Protein AF-0000000087520719 (afdb_homodimer)

InterPro domains:
  IPR000524 Transcription regulator HTH, GntR [PF00392] (6-67)
  IPR000524 Transcription regulator HTH, GntR [PS50949] (3-70)
  IPR000524 Transcription regulator HTH, GntR [SM00345] (9-67)
  IPR000524 Transcription regulator HTH, GntR [cd07377] (4-68)
  IPR008920 Transcription regulator FadR/GntR, C-terminal [G3DSA:1.20.120.530] (75-209)
  IPR008920 Transcription regulator FadR/GntR, C-terminal [SSF48008] (80-210)
  IPR011711 GntR, C-terminal [PF07729] (80-200)
  IPR011711 GntR, C-terminal [SM00895] (77-203)
  IPR036388 Winged helix-like DNA-binding domain superfamily [G3DSA:1.10.10.10] (3-68)
  IPR036390 Winged helix DNA-binding domain superfamily [SSF46785] (4-71)

Secondary structure (DSSP, 8-state):
----HHHHHHHHHHHHHHTTSS-TT-EE-HHHHHHHHTS-HHHHHHHHHHHHHTTSEEEETTTEEEE----HHHHHHHHHHHHHHHHHHHHHHGGG--HHHHHHHHHHHHHHHHHTTT--HHHHHHHHHHHHHHHHTT-S-HHHHHHHHHHHHHHHHHT--TTTSSTTHHHHHHHHHHHHHHHHHTT--HHHHHHHHHHHHHHHHHHHHHHTTPPPP--/----HHHHHHHHHHHHHHTTSS-TT-EE-HHHHHHHHTS-HHHHHHHHHHHHHTTSEEEETTTEEEE----HHHHHHHHHHHHHHHHHHHHHHGGG--HHHHHHHHHHHHHHHHHTTT--HHHHHHHHHHHHHHHHTT-S-HHHHHHHHHHHHHHHHHT--TTTSSTTHHHHHHHHHHHHHHHHHTT--HHHHHHHHHHHHHHHHHHHHHHTTPPPP--

Radius of gyration: 28.27 Å; Cα contacts (8 Å, |Δi|>4): 576; chains: 2; bounding box: 49×98×52 Å

Foldseek 3Di:
DPPDLLVVLLVVVLVCLLVCVAPFFRADDLCVSQVVSVHDSVSNVVSLVVCVLLVQWDQDPPRGIHGHDFPLVLVLVLLVQLLQLLLLLLLQCLVVQDPVLLVVLVVLLVVLVVCVVVPDLNSNVVSVVVNSCSRRVRRPPVVSVVSNVVSVVSVVVSSNRLPSHQPPLSVVLSVLSVVLSVCSVVVHHSVVNSVSSSVSSQSSSQSSCVSVVHDRDPD/DPPDLLVVLLVVVLVCLQVCVAPFFRADDQCVSCVVSVHDSVSNVVSQVVCVLLVQWDQDPPRGIGGHDFPLVLVLVLLVQLLQLLLLLLLQCLVVQDPVLLVVLVVLLVVLVVCVVVPDLNSNVVSVVVNSCSRRVRRPPVVSVVSNVVSVVSVVVSSNSLPSHQPPLSVVLSVLSVVLSVCSVVVHHSVVNSVSSSVSSQSSSQSSCVSVVHDRDPD

Organism: NCBI:txid162496

pLDDT: mean 90.12, std 9.84, range [44.38, 98.81]

Sequence (438 aa):
MTPSKSEAAYATISERINNGAYSPGYRLVLGTIAEELGCSVVPVREAIRRLEAEGLVNFTRNVGATVAQIDSTLYLHTMQTLSVIEPAATALAAPLMDQSLRQAAREVNQKMRECLDSFDPVAFTQLNTEFHKLLYCQCPNPHILDLVQRGWRRLAAMRSSSFSHIPHRALQSVQEHEHLLDLLEDGASAEQIEQAARRHRTNTLNAYLRAAGMEPSPIMTPSKSEAAYATISERINNGAYSPGYRLVLGTIAEELGCSVVPVREAIRRLEAEGLVNFTRNVGATVAQIDSTLYLHTMQTLSVIEPAATALAAPLMDQSLRQAAREVNQKMRECLDSFDPVAFTQLNTEFHKLLYCQCPNPHILDLVQRGWRRLAAMRSSSFSHIPHRALQSVQEHEHLLDLLEDGASAEQIEQAARRHRTNTLNAYLRAAGMEPSPI

Nearest PDB structures (foldseek):
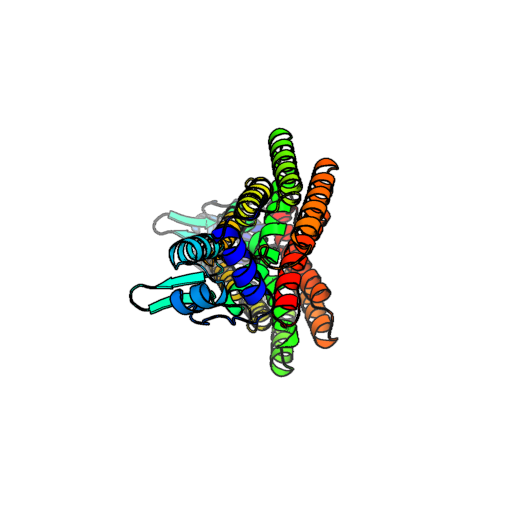  4p9f-assembly1_A  TM=5.953E-01  e=8.936E-08  Escherichia coli UMEA 3718-1
  7u5q-assembly2_B  TM=5.933E-01  e=8.936E-08  Brucella melitensis ATCC 23457
  3c7j-assembly1_A-2  TM=5.280E-01  e=7.026E-08  Pseudomonas syringae pv. tomato str. DC3000
  3c7j-assembly1_B-2  TM=5.513E-01  e=1.517E-07  Pseudomonas syringae pv. tomato str. DC3000
  3ihu-assembly2_B  TM=5.052E-01  e=8.116E-08  Cupriavidus pinatubonensis JMP134

Structure (mmCIF, N/CA/C/O backbone):
data_AF-0000000087520719-model_v1
#
loop_
_entity.id
_entity.type
_entity.pdbx_description
1 polymer 'GntR family transcriptional regulator'
#
loop_
_atom_site.group_PDB
_atom_site.id
_atom_site.type_symbol
_atom_site.label_atom_id
_atom_site.label_alt_id
_atom_site.label_comp_id
_atom_site.label_asym_id
_atom_site.label_entity_id
_atom_site.label_seq_id
_atom_site.pdbx_PDB_ins_code
_atom_site.Cartn_x
_atom_site.Cartn_y
_atom_site.Cartn_z
_atom_site.occupancy
_atom_site.B_iso_or_equiv
_atom_site.auth_seq_id
_atom_site.auth_comp_id
_atom_site.auth_asym_id
_atom_site.auth_atom_id
_atom_site.pdbx_PDB_model_num
ATOM 1 N N . MET A 1 1 ? 9.094 -51.125 -12.062 1 44.38 1 MET A N 1
ATOM 2 C CA . MET A 1 1 ? 8.68 -51.219 -13.461 1 44.38 1 MET A CA 1
ATOM 3 C C . MET A 1 1 ? 9.664 -50.5 -14.367 1 44.38 1 MET A C 1
ATOM 5 O O . MET A 1 1 ? 10.172 -49.438 -14.008 1 44.38 1 MET A O 1
ATOM 9 N N . THR A 1 2 ? 10.289 -51.062 -15.141 1 57.59 2 THR A N 1
ATOM 10 C CA . THR A 1 2 ? 11.422 -50.5 -15.859 1 57.59 2 THR A CA 1
ATOM 11 C C . THR A 1 2 ? 11 -49.219 -16.578 1 57.59 2 THR A C 1
ATOM 13 O O . THR A 1 2 ? 10.078 -49.219 -17.391 1 57.59 2 THR A O 1
ATOM 16 N N . PRO A 1 3 ? 11.32 -47.969 -15.633 1 64.5 3 PRO A N 1
ATOM 17 C CA . PRO A 1 3 ? 10.844 -46.75 -16.281 1 64.5 3 PRO A CA 1
ATOM 18 C C . PRO A 1 3 ? 10.914 -46.812 -17.797 1 64.5 3 PRO A C 1
ATOM 20 O O . PRO A 1 3 ? 11.781 -47.5 -18.359 1 64.5 3 PRO A O 1
ATOM 23 N N . SER A 1 4 ? 9.828 -46.219 -18.219 1 83.75 4 SER A N 1
ATOM 24 C CA . SER A 1 4 ? 9.797 -46.156 -19.672 1 83.75 4 SER A CA 1
ATOM 25 C C . SER A 1 4 ? 10.984 -45.375 -20.203 1 83.75 4 SER A C 1
ATOM 27 O O . SER A 1 4 ? 11.633 -44.625 -19.469 1 83.75 4 SER A O 1
ATOM 29 N N . LYS A 1 5 ? 11.477 -45.531 -21.141 1 85.06 5 LYS A N 1
ATOM 30 C CA . LYS A 1 5 ? 12.625 -44.875 -21.75 1 85.06 5 LYS A CA 1
ATOM 31 C C . LYS A 1 5 ? 12.445 -43.344 -21.766 1 85.06 5 LYS A C 1
ATOM 33 O O . LYS A 1 5 ? 13.422 -42.625 -21.609 1 85.06 5 LYS A O 1
ATOM 38 N N . SER A 1 6 ? 11.227 -42.844 -21.891 1 88.44 6 SER A N 1
ATOM 39 C CA . SER A 1 6 ? 10.938 -41.438 -21.844 1 88.44 6 SER A CA 1
ATOM 40 C C . SER A 1 6 ? 11.172 -40.844 -20.453 1 88.44 6 SER A C 1
ATOM 42 O O . SER A 1 6 ? 11.695 -39.75 -20.312 1 88.44 6 SER A O 1
ATOM 44 N N . GLU A 1 7 ? 10.82 -41.688 -19.453 1 88.62 7 GLU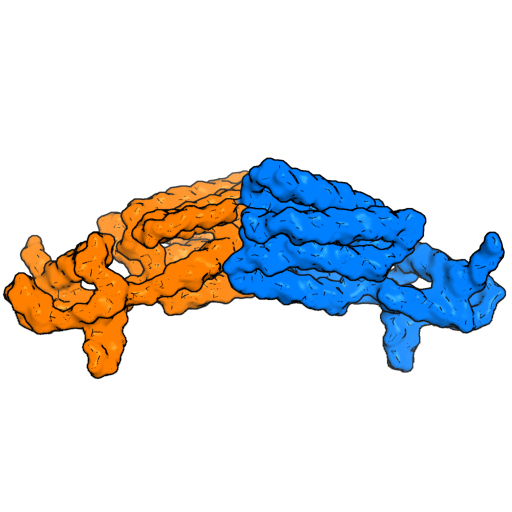 A N 1
ATOM 45 C CA . GLU A 1 7 ? 11.039 -41.281 -18.078 1 88.62 7 GLU A CA 1
ATOM 46 C C . GLU A 1 7 ? 12.531 -41.188 -17.766 1 88.62 7 GLU A C 1
ATOM 48 O O . GLU A 1 7 ? 12.961 -40.312 -17.031 1 88.62 7 GLU A O 1
ATOM 53 N N . ALA A 1 8 ? 13.273 -42.094 -18.25 1 87.69 8 ALA A N 1
ATOM 54 C CA . ALA A 1 8 ? 14.719 -42.125 -18.047 1 87.69 8 ALA A CA 1
ATOM 55 C C . ALA A 1 8 ? 15.367 -40.906 -18.719 1 87.69 8 ALA A C 1
ATOM 57 O O . ALA A 1 8 ? 16.25 -40.25 -18.141 1 87.69 8 ALA A O 1
ATOM 58 N N . ALA A 1 9 ? 14.852 -40.656 -19.969 1 90.31 9 ALA A N 1
ATOM 59 C CA . ALA A 1 9 ? 15.367 -39.5 -20.688 1 90.31 9 ALA A CA 1
ATOM 60 C C . ALA A 1 9 ? 15.055 -38.188 -19.969 1 90.31 9 ALA A C 1
ATOM 62 O O . ALA A 1 9 ? 15.914 -37.312 -19.828 1 90.31 9 ALA A O 1
ATOM 63 N N . TYR A 1 10 ? 13.914 -38.188 -19.609 1 90.81 10 TYR A N 1
ATOM 64 C CA . TYR A 1 10 ? 13.484 -37.031 -18.828 1 90.81 10 TYR A CA 1
ATOM 65 C C . TYR A 1 10 ? 14.359 -36.812 -17.594 1 90.81 10 TYR A C 1
ATOM 67 O O . TYR A 1 10 ? 14.852 -35.719 -17.344 1 90.81 10 TYR A O 1
ATOM 75 N N . ALA A 1 11 ? 14.453 -37.812 -16.766 1 85.94 11 ALA A N 1
ATOM 76 C CA . ALA A 1 11 ? 15.219 -37.75 -15.531 1 85.94 11 ALA A CA 1
ATOM 77 C C . ALA A 1 11 ? 16.656 -37.312 -15.797 1 85.94 11 ALA A C 1
ATOM 79 O O . ALA A 1 11 ? 17.203 -36.469 -15.07 1 85.94 11 ALA A O 1
ATOM 80 N N . THR A 1 12 ? 17.266 -37.906 -16.844 1 90.31 12 THR A N 1
ATOM 81 C CA . THR A 1 12 ? 18.656 -37.594 -17.172 1 90.31 12 THR A CA 1
ATOM 82 C C . THR A 1 12 ? 18.828 -36.156 -17.594 1 90.31 12 THR A C 1
ATOM 84 O O . THR A 1 12 ? 19.688 -35.438 -17.078 1 90.31 12 THR A O 1
ATOM 87 N N . ILE A 1 13 ? 17.875 -35.656 -18.5 1 90.12 13 ILE A N 1
ATOM 88 C CA . ILE A 1 13 ? 17.969 -34.281 -19.016 1 90.12 13 ILE A CA 1
ATOM 89 C C . ILE A 1 13 ? 17.656 -33.281 -17.906 1 90.12 13 ILE A C 1
ATOM 91 O O . ILE A 1 13 ? 18.375 -32.281 -17.75 1 90.12 13 ILE A O 1
ATOM 95 N N . SER A 1 14 ? 16.703 -33.656 -17.141 1 83.19 14 SER A N 1
ATOM 96 C CA . SER A 1 14 ? 16.328 -32.844 -16 1 83.19 14 SER A CA 1
ATOM 97 C C . SER A 1 14 ? 17.484 -32.688 -15.016 1 83.19 14 SER A C 1
ATOM 99 O O . SER A 1 14 ? 17.781 -31.594 -14.555 1 83.19 14 SER A O 1
ATOM 101 N N . GLU A 1 15 ? 18.047 -33.75 -14.734 1 82.06 15 GLU A N 1
ATOM 102 C CA . GLU A 1 15 ? 19.172 -33.75 -13.812 1 82.06 15 GLU A CA 1
ATOM 103 C C . GLU A 1 15 ? 20.328 -32.906 -14.344 1 82.06 15 GLU A C 1
ATOM 105 O O . GLU A 1 15 ? 20.922 -32.125 -13.602 1 82.06 15 GLU A O 1
ATOM 110 N N . ARG A 1 16 ? 20.562 -33.062 -15.609 1 86.06 16 ARG A N 1
ATOM 111 C CA . ARG A 1 16 ? 21.688 -32.344 -16.219 1 86.06 16 ARG A CA 1
ATOM 112 C C . ARG A 1 16 ? 21.391 -30.844 -16.312 1 86.06 16 ARG A C 1
ATOM 114 O O . ARG A 1 16 ? 22.312 -30.031 -16.219 1 86.06 16 ARG A O 1
ATOM 121 N N . ILE A 1 17 ? 20.156 -30.5 -16.516 1 80 17 ILE A N 1
ATOM 122 C CA . ILE A 1 17 ? 19.766 -29.094 -16.484 1 80 17 ILE A CA 1
ATOM 123 C C . ILE A 1 17 ? 19.922 -28.547 -15.062 1 80 17 ILE A C 1
ATOM 125 O O . ILE A 1 17 ? 20.516 -27.5 -14.859 1 80 17 ILE A O 1
ATOM 129 N N . ASN A 1 18 ? 19.516 -29.375 -14.055 1 71.44 18 ASN A N 1
ATOM 130 C CA . ASN A 1 18 ? 19.453 -28.938 -12.664 1 71.44 18 ASN A CA 1
ATOM 131 C C . ASN A 1 18 ? 20.859 -28.828 -12.062 1 71.44 18 ASN A C 1
ATOM 133 O O . ASN A 1 18 ? 21.109 -27.938 -11.234 1 71.44 18 ASN A O 1
ATOM 137 N N . ASN A 1 19 ? 21.781 -29.781 -12.609 1 74.44 19 ASN A N 1
ATOM 138 C CA . ASN A 1 19 ? 23.125 -29.766 -12.016 1 74.44 19 ASN A CA 1
ATOM 139 C C . ASN A 1 19 ? 24.078 -28.891 -12.828 1 74.44 19 ASN A C 1
ATOM 141 O O . ASN A 1 19 ? 25.266 -28.812 -12.516 1 74.44 19 ASN A O 1
ATOM 145 N N . GLY A 1 20 ? 23.453 -28.297 -13.945 1 75.5 20 GLY A N 1
ATOM 146 C CA . GLY A 1 20 ? 24.219 -27.328 -14.703 1 75.5 20 GLY A CA 1
ATOM 147 C C . GLY A 1 20 ? 25.016 -27.953 -15.836 1 75.5 20 GLY A C 1
ATOM 148 O O . GLY A 1 20 ? 25.688 -27.25 -16.578 1 75.5 20 GLY A O 1
ATOM 149 N N . ALA A 1 21 ? 24.938 -29.312 -15.891 1 82.75 21 ALA A N 1
ATOM 150 C CA . ALA A 1 21 ? 25.625 -29.953 -17 1 82.75 21 ALA A CA 1
ATOM 151 C C . ALA A 1 21 ? 25.094 -29.453 -18.344 1 82.75 21 ALA A C 1
ATOM 153 O O . ALA A 1 21 ? 25.859 -29.312 -19.297 1 82.75 21 ALA A O 1
ATOM 154 N N . TYR A 1 22 ? 23.812 -29.016 -18.5 1 85.81 22 TYR A N 1
ATOM 155 C CA . TYR A 1 22 ? 23.188 -28.266 -19.594 1 85.81 22 TYR A CA 1
ATOM 156 C C . TYR A 1 22 ? 22.875 -26.844 -19.172 1 85.81 22 TYR A C 1
ATOM 158 O O . TYR A 1 22 ? 21.953 -26.609 -18.375 1 85.81 22 TYR A O 1
ATOM 166 N N . SER A 1 23 ? 23.656 -26.047 -19.594 1 82.38 23 SER A N 1
ATOM 167 C CA . SER A 1 23 ? 23.516 -24.641 -19.188 1 82.38 23 SER A CA 1
ATOM 168 C C . SER A 1 23 ? 22.344 -23.969 -19.891 1 82.38 23 SER A C 1
ATOM 170 O O . SER A 1 23 ? 21.875 -24.453 -20.938 1 82.38 23 SER A O 1
ATOM 172 N N . PRO A 1 24 ? 21.719 -22.812 -19.281 1 76.69 24 PRO A N 1
ATOM 173 C CA . PRO A 1 24 ? 20.688 -22.062 -20 1 76.69 24 PRO A CA 1
ATOM 174 C C . PRO A 1 24 ? 21.109 -21.703 -21.422 1 76.69 24 PRO A C 1
ATOM 176 O O . PRO A 1 24 ? 22.234 -21.266 -21.641 1 76.69 24 PRO A O 1
ATOM 179 N N . GLY A 1 25 ? 20.266 -22.031 -22.297 1 82.5 25 GLY A N 1
ATOM 180 C CA . GLY A 1 25 ? 20.547 -21.766 -23.703 1 82.5 25 GLY A CA 1
ATOM 181 C C . GLY A 1 25 ? 21.219 -22.938 -24.406 1 82.5 25 GLY A C 1
ATOM 182 O O . GLY A 1 25 ? 21.344 -22.938 -25.641 1 82.5 25 GLY A O 1
ATOM 183 N N . TYR A 1 26 ? 21.594 -23.844 -23.703 1 89.38 26 TYR A N 1
ATOM 184 C CA . TYR A 1 26 ? 22.234 -25.031 -24.25 1 89.38 26 TYR A CA 1
ATOM 185 C C . TYR A 1 26 ? 21.297 -25.75 -25.234 1 89.38 26 TYR A C 1
ATOM 187 O O . TYR A 1 26 ? 20.141 -25.984 -24.922 1 89.38 26 TYR A O 1
ATOM 195 N N . ARG A 1 27 ? 21.812 -25.953 -26.328 1 92.38 27 ARG A N 1
ATOM 196 C CA . ARG A 1 27 ? 21.016 -26.641 -27.344 1 92.38 27 ARG A CA 1
ATOM 197 C C . ARG A 1 27 ? 20.953 -28.141 -27.094 1 92.38 27 ARG A C 1
ATOM 199 O O . ARG A 1 27 ? 21.984 -28.797 -26.953 1 92.38 27 ARG A O 1
ATOM 206 N N . LEU A 1 28 ? 19.797 -28.656 -26.938 1 92.06 28 LEU A N 1
ATOM 207 C CA . LEU A 1 28 ? 19.547 -30.078 -26.734 1 92.06 28 LEU A CA 1
ATOM 208 C C . LEU A 1 28 ? 19.359 -30.781 -28.078 1 92.06 28 LEU A C 1
ATOM 210 O O . LEU A 1 28 ? 18.281 -30.719 -28.672 1 92.06 28 LEU A O 1
ATOM 214 N N . VAL A 1 29 ? 20.469 -31.469 -28.453 1 94.38 29 VAL A N 1
ATOM 215 C CA . VAL A 1 29 ? 20.391 -32.219 -29.703 1 94.38 29 VAL A CA 1
ATOM 216 C C . VAL A 1 29 ? 19.797 -33.594 -29.453 1 94.38 29 VAL A C 1
ATOM 218 O O . VAL A 1 29 ? 20.469 -34.469 -28.875 1 94.38 29 VAL A O 1
ATOM 221 N N . LEU A 1 30 ? 18.547 -33.938 -29.891 1 93.31 30 LEU A N 1
ATOM 222 C CA . LEU A 1 30 ? 17.75 -35.094 -29.531 1 93.31 30 LEU A CA 1
ATOM 223 C C . LEU A 1 30 ? 18.453 -36.375 -29.938 1 93.31 30 LEU A C 1
ATOM 225 O O . LEU A 1 30 ? 18.484 -37.344 -29.172 1 93.31 30 LEU A O 1
ATOM 229 N N . GLY A 1 31 ? 19.047 -36.375 -31.125 1 92.44 31 GLY A N 1
ATOM 230 C CA . GLY A 1 31 ? 19.75 -37.562 -31.625 1 92.44 31 GLY A CA 1
ATOM 231 C C . GLY A 1 31 ? 20.922 -37.969 -30.734 1 92.44 31 GLY A C 1
ATOM 232 O O . GLY A 1 31 ? 21.094 -39.156 -30.438 1 92.44 31 GLY A O 1
ATOM 233 N N . THR A 1 32 ? 21.625 -36.875 -30.344 1 90.12 32 THR A N 1
ATOM 234 C CA . THR A 1 32 ? 22.797 -37.094 -29.5 1 90.12 32 THR A CA 1
ATOM 235 C C . THR A 1 32 ? 22.375 -37.656 -28.141 1 90.12 32 THR A C 1
ATOM 237 O O . THR A 1 32 ? 23 -38.594 -27.641 1 90.12 32 THR A O 1
ATOM 240 N N . ILE A 1 33 ? 21.375 -37.25 -27.625 1 92.31 33 ILE A N 1
ATOM 241 C CA . ILE A 1 33 ? 20.875 -37.688 -26.328 1 92.31 33 ILE A CA 1
ATOM 242 C C . ILE A 1 33 ? 20.312 -39.094 -26.438 1 92.31 33 ILE A C 1
ATOM 244 O O . ILE A 1 33 ? 20.547 -39.938 -25.562 1 92.31 33 ILE A O 1
ATOM 248 N N . ALA A 1 34 ? 19.703 -39.312 -27.406 1 91.75 34 ALA A N 1
ATOM 249 C CA . ALA A 1 34 ? 19.156 -40.656 -27.656 1 91.75 34 ALA A CA 1
ATOM 250 C C . ALA A 1 34 ? 20.266 -41.688 -27.734 1 91.75 34 ALA A C 1
ATOM 252 O O . ALA A 1 34 ? 20.156 -42.75 -27.141 1 91.75 34 ALA A O 1
ATOM 253 N N . GLU A 1 35 ? 21.328 -41.281 -28.469 1 93.75 35 GLU A N 1
ATOM 254 C CA . GLU A 1 35 ? 22.484 -42.156 -28.609 1 93.75 35 GLU A CA 1
ATOM 255 C C . GLU A 1 35 ? 23.125 -42.438 -27.266 1 93.75 35 GLU A C 1
ATOM 257 O O . GLU A 1 35 ? 23.469 -43.594 -26.969 1 93.75 35 GLU A O 1
ATOM 262 N N . GLU A 1 36 ? 23.094 -41.375 -26.453 1 89.69 36 GLU A N 1
ATOM 263 C CA . GLU A 1 36 ? 23.703 -41.531 -25.125 1 89.69 36 GLU A CA 1
ATOM 264 C C . GLU A 1 36 ? 22.859 -42.406 -24.219 1 89.69 36 GLU A C 1
ATOM 266 O O . GLU A 1 36 ? 23.406 -43.188 -23.438 1 89.69 36 GLU A O 1
ATOM 271 N N . LEU A 1 37 ? 21.703 -42.406 -24.594 1 90.81 37 LEU A N 1
ATOM 272 C CA . LEU A 1 37 ? 20.828 -43.125 -23.672 1 90.81 37 LEU A CA 1
ATOM 273 C C . LEU A 1 37 ? 20.438 -44.469 -24.266 1 90.81 37 LEU A C 1
ATOM 275 O O . LEU A 1 37 ? 19.734 -45.25 -23.625 1 90.81 37 LEU A O 1
ATOM 279 N N . GLY A 1 38 ? 20.812 -44.844 -25.344 1 88.5 38 GLY A N 1
ATOM 280 C CA . GLY A 1 38 ? 20.578 -46.125 -26 1 88.5 38 GLY A CA 1
ATOM 281 C C . GLY A 1 38 ? 19.125 -46.312 -26.375 1 88.5 38 GLY A C 1
ATOM 282 O O . GLY A 1 38 ? 18.562 -47.406 -26.203 1 88.5 38 GLY A O 1
ATOM 283 N N . CYS A 1 39 ? 18.719 -45.188 -26.828 1 92.31 39 CYS A N 1
ATOM 284 C CA . CYS A 1 39 ? 17.328 -45.281 -27.234 1 92.31 39 CYS A CA 1
ATOM 285 C C . CYS A 1 39 ? 17.062 -44.5 -28.5 1 92.31 39 CYS A C 1
ATOM 287 O O . CYS A 1 39 ? 17.969 -43.844 -29.047 1 92.31 39 CYS A O 1
ATOM 289 N N . SER A 1 40 ? 15.641 -44.531 -28.859 1 91.06 40 SER A N 1
ATOM 290 C CA . SER A 1 40 ? 15.273 -43.781 -30.047 1 91.06 40 SER A CA 1
ATOM 291 C C . SER A 1 40 ? 14.984 -42.312 -29.688 1 91.06 40 SER A C 1
ATOM 293 O O . SER A 1 40 ? 14.883 -41.969 -28.5 1 91.06 40 SER A O 1
ATOM 295 N N . VAL A 1 41 ? 14.828 -41.438 -30.688 1 90.94 41 VAL A N 1
ATOM 296 C CA . VAL A 1 41 ? 14.602 -40 -30.469 1 90.94 41 VAL A CA 1
ATOM 297 C C . VAL A 1 41 ? 13.195 -39.781 -29.922 1 90.94 41 VAL A C 1
ATOM 299 O O . VAL A 1 41 ? 12.93 -38.781 -29.266 1 90.94 41 VAL A O 1
ATOM 302 N N . VAL A 1 42 ? 12.336 -40.719 -30.016 1 89.38 42 VAL A N 1
ATOM 303 C CA . VAL A 1 42 ? 10.922 -40.562 -29.703 1 89.38 42 VAL A CA 1
ATOM 304 C C . VAL A 1 42 ? 10.75 -40.375 -28.203 1 89.38 42 VAL A C 1
ATOM 306 O O . VAL A 1 42 ? 10.172 -39.375 -27.75 1 89.38 42 VAL A O 1
ATOM 309 N N . PRO A 1 43 ? 11.352 -41.156 -27.438 1 91.94 43 PRO A N 1
ATOM 310 C CA . PRO A 1 43 ? 11.203 -40.938 -26 1 91.94 43 PRO A CA 1
ATOM 311 C C . PRO A 1 43 ? 11.883 -39.656 -25.531 1 91.94 43 PRO A C 1
ATOM 313 O O . PRO A 1 43 ? 11.43 -39.031 -24.578 1 91.94 43 PRO A O 1
ATOM 316 N N . VAL A 1 44 ? 12.977 -39.25 -26.234 1 91.31 44 VAL A N 1
ATOM 317 C CA . VAL A 1 44 ? 13.695 -38.031 -25.906 1 91.31 44 VAL A CA 1
ATOM 318 C C . VAL A 1 44 ? 12.82 -36.812 -26.234 1 91.31 44 VAL A C 1
ATOM 320 O O . VAL A 1 44 ? 12.75 -35.875 -25.453 1 91.31 44 VAL A O 1
ATOM 323 N N . ARG A 1 45 ? 12.125 -36.969 -27.297 1 91.44 45 ARG A N 1
ATOM 324 C CA . ARG A 1 45 ? 11.219 -35.906 -27.703 1 91.44 45 ARG A CA 1
ATOM 325 C C . ARG A 1 45 ? 10.07 -35.75 -26.703 1 91.44 45 ARG A C 1
ATOM 327 O O . ARG A 1 45 ? 9.672 -34.656 -26.391 1 91.44 45 ARG A O 1
ATOM 334 N N . GLU A 1 46 ? 9.656 -36.844 -26.281 1 90.62 46 GLU A N 1
ATOM 335 C CA . GLU A 1 46 ? 8.594 -36.812 -25.281 1 90.62 46 GLU A CA 1
ATOM 336 C C . GLU A 1 46 ? 9.078 -36.188 -23.969 1 90.62 46 GLU A C 1
ATOM 338 O O . GLU A 1 46 ? 8.352 -35.438 -23.344 1 90.62 46 GLU A O 1
ATOM 343 N N . ALA A 1 47 ? 10.234 -36.562 -23.547 1 91.56 47 ALA A N 1
ATOM 344 C CA . ALA A 1 47 ? 10.859 -35.969 -22.359 1 91.56 47 ALA A CA 1
ATOM 345 C C . ALA A 1 47 ? 11.039 -34.469 -22.516 1 91.56 47 ALA A C 1
ATOM 347 O O . ALA A 1 47 ? 10.75 -33.719 -21.594 1 91.56 47 ALA A O 1
ATOM 348 N N . ILE A 1 48 ? 11.461 -34 -23.812 1 91.62 48 ILE A N 1
ATOM 349 C CA . ILE A 1 48 ? 11.719 -32.594 -24.109 1 91.62 48 ILE A CA 1
ATOM 350 C C . ILE A 1 48 ? 10.406 -31.812 -24.078 1 91.62 48 ILE A C 1
ATOM 352 O O . ILE A 1 48 ? 10.359 -30.688 -23.562 1 91.62 48 ILE A O 1
ATOM 356 N N . ARG A 1 49 ? 9.289 -32.5 -24.469 1 88 49 ARG A N 1
ATOM 357 C CA . ARG A 1 49 ? 7.969 -31.875 -24.453 1 88 49 ARG A CA 1
ATOM 358 C C . ARG A 1 49 ? 7.5 -31.641 -23.016 1 88 49 ARG A C 1
ATOM 360 O O . ARG A 1 49 ? 6.93 -30.594 -22.703 1 88 49 ARG A O 1
ATOM 367 N N . ARG A 1 50 ? 7.781 -32.562 -22.203 1 83.38 50 ARG A N 1
ATOM 368 C CA . ARG A 1 50 ? 7.426 -32.438 -20.797 1 83.38 50 ARG A CA 1
ATOM 369 C C . ARG A 1 50 ? 8.25 -31.359 -20.125 1 83.38 50 ARG A C 1
ATOM 371 O O . ARG A 1 50 ? 7.711 -30.531 -19.375 1 83.38 50 ARG A O 1
ATOM 378 N N . LEU A 1 51 ? 9.477 -31.312 -20.469 1 83.81 51 LEU A N 1
ATOM 379 C CA . LEU A 1 51 ? 10.383 -30.312 -19.906 1 83.81 51 LEU A CA 1
ATOM 380 C C . LEU A 1 51 ? 10.016 -28.922 -20.391 1 83.81 51 LEU A C 1
ATOM 382 O O . LEU A 1 51 ? 10.18 -27.938 -19.656 1 83.81 51 LEU A O 1
ATOM 386 N N . GLU A 1 52 ? 9.578 -28.859 -21.625 1 83.88 52 GLU A N 1
ATOM 387 C CA . GLU A 1 52 ? 9.102 -27.594 -22.172 1 83.88 52 GLU A CA 1
ATOM 388 C C . GLU A 1 52 ? 7.855 -27.109 -21.438 1 83.88 52 GLU A C 1
ATOM 390 O O . GLU A 1 52 ? 7.75 -25.938 -21.094 1 83.88 52 GLU A O 1
ATOM 395 N N . ALA A 1 53 ? 6.98 -28.125 -21.141 1 78 53 ALA A N 1
ATOM 396 C CA . ALA A 1 53 ? 5.766 -27.812 -20.391 1 78 53 ALA A CA 1
ATOM 397 C C . ALA A 1 53 ? 6.105 -27.312 -19 1 78 53 ALA A C 1
ATOM 399 O O . ALA A 1 53 ? 5.383 -26.484 -18.438 1 78 53 ALA A O 1
ATOM 400 N N . GLU A 1 54 ? 7.203 -27.75 -18.562 1 75.06 54 GLU A N 1
ATOM 401 C CA . GLU A 1 54 ? 7.645 -27.391 -17.219 1 75.06 54 GLU A CA 1
ATOM 402 C C . GLU A 1 54 ? 8.469 -26.109 -17.234 1 75.06 54 GLU A C 1
ATOM 404 O O . GLU A 1 54 ? 8.875 -25.609 -16.188 1 75.06 54 GLU A O 1
ATOM 409 N N . GLY A 1 55 ? 8.805 -25.688 -18.578 1 77.12 55 GLY A N 1
ATOM 410 C CA . GLY A 1 55 ? 9.508 -24.422 -18.734 1 77.12 55 GLY A CA 1
ATOM 411 C C . GLY A 1 55 ? 11.016 -24.562 -18.672 1 77.12 55 GLY A C 1
ATOM 412 O O . GLY A 1 55 ? 11.734 -23.578 -18.547 1 77.12 55 GLY A O 1
ATOM 413 N N . LEU A 1 56 ? 11.477 -25.734 -18.656 1 81.25 56 LEU A N 1
ATOM 414 C CA . LEU A 1 56 ? 12.914 -25.984 -18.531 1 81.25 56 LEU A CA 1
ATOM 415 C C . LEU A 1 56 ? 13.586 -25.938 -19.906 1 81.25 56 LEU A C 1
ATOM 417 O O . LEU A 1 56 ? 14.805 -25.781 -20 1 81.25 56 LEU A O 1
ATOM 421 N N . VAL A 1 57 ? 12.742 -26.203 -20.984 1 86.88 57 VAL A N 1
ATOM 422 C CA . VAL A 1 57 ? 13.242 -26.281 -22.359 1 86.88 57 VAL A CA 1
ATOM 423 C C . VAL A 1 57 ? 12.375 -25.406 -23.266 1 86.88 57 VAL A C 1
ATOM 425 O O . VAL A 1 57 ? 11.164 -25.281 -23.062 1 86.88 57 VAL A O 1
ATOM 428 N N . ASN A 1 58 ? 13.016 -24.641 -24.047 1 85.81 58 ASN A N 1
ATOM 429 C CA . ASN A 1 58 ? 12.32 -23.938 -25.109 1 85.81 58 ASN A CA 1
ATOM 430 C C . ASN A 1 58 ? 12.523 -24.609 -26.453 1 85.81 58 ASN A C 1
ATOM 432 O O . ASN A 1 58 ? 13.641 -25.016 -26.797 1 85.81 58 ASN A O 1
ATOM 436 N N . PHE A 1 59 ? 11.359 -24.938 -27.188 1 87.69 59 PHE A N 1
ATOM 437 C CA . PHE A 1 59 ? 11.453 -25.438 -28.562 1 87.69 59 PHE A CA 1
ATOM 438 C C . PHE A 1 59 ? 11.219 -24.312 -29.562 1 87.69 59 PHE A C 1
ATOM 440 O O . PHE A 1 59 ? 10.188 -23.641 -29.516 1 87.69 59 PHE A O 1
ATOM 447 N N . THR A 1 60 ? 12.227 -23.938 -30.25 1 88.06 60 THR A N 1
ATOM 448 C CA . THR A 1 60 ? 12.125 -22.906 -31.266 1 88.06 60 THR A CA 1
ATOM 449 C C . THR A 1 60 ? 12.195 -23.531 -32.656 1 88.06 60 THR A C 1
ATOM 451 O O . THR A 1 60 ? 13.062 -24.359 -32.938 1 88.06 60 THR A O 1
ATOM 454 N N . ARG A 1 61 ? 11.328 -23.156 -33.625 1 86.06 61 ARG A N 1
ATOM 455 C CA . 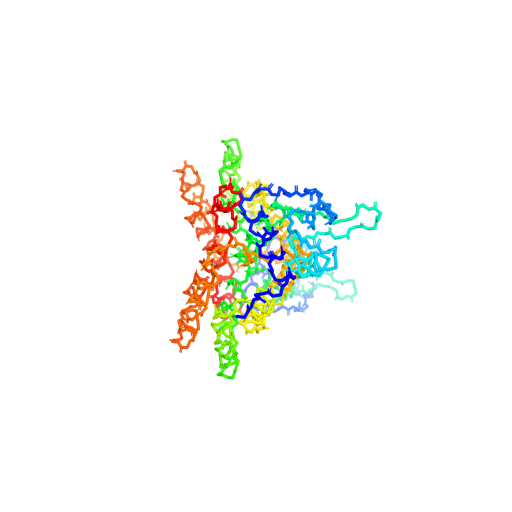ARG A 1 61 ? 11.297 -23.625 -35 1 86.06 61 ARG A CA 1
ATOM 456 C C . ARG A 1 61 ? 12.625 -23.359 -35.719 1 86.06 61 ARG A C 1
ATOM 458 O O . ARG A 1 61 ? 13.18 -22.25 -35.594 1 86.06 61 ARG A O 1
ATOM 465 N N . ASN A 1 62 ? 13.078 -24.312 -36.188 1 86.44 62 ASN A N 1
ATOM 466 C CA . ASN A 1 62 ? 14.289 -24.281 -37 1 86.44 62 ASN A CA 1
ATOM 467 C C . ASN A 1 62 ? 15.539 -24.234 -36.125 1 86.44 62 ASN A C 1
ATOM 469 O O . ASN A 1 62 ? 16.656 -24.172 -36.656 1 86.44 62 ASN A O 1
ATOM 473 N N . VAL A 1 63 ? 15.445 -24.031 -34.938 1 89.06 63 VAL A N 1
ATOM 474 C CA . VAL A 1 63 ? 16.594 -24.062 -34.031 1 89.06 63 VAL A CA 1
ATOM 475 C C . VAL A 1 63 ? 16.609 -25.391 -33.281 1 89.06 63 VAL A C 1
ATOM 477 O O . VAL A 1 63 ? 17.656 -26.031 -33.156 1 89.06 63 VAL A O 1
ATOM 480 N N . GLY A 1 64 ? 15.375 -25.781 -32.781 1 89.56 64 GLY A N 1
ATOM 481 C CA . GLY A 1 64 ? 15.266 -27 -32 1 89.56 64 GLY A CA 1
ATOM 482 C C . GLY A 1 64 ? 15.078 -26.719 -30.516 1 89.56 64 GLY A C 1
ATOM 483 O O . GLY A 1 64 ? 14.586 -25.656 -30.125 1 89.56 64 GLY A O 1
ATOM 484 N N . ALA A 1 65 ? 15.461 -27.672 -29.641 1 91.5 65 ALA A N 1
ATOM 485 C CA . ALA A 1 65 ? 15.25 -27.594 -28.188 1 91.5 65 ALA A CA 1
ATOM 486 C C . ALA A 1 65 ? 16.469 -27.016 -27.484 1 91.5 65 ALA A C 1
ATOM 488 O O . ALA A 1 65 ? 17.609 -27.438 -27.734 1 91.5 65 ALA A O 1
ATOM 489 N N . THR A 1 66 ? 16.25 -25.891 -26.609 1 91.75 66 THR A N 1
ATOM 490 C CA . THR A 1 66 ? 17.312 -25.312 -25.797 1 91.75 66 THR A CA 1
ATOM 491 C C . THR A 1 66 ? 16.891 -25.188 -24.344 1 91.75 66 THR A C 1
ATOM 493 O O . THR A 1 66 ? 15.688 -25.094 -24.047 1 91.75 66 THR A O 1
ATOM 496 N N . VAL A 1 67 ? 17.75 -25.266 -23.531 1 86.19 67 VAL A N 1
ATOM 497 C CA . VAL A 1 67 ? 17.438 -25.047 -22.125 1 86.19 67 VAL A CA 1
ATOM 498 C C . VAL A 1 67 ? 16.969 -23.609 -21.922 1 86.19 67 VAL A C 1
ATOM 500 O O . VAL A 1 67 ? 17.578 -22.672 -22.453 1 86.19 67 VAL A O 1
ATOM 503 N N . ALA A 1 68 ? 15.93 -23.5 -21.188 1 81.56 68 ALA A N 1
ATOM 504 C CA . ALA A 1 68 ? 15.281 -22.203 -21 1 81.56 68 ALA A CA 1
ATOM 505 C C . ALA A 1 68 ? 16.203 -21.234 -20.266 1 81.56 68 ALA A C 1
ATOM 507 O O . ALA A 1 68 ? 16.938 -21.641 -19.344 1 81.56 68 ALA A O 1
ATOM 508 N N . GLN A 1 69 ? 16.156 -19.969 -20.797 1 76.38 69 GLN A N 1
ATOM 509 C CA . GLN A 1 69 ? 16.891 -18.875 -20.172 1 76.38 69 GLN A CA 1
ATOM 510 C C . GLN A 1 69 ? 15.938 -17.906 -19.469 1 76.38 69 GLN A C 1
ATOM 512 O O . GLN A 1 69 ? 15.047 -17.328 -20.094 1 76.38 69 GLN A O 1
ATOM 517 N N . ILE A 1 70 ? 15.922 -17.953 -18.094 1 73.5 70 ILE A N 1
ATOM 518 C CA . ILE A 1 70 ? 15.109 -17 -17.344 1 73.5 70 ILE A CA 1
ATOM 519 C C . ILE A 1 70 ? 15.859 -15.672 -17.203 1 73.5 70 ILE A C 1
ATOM 521 O O . ILE A 1 70 ? 17.062 -15.656 -16.922 1 73.5 70 ILE A O 1
ATOM 525 N N . ASP A 1 71 ? 15.117 -14.648 -17.594 1 81 71 ASP A N 1
ATOM 526 C CA . ASP A 1 71 ? 15.641 -13.32 -17.297 1 81 71 ASP A CA 1
ATOM 527 C C . ASP A 1 71 ? 15.617 -13.039 -15.797 1 81 71 ASP A C 1
ATOM 529 O O . ASP A 1 71 ? 14.602 -12.594 -15.266 1 81 71 ASP A O 1
ATOM 533 N N . SER A 1 72 ? 16.703 -13.375 -15.109 1 84.25 72 SER A N 1
ATOM 534 C CA . SER A 1 72 ? 16.797 -13.336 -13.656 1 84.25 72 SER A CA 1
ATOM 535 C C . SER A 1 72 ? 16.531 -11.93 -13.125 1 84.25 72 SER A C 1
ATOM 537 O O . SER A 1 72 ? 15.984 -11.766 -12.031 1 84.25 72 SER A O 1
ATOM 539 N N . THR A 1 73 ? 16.891 -10.898 -13.922 1 88.06 73 THR A N 1
ATOM 540 C CA . THR A 1 73 ? 16.656 -9.523 -13.5 1 88.06 73 THR A CA 1
ATOM 541 C C . THR A 1 73 ? 15.164 -9.195 -13.516 1 88.06 73 THR A C 1
ATOM 543 O O . THR A 1 73 ? 14.648 -8.609 -12.562 1 88.06 73 THR A O 1
ATOM 546 N N . LEU A 1 74 ? 14.5 -9.594 -14.562 1 88.19 74 LEU A N 1
ATOM 547 C CA . LEU A 1 74 ? 13.055 -9.391 -14.648 1 88.19 74 LEU A CA 1
ATOM 548 C C . LEU A 1 74 ? 12.336 -10.172 -13.555 1 88.19 74 LEU A C 1
ATOM 550 O O . LEU A 1 74 ? 11.383 -9.664 -12.953 1 88.19 74 LEU A O 1
ATOM 554 N N . TYR A 1 75 ? 12.805 -11.383 -13.312 1 89.69 75 TYR A N 1
ATOM 555 C CA . TYR A 1 75 ? 12.219 -12.188 -12.258 1 89.69 75 TYR A CA 1
ATOM 556 C C . TYR A 1 75 ? 12.375 -11.508 -10.898 1 89.69 75 TYR A C 1
ATOM 558 O O . TYR A 1 75 ? 11.422 -11.422 -10.125 1 89.69 75 TYR A O 1
ATOM 566 N N . LEU A 1 76 ? 13.562 -11.039 -10.625 1 93.25 76 LEU A N 1
ATOM 567 C CA . LEU A 1 76 ? 13.852 -10.344 -9.367 1 93.25 76 LEU A CA 1
ATOM 568 C C . LEU A 1 76 ? 12.93 -9.141 -9.195 1 93.25 76 LEU A C 1
ATOM 570 O O . LEU A 1 76 ? 12.281 -9 -8.156 1 93.25 76 LEU A O 1
ATOM 574 N N . HIS A 1 77 ? 12.82 -8.258 -10.18 1 95.75 77 HIS A N 1
ATOM 575 C CA . HIS A 1 77 ? 12.008 -7.055 -10.07 1 95.75 77 HIS A CA 1
ATOM 576 C C . HIS A 1 77 ? 10.539 -7.395 -9.867 1 95.75 77 HIS A C 1
ATOM 578 O O . HIS A 1 77 ? 9.852 -6.742 -9.078 1 95.75 77 HIS A O 1
ATOM 584 N N . THR A 1 78 ? 10.023 -8.438 -10.523 1 94.75 78 THR A N 1
ATOM 585 C CA . THR A 1 78 ? 8.617 -8.828 -10.43 1 94.75 78 THR A CA 1
ATOM 586 C C . THR A 1 78 ? 8.305 -9.406 -9.055 1 94.75 78 THR A C 1
ATOM 588 O O . THR A 1 78 ? 7.355 -8.969 -8.398 1 94.75 78 THR A O 1
ATOM 591 N N . MET A 1 79 ? 9.18 -10.336 -8.633 1 95 79 MET A N 1
ATOM 592 C CA . MET A 1 79 ? 8.945 -11 -7.355 1 95 79 MET A CA 1
ATOM 593 C C . MET A 1 79 ? 9.141 -10.023 -6.195 1 95 79 MET A C 1
ATOM 595 O O . MET A 1 79 ? 8.406 -10.078 -5.207 1 95 79 MET A O 1
ATOM 599 N N . GLN A 1 80 ? 10.125 -9.18 -6.293 1 97.12 80 GLN A N 1
ATOM 600 C CA . GLN A 1 80 ? 10.359 -8.164 -5.277 1 97.12 80 GLN A CA 1
ATOM 601 C C . GLN A 1 80 ? 9.164 -7.223 -5.16 1 97.12 80 GLN A C 1
ATOM 603 O O . GLN A 1 80 ? 8.75 -6.871 -4.051 1 97.12 80 GLN A O 1
ATOM 608 N N . THR A 1 81 ? 8.555 -6.801 -6.277 1 98.06 81 THR A N 1
ATOM 609 C CA . THR A 1 81 ? 7.363 -5.957 -6.297 1 98.06 81 THR A CA 1
ATOM 610 C C . THR A 1 81 ? 6.176 -6.68 -5.66 1 98.06 81 THR A C 1
ATOM 612 O O . THR A 1 81 ? 5.492 -6.121 -4.805 1 98.06 81 THR A O 1
ATOM 615 N N . LEU A 1 82 ? 5.957 -7.973 -5.988 1 97.94 82 LEU A N 1
ATOM 616 C CA . LEU A 1 82 ? 4.863 -8.766 -5.43 1 97.94 82 LEU A CA 1
ATOM 617 C C . LEU A 1 82 ? 5.043 -8.945 -3.924 1 97.94 82 LEU A C 1
ATOM 619 O O . LEU A 1 82 ? 4.062 -8.969 -3.178 1 97.94 82 LEU A O 1
ATOM 623 N N . SER A 1 83 ? 6.312 -9.047 -3.525 1 98.12 83 SER A N 1
ATOM 624 C CA . SER A 1 83 ? 6.59 -9.25 -2.107 1 98.12 83 SER A CA 1
ATOM 625 C C . SER A 1 83 ? 6.234 -8.016 -1.29 1 98.12 83 SER A C 1
ATOM 627 O O . SER A 1 83 ? 6.129 -8.086 -0.064 1 98.12 83 SER A O 1
ATOM 629 N N . VAL A 1 84 ? 6.051 -6.91 -1.942 1 98.44 84 VAL A N 1
ATOM 630 C CA . VAL A 1 84 ? 5.672 -5.676 -1.26 1 98.44 84 VAL A CA 1
ATOM 631 C C . VAL A 1 84 ? 4.156 -5.504 -1.309 1 98.44 84 VAL A C 1
ATOM 633 O O . VAL A 1 84 ? 3.516 -5.297 -0.275 1 98.44 84 VAL A O 1
ATOM 636 N N . ILE A 1 85 ? 3.48 -5.703 -2.459 1 98.56 85 ILE A N 1
ATOM 637 C CA . ILE A 1 85 ? 2.105 -5.262 -2.656 1 98.56 85 ILE A CA 1
ATOM 638 C C . ILE A 1 85 ? 1.143 -6.379 -2.268 1 98.56 85 ILE A C 1
ATOM 640 O O . ILE A 1 85 ? 0.063 -6.121 -1.729 1 98.56 85 ILE A O 1
ATOM 644 N N . GLU A 1 86 ? 1.478 -7.656 -2.508 1 98.75 86 GLU A N 1
ATOM 645 C CA . GLU A 1 86 ? 0.529 -8.734 -2.254 1 98.75 86 GLU A CA 1
ATOM 646 C C . GLU A 1 86 ? 0.294 -8.922 -0.758 1 98.75 86 GLU A C 1
ATOM 648 O O . GLU A 1 86 ? -0.837 -9.156 -0.326 1 98.75 86 GLU A O 1
ATOM 653 N N . PRO A 1 87 ? 1.374 -8.875 0.075 1 98.75 87 PRO A N 1
ATOM 654 C CA . PRO A 1 87 ? 1.134 -8.969 1.517 1 98.75 87 PRO A CA 1
ATOM 655 C C . PRO A 1 87 ? 0.176 -7.891 2.025 1 98.75 87 PRO A C 1
ATOM 657 O O . PRO A 1 87 ? -0.677 -8.172 2.873 1 98.75 87 PRO A O 1
ATOM 660 N N . ALA A 1 88 ? 0.3 -6.66 1.517 1 98.69 88 ALA A N 1
ATOM 661 C CA . ALA A 1 88 ? -0.625 -5.594 1.889 1 98.69 88 ALA A CA 1
ATOM 662 C C . ALA A 1 88 ? -2.053 -5.93 1.467 1 98.69 88 ALA A C 1
ATOM 664 O O . ALA A 1 88 ? -2.996 -5.738 2.236 1 98.69 88 ALA A O 1
ATOM 665 N N . ALA A 1 89 ? -2.221 -6.395 0.212 1 98.75 89 ALA A N 1
ATOM 666 C CA . ALA A 1 89 ? -3.535 -6.801 -0.28 1 98.75 89 ALA A CA 1
ATOM 667 C C . ALA A 1 89 ? -4.141 -7.891 0.602 1 98.75 89 ALA A C 1
ATOM 669 O O . ALA A 1 89 ? -5.336 -7.863 0.903 1 98.75 89 ALA A O 1
ATOM 670 N N . THR A 1 90 ? -3.287 -8.852 0.991 1 98.81 90 THR A N 1
ATOM 671 C CA . THR A 1 90 ? -3.746 -9.953 1.828 1 98.81 90 THR A CA 1
ATOM 672 C C . THR A 1 90 ? -4.199 -9.445 3.193 1 98.81 90 THR A C 1
ATOM 674 O O . THR A 1 90 ? -5.246 -9.852 3.697 1 98.81 90 THR A O 1
ATOM 677 N N . ALA A 1 91 ? -3.459 -8.555 3.791 1 98.69 91 ALA A N 1
ATOM 678 C CA . ALA A 1 91 ? -3.811 -7.988 5.09 1 98.69 91 ALA A CA 1
ATOM 679 C C . ALA A 1 91 ? -5.109 -7.195 5.012 1 98.69 91 ALA A C 1
ATOM 681 O O . ALA A 1 91 ? -5.961 -7.289 5.898 1 98.69 91 ALA A O 1
ATOM 682 N N . LEU A 1 92 ? -5.301 -6.402 3.949 1 98.31 92 LEU A N 1
ATOM 683 C CA . LEU A 1 92 ? -6.504 -5.598 3.76 1 98.31 92 LEU A CA 1
ATOM 684 C C . LEU A 1 92 ? -7.723 -6.484 3.523 1 98.31 92 LEU A C 1
ATOM 686 O O . LEU A 1 92 ? -8.836 -6.125 3.906 1 98.31 92 LEU A O 1
ATOM 690 N N . ALA A 1 93 ? -7.516 -7.656 2.893 1 98.19 93 ALA A N 1
ATOM 691 C CA . ALA A 1 93 ? -8.602 -8.57 2.533 1 98.19 93 ALA A CA 1
ATOM 692 C C . ALA A 1 93 ? -9.047 -9.391 3.738 1 98.19 93 ALA A C 1
ATOM 694 O O . ALA A 1 93 ? -10.164 -9.906 3.768 1 98.19 93 ALA A O 1
ATOM 695 N N . ALA A 1 94 ? -8.133 -9.484 4.793 1 98 94 ALA A N 1
ATOM 696 C CA . ALA A 1 94 ? -8.289 -10.461 5.871 1 98 94 ALA A CA 1
ATOM 697 C C . ALA A 1 94 ? -9.617 -10.266 6.602 1 98 94 ALA A C 1
ATOM 699 O O . ALA A 1 94 ? -10.367 -11.219 6.797 1 98 94 ALA A O 1
ATOM 700 N N . PRO A 1 95 ? -10.039 -8.992 6.922 1 96.62 95 PRO A N 1
ATOM 701 C CA . PRO A 1 95 ? -11.297 -8.82 7.652 1 96.62 95 PRO A CA 1
ATOM 702 C C . PRO A 1 95 ? -12.523 -9.148 6.801 1 96.62 95 PRO A C 1
ATOM 704 O O . PRO A 1 95 ? -13.617 -9.336 7.34 1 96.62 95 PRO A O 1
ATOM 707 N N . LEU A 1 96 ? -12.328 -9.188 5.535 1 96.38 96 LEU A N 1
ATOM 708 C CA . LEU A 1 96 ? -13.438 -9.406 4.617 1 96.38 96 LEU A CA 1
ATOM 709 C C . LEU A 1 96 ? -13.539 -10.875 4.219 1 96.38 96 LEU A C 1
ATOM 711 O O . LEU A 1 96 ? -14.484 -11.273 3.539 1 96.38 96 LEU A O 1
ATOM 715 N N . MET A 1 97 ? -12.484 -11.633 4.535 1 96.31 97 MET A N 1
ATOM 716 C CA . MET A 1 97 ? -12.477 -13.062 4.242 1 96.31 97 MET A CA 1
ATOM 717 C C . MET A 1 97 ? -13.461 -13.805 5.145 1 96.31 97 MET A C 1
ATOM 719 O O . MET A 1 97 ? -13.266 -13.875 6.359 1 96.31 97 MET A O 1
ATOM 723 N N . ASP A 1 98 ? -14.477 -14.297 4.637 1 95.62 98 ASP A N 1
ATOM 724 C CA . ASP A 1 98 ? -15.414 -15.07 5.449 1 95.62 98 ASP A CA 1
ATOM 725 C C . ASP A 1 98 ? -14.953 -16.516 5.574 1 95.62 98 ASP A C 1
ATOM 727 O O . ASP A 1 98 ? -13.89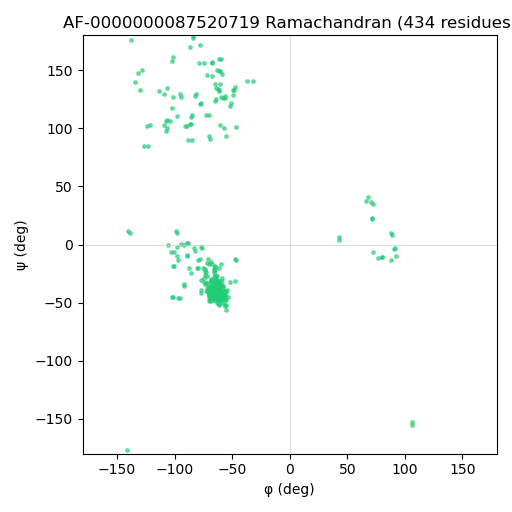8 -16.891 5.059 1 95.62 98 ASP A O 1
ATOM 731 N N . GLN A 1 99 ? -15.648 -17.219 6.266 1 95.25 99 GLN A N 1
ATOM 732 C CA . GLN A 1 99 ? -15.305 -18.609 6.578 1 95.25 99 GLN A CA 1
ATOM 733 C C . GLN A 1 99 ? -15.211 -19.453 5.312 1 95.25 99 GLN A C 1
ATOM 735 O O . GLN A 1 99 ? -14.367 -20.344 5.215 1 95.25 99 GLN A O 1
ATOM 740 N N . SER A 1 100 ? -16.047 -19.203 4.41 1 97.38 100 SER A N 1
ATOM 741 C CA . SER A 1 100 ? -16.062 -19.984 3.18 1 97.38 100 SER A CA 1
ATOM 742 C C . SER A 1 100 ? -14.773 -19.781 2.385 1 97.38 100 SER A C 1
ATOM 744 O O . SER A 1 100 ? -14.18 -20.75 1.897 1 97.38 100 SER A O 1
ATOM 746 N N . LEU A 1 101 ? -14.414 -18.578 2.232 1 97.38 101 LEU A N 1
ATOM 747 C CA . LEU A 1 101 ? -13.18 -18.266 1.523 1 97.38 101 LEU A CA 1
ATOM 748 C C . LEU A 1 101 ? -11.977 -18.859 2.246 1 97.38 101 LEU A C 1
ATOM 750 O O . LEU A 1 101 ? -11.055 -19.375 1.606 1 97.38 101 LEU A O 1
ATOM 754 N N . ARG A 1 102 ? -11.945 -18.812 3.576 1 96.75 102 ARG A N 1
ATOM 755 C CA . ARG A 1 102 ? -10.859 -19.375 4.367 1 96.75 102 ARG A CA 1
ATOM 756 C C . ARG A 1 102 ? -10.781 -20.891 4.176 1 96.75 102 ARG A C 1
ATOM 758 O O . ARG A 1 102 ? -9.695 -21.453 4.027 1 96.75 102 ARG A O 1
ATOM 765 N N . GLN A 1 103 ? -11.906 -21.453 4.172 1 97.69 103 GLN A N 1
ATOM 766 C CA . GLN A 1 103 ? -11.953 -22.891 3.971 1 97.69 103 GLN A CA 1
ATOM 767 C C . GLN A 1 103 ? -11.477 -23.266 2.57 1 97.69 103 GLN A C 1
ATOM 769 O O . GLN A 1 103 ? -10.758 -24.266 2.4 1 97.69 103 GLN A O 1
ATOM 774 N N . ALA A 1 104 ? -11.859 -22.516 1.594 1 98.62 104 ALA A N 1
ATOM 775 C CA . ALA A 1 104 ? -11.398 -22.766 0.232 1 98.62 104 ALA A CA 1
ATOM 776 C C . ALA A 1 104 ? -9.875 -22.672 0.144 1 98.62 104 ALA A C 1
ATOM 778 O O . ALA A 1 104 ? -9.227 -23.5 -0.494 1 98.62 104 ALA A O 1
ATOM 779 N N . ALA A 1 105 ? -9.281 -21.703 0.851 1 98.62 105 ALA A N 1
ATOM 780 C CA . ALA A 1 105 ? -7.828 -21.547 0.865 1 98.62 105 ALA A CA 1
ATOM 781 C C . ALA A 1 105 ? -7.152 -22.734 1.541 1 98.62 105 ALA A C 1
ATOM 783 O O . ALA A 1 105 ? -6.129 -23.234 1.062 1 98.62 105 ALA A O 1
ATOM 784 N N . ARG A 1 106 ? -7.719 -23.219 2.553 1 98.44 106 ARG A N 1
ATOM 785 C CA . ARG A 1 106 ? -7.184 -24.375 3.254 1 98.44 106 ARG A CA 1
ATOM 786 C C . ARG A 1 106 ? -7.219 -25.609 2.363 1 98.44 106 ARG A C 1
ATOM 788 O O . ARG A 1 106 ? -6.27 -26.406 2.348 1 98.44 106 ARG A O 1
ATOM 795 N N . GLU A 1 107 ? -8.281 -25.719 1.718 1 98.69 107 GLU A N 1
ATOM 796 C CA . GLU A 1 107 ? -8.414 -26.875 0.832 1 98.69 107 GLU A CA 1
ATOM 797 C C . GLU A 1 107 ? -7.387 -26.812 -0.297 1 98.69 107 GLU A C 1
ATOM 799 O O . GLU A 1 107 ? -6.789 -27.828 -0.648 1 98.69 107 GLU A O 1
ATOM 804 N N . VAL A 1 108 ? -7.199 -25.656 -0.852 1 98.75 108 VAL A N 1
ATOM 805 C CA . VAL A 1 108 ? -6.215 -25.5 -1.922 1 98.75 108 VAL A CA 1
ATOM 806 C C . VAL A 1 108 ? -4.816 -25.781 -1.381 1 98.75 108 VAL A C 1
ATOM 808 O O . VAL A 1 108 ? -4.023 -26.484 -2.021 1 98.75 108 VAL A O 1
ATOM 811 N N . ASN A 1 109 ? -4.488 -25.312 -0.129 1 98.5 109 ASN A N 1
ATOM 812 C CA . ASN A 1 109 ? -3.18 -25.578 0.457 1 98.5 109 ASN A CA 1
ATOM 813 C C . ASN A 1 109 ? -2.992 -27.062 0.757 1 98.5 109 ASN A C 1
ATOM 815 O O . ASN A 1 109 ? -1.881 -27.594 0.651 1 98.5 109 ASN A O 1
ATOM 819 N N . GLN A 1 110 ? -4.09 -27.719 1.093 1 98.19 110 GLN A N 1
ATOM 820 C CA . GLN A 1 110 ? -4.035 -29.156 1.297 1 98.19 110 GLN A CA 1
ATOM 821 C C . GLN A 1 110 ? -3.732 -29.891 -0.008 1 98.19 110 GLN A C 1
ATOM 823 O O . GLN A 1 110 ? -2.947 -30.828 -0.025 1 98.19 110 GLN A O 1
ATOM 828 N N . LYS A 1 111 ? -4.34 -29.469 -1.021 1 97.88 111 LYS A N 1
ATOM 829 C CA . LYS A 1 111 ? -4.043 -30.047 -2.32 1 97.88 111 LYS A CA 1
ATOM 830 C C . LYS A 1 111 ? -2.584 -29.828 -2.709 1 97.88 111 LYS A C 1
ATOM 832 O O . LYS A 1 111 ? -1.949 -30.688 -3.305 1 97.88 111 LYS A O 1
ATOM 837 N N . MET A 1 112 ? -2.072 -28.688 -2.381 1 96 112 MET A N 1
ATOM 838 C CA . MET A 1 112 ? -0.663 -28.406 -2.637 1 96 112 MET A CA 1
ATOM 839 C C . MET A 1 112 ? 0.231 -29.344 -1.832 1 96 112 MET A C 1
ATOM 841 O O . MET A 1 112 ? 1.229 -29.859 -2.348 1 96 112 MET A O 1
ATOM 845 N N . ARG A 1 113 ? -0.116 -29.578 -0.622 1 95.94 113 ARG A N 1
ATOM 846 C CA . ARG A 1 113 ? 0.625 -30.516 0.211 1 95.94 113 ARG A CA 1
ATOM 847 C C . ARG A 1 113 ? 0.635 -31.906 -0.412 1 95.94 113 ARG A C 1
ATOM 849 O O . ARG A 1 113 ? 1.674 -32.562 -0.449 1 95.94 113 ARG A O 1
ATOM 856 N N . GLU A 1 114 ? -0.4 -32.281 -0.909 1 95.56 114 GLU A N 1
ATOM 857 C CA . GLU A 1 114 ? -0.533 -33.594 -1.516 1 95.56 114 GLU A CA 1
ATOM 858 C C . GLU A 1 114 ? 0.289 -33.688 -2.797 1 95.56 114 GLU A C 1
ATOM 860 O O . GLU A 1 114 ? 0.778 -34.781 -3.141 1 95.56 114 GLU A O 1
ATOM 865 N N . CYS A 1 115 ? 0.323 -32.594 -3.508 1 90.06 115 CYS A N 1
ATOM 866 C CA . CYS A 1 115 ? 1.11 -32.562 -4.734 1 90.06 115 CYS A CA 1
ATOM 867 C C . CYS A 1 115 ? 2.578 -32.844 -4.453 1 90.06 115 CYS A C 1
ATOM 869 O O . CYS A 1 115 ? 3.332 -33.188 -5.367 1 90.06 115 CYS A O 1
ATOM 871 N N . LEU A 1 116 ? 3.027 -32.719 -3.123 1 88.81 116 LEU A N 1
ATOM 872 C CA . LEU A 1 116 ? 4.43 -32.875 -2.766 1 88.81 116 LEU A CA 1
ATOM 873 C C . LEU A 1 116 ? 4.82 -34.344 -2.777 1 88.81 116 LEU A C 1
ATOM 875 O O . LEU A 1 116 ? 6 -34.688 -2.9 1 88.81 116 LEU A O 1
ATOM 879 N N . ASP A 1 117 ? 3.902 -35.281 -2.682 1 87.62 117 ASP A N 1
ATOM 880 C CA . ASP A 1 117 ? 4.156 -36.719 -2.666 1 87.62 117 ASP A CA 1
ATOM 881 C C . ASP A 1 117 ? 4.629 -37.219 -4.031 1 87.62 117 ASP A C 1
ATOM 883 O O . ASP A 1 117 ? 5.551 -38.031 -4.121 1 87.62 117 ASP A O 1
ATOM 887 N N . SER A 1 118 ? 4.051 -36.812 -5.012 1 82.94 118 SER A N 1
ATOM 888 C CA . SER A 1 118 ? 4.449 -36.969 -6.406 1 82.94 118 SER A CA 1
ATOM 889 C C . SER A 1 118 ? 4.492 -35.625 -7.113 1 82.94 118 SER A C 1
ATOM 891 O O . SER A 1 118 ? 3.539 -35.25 -7.801 1 82.94 118 SER A O 1
ATOM 893 N N . PHE A 1 119 ? 5.559 -35.156 -6.895 1 78.44 119 PHE A N 1
ATOM 894 C CA . PHE A 1 119 ? 5.676 -33.719 -7.148 1 78.44 119 PHE A CA 1
ATOM 895 C C . PHE A 1 119 ? 5.484 -33.406 -8.633 1 78.44 119 PHE A C 1
ATOM 897 O O . PHE A 1 119 ? 6.156 -34 -9.484 1 78.44 119 PHE A O 1
ATOM 904 N N . ASP A 1 120 ? 4.598 -32.562 -8.867 1 76.56 120 ASP A N 1
ATOM 905 C CA . ASP A 1 120 ? 4.266 -31.984 -10.164 1 76.56 120 ASP A CA 1
ATOM 906 C C . ASP A 1 120 ? 4.355 -30.453 -10.133 1 76.56 120 ASP A C 1
ATOM 908 O O . ASP A 1 120 ? 3.434 -29.781 -9.656 1 76.56 120 ASP A O 1
ATOM 912 N N . PRO A 1 121 ? 5.316 -30.016 -10.609 1 79.44 121 PRO A N 1
ATOM 913 C CA . PRO A 1 121 ? 5.574 -28.578 -10.469 1 79.44 121 PRO A CA 1
ATOM 914 C C . PRO A 1 121 ? 4.535 -27.719 -11.188 1 79.44 121 PRO A C 1
ATOM 916 O O . PRO A 1 121 ? 4.234 -26.609 -10.742 1 79.44 121 PRO A O 1
ATOM 919 N N . VAL A 1 122 ? 4.078 -28.094 -12.312 1 78.31 122 VAL A N 1
ATOM 920 C CA . VAL A 1 122 ? 3.074 -27.359 -13.062 1 78.31 122 VAL A CA 1
ATOM 921 C C . VAL A 1 122 ? 1.783 -27.266 -12.25 1 78.31 122 VAL A C 1
ATOM 923 O O . VAL A 1 122 ? 1.234 -26.172 -12.062 1 78.31 122 VAL A O 1
ATOM 926 N N . ALA A 1 123 ? 1.274 -28.469 -11.742 1 84.75 123 ALA A N 1
ATOM 927 C CA . ALA A 1 123 ? 0.071 -28.5 -10.914 1 84.75 123 ALA A CA 1
ATOM 928 C C . ALA A 1 123 ? 0.258 -27.672 -9.641 1 84.75 123 ALA A C 1
ATOM 930 O O . ALA A 1 123 ? -0.656 -26.953 -9.219 1 84.75 123 ALA A O 1
ATOM 931 N N . PHE A 1 124 ? 1.452 -27.75 -9.031 1 88.94 124 PHE A N 1
ATOM 932 C CA . PHE A 1 124 ? 1.75 -27.016 -7.809 1 88.94 124 PHE A CA 1
ATOM 933 C C . PHE A 1 124 ? 1.705 -25.516 -8.055 1 88.94 124 PHE A C 1
ATOM 935 O O . PHE A 1 124 ? 1.116 -24.766 -7.27 1 88.94 124 PHE A O 1
ATOM 942 N N . THR A 1 125 ? 2.205 -25.141 -9.164 1 87.12 125 THR A N 1
ATOM 943 C CA . THR A 1 125 ? 2.227 -23.719 -9.508 1 87.12 125 THR A CA 1
ATOM 944 C C . THR A 1 125 ? 0.81 -23.188 -9.711 1 87.12 125 THR A C 1
ATOM 946 O O . THR A 1 125 ? 0.489 -22.078 -9.289 1 87.12 125 THR A O 1
ATOM 949 N N . GLN A 1 126 ? -0.007 -23.969 -10.375 1 89.56 126 GLN A N 1
ATOM 950 C CA . GLN A 1 126 ? -1.399 -23.578 -10.594 1 89.56 126 GLN A CA 1
ATOM 951 C C . GLN A 1 126 ? -2.145 -23.438 -9.273 1 89.56 126 GLN A C 1
ATOM 953 O O . GLN A 1 126 ? -2.869 -22.469 -9.062 1 89.56 126 GLN A O 1
ATOM 958 N N . LEU A 1 127 ? -1.941 -24.359 -8.406 1 94.56 127 LEU A N 1
ATOM 959 C CA . LEU A 1 127 ? -2.582 -24.344 -7.094 1 94.56 127 LEU A CA 1
ATOM 960 C C . LEU A 1 127 ? -2.061 -23.172 -6.254 1 94.56 127 LEU A C 1
ATOM 962 O O . LEU A 1 127 ? -2.826 -22.531 -5.535 1 94.56 127 LEU A O 1
ATOM 966 N N . ASN A 1 128 ? -0.797 -22.969 -6.316 1 95.19 128 ASN A N 1
ATOM 967 C CA . ASN A 1 128 ? -0.182 -21.859 -5.605 1 95.19 128 ASN A CA 1
ATOM 968 C C . ASN A 1 128 ? -0.768 -20.516 -6.043 1 95.19 128 ASN A C 1
ATOM 970 O O . ASN A 1 128 ? -1.066 -19.672 -5.207 1 95.19 128 ASN A O 1
ATOM 974 N N . THR A 1 129 ? -0.964 -20.344 -7.332 1 94.56 129 THR A N 1
ATOM 975 C CA . THR A 1 129 ? -1.589 -19.141 -7.871 1 94.56 129 THR A CA 1
ATOM 976 C C . THR A 1 129 ? -3.012 -18.984 -7.344 1 94.56 129 THR A C 1
ATOM 978 O O . THR A 1 129 ? -3.412 -17.891 -6.93 1 94.56 129 THR A O 1
ATOM 981 N N . GLU A 1 130 ? -3.723 -20.109 -7.332 1 97.31 130 GLU A N 1
ATOM 982 C CA . GLU A 1 130 ? -5.098 -20.109 -6.836 1 97.31 130 GLU A CA 1
ATOM 983 C C . GLU A 1 130 ? -5.152 -19.734 -5.355 1 97.31 130 GLU A C 1
ATOM 985 O O . GLU A 1 130 ? -6.004 -18.953 -4.941 1 97.31 130 GLU A O 1
ATOM 990 N N . PHE A 1 131 ? -4.273 -20.359 -4.617 1 98.62 131 PHE A N 1
ATOM 991 C CA . PHE A 1 131 ? -4.219 -20.109 -3.18 1 98.62 131 PHE A CA 1
ATOM 992 C C . PHE A 1 131 ? -4.035 -18.625 -2.889 1 98.62 131 PHE A C 1
ATOM 994 O O . PHE A 1 131 ? -4.801 -18.031 -2.125 1 98.62 131 PHE A O 1
ATOM 1001 N N . HIS A 1 132 ? -3.061 -17.953 -3.473 1 98.56 132 HIS A N 1
ATOM 1002 C CA . HIS A 1 132 ? -2.781 -16.547 -3.234 1 98.56 132 HIS A CA 1
ATOM 1003 C C . HIS A 1 132 ? -3.953 -15.672 -3.664 1 98.56 132 HIS A C 1
ATOM 1005 O O . HIS A 1 132 ? -4.297 -14.703 -2.977 1 98.56 132 HIS A O 1
ATOM 1011 N N . LYS A 1 133 ? -4.574 -16.047 -4.801 1 98.38 133 LYS A N 1
ATOM 1012 C CA . LYS A 1 133 ? -5.727 -15.289 -5.285 1 98.38 133 LYS A CA 1
ATOM 1013 C C . LYS A 1 133 ? -6.852 -15.281 -4.258 1 98.38 133 LYS A C 1
ATOM 1015 O O . LYS A 1 133 ? -7.48 -14.25 -4.016 1 98.38 133 LYS A O 1
ATOM 1020 N N . LEU A 1 134 ? -7.105 -16.438 -3.621 1 98.62 134 LEU A N 1
ATOM 1021 C CA . LEU A 1 134 ? -8.156 -16.547 -2.617 1 98.62 134 LEU A CA 1
ATOM 1022 C C . LEU A 1 134 ? -7.891 -15.609 -1.443 1 98.62 134 LEU A C 1
ATOM 1024 O O . LEU A 1 134 ? -8.828 -15.109 -0.817 1 98.62 134 LEU A O 1
ATOM 1028 N N . LEU A 1 135 ? -6.645 -15.43 -1.151 1 98.5 135 LEU A N 1
ATOM 1029 C CA . LEU A 1 135 ? -6.277 -14.641 0.022 1 98.5 135 LEU A CA 1
ATOM 1030 C C . LEU A 1 135 ? -6.438 -13.148 -0.252 1 98.5 135 LEU A C 1
ATOM 1032 O O . LEU A 1 135 ? -6.918 -12.406 0.606 1 98.5 135 LEU A O 1
ATOM 1036 N N . TYR A 1 136 ? -6.043 -12.688 -1.435 1 98.5 136 TYR A N 1
ATOM 1037 C CA . TYR A 1 136 ? -5.98 -11.25 -1.62 1 98.5 136 TYR A CA 1
ATOM 1038 C C . TYR A 1 136 ? -7.195 -10.742 -2.385 1 98.5 136 TYR A C 1
ATOM 1040 O O . TYR A 1 136 ? -7.426 -9.531 -2.467 1 98.5 136 TYR A O 1
ATOM 1048 N N . CYS A 1 137 ? -8.133 -11.602 -2.939 1 97.56 137 CYS A N 1
ATOM 1049 C CA . CYS A 1 137 ? -9.125 -11.25 -3.947 1 97.56 137 CYS A CA 1
ATOM 1050 C C . CYS A 1 137 ? -10.133 -10.25 -3.393 1 97.56 137 CYS A C 1
ATOM 1052 O O . CYS A 1 137 ? -10.734 -9.492 -4.148 1 97.56 137 CYS A O 1
ATOM 1054 N N . GLN A 1 138 ? -10.219 -10.227 -2.047 1 97.81 138 GLN A N 1
ATOM 1055 C CA . GLN A 1 138 ? -11.219 -9.344 -1.463 1 97.81 138 GLN A CA 1
ATOM 1056 C C . GLN A 1 138 ? -10.602 -8.023 -1.014 1 97.81 138 GLN A C 1
ATOM 1058 O O . GLN A 1 138 ? -11.195 -7.281 -0.231 1 97.81 138 GLN A O 1
ATOM 1063 N N . CYS A 1 139 ? -9.352 -7.801 -1.388 1 98.38 139 CYS A N 1
ATOM 1064 C CA . CYS A 1 139 ? -8.711 -6.531 -1.063 1 98.38 139 CYS A CA 1
ATOM 1065 C C . CYS A 1 139 ? -9.578 -5.355 -1.497 1 98.38 139 CYS A C 1
ATOM 1067 O O . CYS A 1 139 ? -9.914 -5.23 -2.676 1 98.38 139 CYS A O 1
ATOM 1069 N N . PRO A 1 140 ? -9.945 -4.492 -0.549 1 97.88 140 PRO A N 1
ATOM 1070 C CA . PRO A 1 140 ? -10.906 -3.426 -0.855 1 97.88 140 PRO A CA 1
ATOM 1071 C C . PRO A 1 140 ? -10.258 -2.244 -1.573 1 97.88 140 PRO A C 1
ATOM 1073 O O . PRO A 1 140 ? -10.953 -1.327 -2.018 1 97.88 140 PRO A O 1
ATOM 1076 N N . ASN A 1 141 ? -9.023 -2.096 -1.648 1 98.06 141 ASN A N 1
ATOM 1077 C CA . ASN A 1 141 ? -8.312 -1.08 -2.418 1 98.06 141 ASN A CA 1
ATOM 1078 C C . ASN A 1 141 ? -8.086 -1.523 -3.861 1 98.06 141 ASN A C 1
ATOM 1080 O O . ASN A 1 141 ? -7.234 -2.369 -4.133 1 98.06 141 ASN A O 1
ATOM 1084 N N . PRO A 1 142 ? -8.82 -1.026 -4.809 1 96.94 142 PRO A N 1
ATOM 1085 C CA . PRO A 1 142 ? -8.758 -1.523 -6.188 1 96.94 142 PRO A CA 1
ATOM 1086 C C . PRO A 1 142 ? -7.414 -1.253 -6.852 1 96.94 142 PRO A C 1
ATOM 1088 O O . PRO A 1 142 ? -7.02 -1.971 -7.773 1 96.94 142 PRO A O 1
ATOM 1091 N N . HIS A 1 143 ? -6.613 -0.205 -6.336 1 96.31 143 HIS A N 1
ATOM 1092 C CA . HIS A 1 143 ? -5.285 0.07 -6.875 1 96.31 143 HIS A CA 1
ATOM 1093 C C . HIS A 1 143 ? -4.305 -1.043 -6.523 1 96.31 143 HIS A C 1
ATOM 1095 O O . HIS A 1 143 ? -3.607 -1.561 -7.398 1 96.31 143 HIS A O 1
ATOM 1101 N N . ILE A 1 144 ? -4.344 -1.448 -5.312 1 98.19 144 ILE A N 1
ATOM 1102 C CA . ILE A 1 144 ? -3.447 -2.502 -4.848 1 98.19 144 ILE A CA 1
ATOM 1103 C C . ILE A 1 144 ? -3.83 -3.83 -5.492 1 98.19 144 ILE A C 1
ATOM 1105 O O . ILE A 1 144 ? -2.963 -4.578 -5.949 1 98.19 144 ILE A O 1
ATOM 1109 N N . LEU A 1 145 ? -5.141 -4.039 -5.582 1 97.81 145 LEU A N 1
ATOM 1110 C CA . LEU A 1 145 ? -5.621 -5.277 -6.18 1 97.81 145 LEU A CA 1
ATOM 1111 C C . LEU A 1 145 ? -5.18 -5.391 -7.637 1 97.81 145 LEU A C 1
ATOM 1113 O O . LEU A 1 145 ? -4.676 -6.434 -8.055 1 97.81 145 LEU A O 1
ATOM 1117 N N . ASP A 1 146 ? -5.281 -4.332 -8.352 1 95.69 146 ASP A N 1
ATOM 1118 C CA . ASP A 1 146 ? -4.887 -4.297 -9.75 1 95.69 146 ASP A CA 1
ATOM 1119 C C . ASP A 1 146 ? -3.389 -4.551 -9.906 1 95.69 146 ASP A C 1
ATOM 1121 O O . ASP A 1 146 ? -2.969 -5.289 -10.805 1 95.69 146 ASP A O 1
ATOM 1125 N N . LEU A 1 147 ? -2.551 -3.984 -9.039 1 96.44 147 LEU A N 1
ATOM 1126 C CA . LEU A 1 147 ? -1.101 -4.137 -9.086 1 96.44 147 LEU A CA 1
ATOM 1127 C C . LEU A 1 147 ? -0.697 -5.582 -8.812 1 96.44 147 LEU A C 1
ATOM 1129 O O . LEU A 1 147 ? 0.189 -6.121 -9.484 1 96.44 147 LEU A O 1
ATOM 1133 N N . VAL A 1 148 ? -1.38 -6.25 -7.879 1 98 148 VAL A N 1
ATOM 1134 C CA . VAL A 1 148 ? -1.104 -7.645 -7.555 1 98 148 VAL A CA 1
ATOM 1135 C C . VAL A 1 148 ? -1.432 -8.531 -8.758 1 98 148 VAL A C 1
ATOM 1137 O O . VAL A 1 148 ? -0.628 -9.375 -9.148 1 98 148 VAL A O 1
ATOM 1140 N N . GLN A 1 149 ? -2.59 -8.258 -9.422 1 95.44 149 GLN A N 1
ATOM 1141 C CA . GLN A 1 149 ? -3.031 -9.078 -10.547 1 95.44 149 GLN A CA 1
ATOM 1142 C C . GLN A 1 149 ? -2.096 -8.93 -11.742 1 95.44 149 GLN A C 1
ATOM 1144 O O . GLN A 1 149 ? -1.775 -9.906 -12.414 1 95.44 149 GLN A O 1
ATOM 1149 N N . ARG A 1 150 ? -1.538 -7.73 -11.969 1 92.81 150 ARG A N 1
ATOM 1150 C CA . ARG A 1 150 ? -0.566 -7.496 -13.031 1 92.81 150 ARG A CA 1
ATOM 1151 C C . ARG A 1 150 ? 0.745 -8.227 -12.742 1 92.81 150 ARG A C 1
ATOM 1153 O O . ARG A 1 150 ? 1.368 -8.773 -13.648 1 92.81 150 ARG A O 1
ATOM 1160 N N . GLY A 1 151 ? 1.204 -8.219 -11.406 1 93.38 151 GLY A N 1
ATOM 1161 C CA . GLY A 1 151 ? 2.396 -8.953 -11.008 1 93.38 151 GLY A CA 1
ATOM 1162 C C . GLY A 1 151 ? 2.295 -10.445 -11.258 1 93.38 151 GLY A C 1
ATOM 1163 O O . GLY A 1 151 ? 3.23 -11.055 -11.781 1 93.38 151 GLY A O 1
ATOM 1164 N N . TRP A 1 152 ? 1.111 -11 -10.977 1 93.31 152 TRP A N 1
ATOM 1165 C CA . TRP A 1 152 ? 0.897 -12.422 -11.188 1 93.31 152 TRP A CA 1
ATOM 1166 C C . TRP A 1 152 ? 0.858 -12.766 -12.672 1 93.31 152 TRP A C 1
ATOM 1168 O O . TRP A 1 152 ? 1.343 -13.82 -13.086 1 93.31 152 TRP A O 1
ATOM 1178 N N . ARG A 1 153 ? 0.286 -11.891 -13.492 1 90.44 153 ARG A N 1
ATOM 1179 C CA . ARG A 1 153 ? 0.262 -12.125 -14.93 1 90.44 153 ARG A CA 1
ATOM 1180 C C . ARG A 1 153 ? 1.671 -12.102 -15.508 1 90.44 153 ARG A C 1
ATOM 1182 O O . ARG A 1 153 ? 2.008 -12.922 -16.375 1 90.44 153 ARG A O 1
ATOM 1189 N N . ARG A 1 154 ? 2.496 -11.18 -15 1 86.62 154 ARG A N 1
ATOM 1190 C CA . ARG A 1 154 ? 3.883 -11.109 -15.445 1 86.62 154 ARG A CA 1
ATOM 1191 C C . ARG A 1 154 ? 4.652 -12.367 -15.055 1 86.62 154 ARG A C 1
ATOM 1193 O O . ARG A 1 154 ? 5.402 -12.914 -15.859 1 86.62 154 ARG A O 1
ATOM 1200 N N . LEU A 1 155 ? 4.488 -12.836 -13.82 1 87.56 155 LEU A N 1
ATOM 1201 C CA . LEU A 1 155 ? 5.137 -14.055 -13.352 1 87.56 155 LEU A CA 1
ATOM 1202 C C . LEU A 1 155 ? 4.715 -15.258 -14.195 1 87.56 155 LEU A C 1
ATOM 1204 O O . LEU A 1 155 ? 5.551 -16.078 -14.562 1 87.56 155 LEU A O 1
ATOM 1208 N N . ALA A 1 156 ? 3.402 -15.328 -14.5 1 84.12 156 ALA A N 1
ATOM 1209 C CA . ALA A 1 156 ? 2.891 -16.422 -15.32 1 84.12 156 ALA A CA 1
ATOM 1210 C C . ALA A 1 156 ? 3.518 -16.406 -16.703 1 84.12 156 ALA A C 1
ATOM 1212 O O . ALA A 1 156 ? 3.828 -17.469 -17.266 1 84.12 156 ALA A O 1
ATOM 1213 N N . ALA A 1 157 ? 3.791 -15.242 -17.203 1 76.88 157 ALA A N 1
ATOM 1214 C CA . ALA A 1 157 ? 4.352 -15.102 -18.547 1 76.88 157 ALA A CA 1
ATOM 1215 C C . ALA A 1 157 ? 5.816 -15.531 -18.578 1 76.88 157 ALA A C 1
ATOM 1217 O O . ALA A 1 157 ? 6.324 -15.945 -19.625 1 76.88 157 ALA A O 1
ATOM 1218 N N . MET A 1 158 ? 6.523 -15.461 -17.484 1 73.81 158 MET A N 1
ATOM 1219 C CA . MET A 1 158 ? 7.926 -15.859 -17.422 1 73.81 158 MET A CA 1
ATOM 1220 C C . MET A 1 158 ? 8.055 -17.375 -17.375 1 73.81 158 MET A C 1
ATOM 1222 O O . MET A 1 158 ? 9.117 -17.922 -17.688 1 73.81 158 MET A O 1
ATOM 1226 N N . ARG A 1 159 ? 6.957 -18.109 -17.359 1 61.34 159 ARG A N 1
ATOM 1227 C CA . ARG A 1 159 ? 6.875 -19.562 -17.422 1 61.34 159 ARG A CA 1
ATOM 1228 C C . ARG A 1 159 ? 7.93 -20.203 -16.531 1 61.34 159 ARG A C 1
ATOM 1230 O O . ARG A 1 159 ? 8.328 -21.359 -16.75 1 61.34 159 ARG A O 1
ATOM 1237 N N . SER A 1 160 ? 8.703 -19.391 -15.695 1 56.5 160 SER A N 1
ATOM 1238 C CA . SER A 1 160 ? 9.719 -19.969 -14.828 1 56.5 160 SER A CA 1
ATOM 1239 C C . SER A 1 160 ? 9.133 -20.375 -13.484 1 56.5 160 SER A C 1
ATOM 1241 O O . SER A 1 160 ? 8.508 -19.562 -12.797 1 56.5 160 SER A O 1
ATOM 1243 N N . SER A 1 161 ? 8.664 -21.672 -13.461 1 56.34 161 SER A N 1
ATOM 1244 C CA . SER A 1 161 ? 8.211 -22.109 -12.141 1 56.34 161 SER A CA 1
ATOM 1245 C C . SER A 1 161 ? 9.344 -22.062 -11.125 1 56.34 161 SER A C 1
ATOM 1247 O O . SER A 1 161 ? 10.375 -22.719 -11.289 1 56.34 161 SER A O 1
ATOM 1249 N N . SER A 1 162 ? 9.32 -20.969 -10.234 1 56.12 162 SER A N 1
ATOM 1250 C CA . SER A 1 162 ? 10.266 -20.875 -9.133 1 56.12 162 SER A CA 1
ATOM 1251 C C . SER A 1 162 ? 10.352 -22.188 -8.359 1 56.12 162 SER A C 1
ATOM 1253 O O . SER A 1 162 ? 11.328 -22.438 -7.641 1 56.12 162 SER A O 1
ATOM 1255 N N . PHE A 1 163 ? 9.344 -23.109 -8.656 1 56.84 163 PHE A N 1
ATOM 1256 C CA . PHE A 1 163 ? 9.281 -24.281 -7.801 1 56.84 163 PHE A CA 1
ATOM 1257 C C . PHE A 1 163 ? 9.906 -25.484 -8.5 1 56.84 163 PHE A C 1
ATOM 1259 O O . PHE A 1 163 ? 10.195 -26.5 -7.855 1 56.84 163 PHE A O 1
ATOM 1266 N N . SER A 1 164 ? 10.055 -25.453 -9.766 1 58.94 164 SER A N 1
ATOM 1267 C CA . SER A 1 164 ? 10.547 -26.625 -10.484 1 58.94 164 SER A CA 1
ATOM 1268 C C . SER A 1 164 ? 11.984 -26.953 -10.086 1 58.94 164 SER A C 1
ATOM 1270 O O . SER A 1 164 ? 12.398 -28.109 -10.125 1 58.94 164 SER A O 1
ATOM 1272 N N . HIS A 1 165 ? 12.625 -25.891 -9.516 1 61.94 165 HIS A N 1
ATOM 1273 C CA . HIS A 1 165 ? 14.031 -26.266 -9.398 1 61.94 165 HIS A CA 1
ATOM 1274 C C . HIS A 1 165 ? 14.617 -25.812 -8.062 1 61.94 165 HIS A C 1
ATOM 1276 O O . HIS A 1 165 ? 15.836 -25.703 -7.922 1 61.94 165 HIS A O 1
ATOM 1282 N N . ILE A 1 166 ? 13.805 -25.406 -7.289 1 70.69 166 ILE A N 1
ATOM 1283 C CA . ILE A 1 166 ? 14.336 -25.016 -5.988 1 70.69 166 ILE A CA 1
ATOM 1284 C C . ILE A 1 166 ? 13.945 -26.062 -4.941 1 70.69 166 ILE A C 1
ATOM 1286 O O . ILE A 1 166 ? 12.781 -26.141 -4.539 1 70.69 166 ILE A O 1
ATOM 1290 N N . PRO A 1 167 ? 14.945 -27 -4.602 1 71.06 167 PRO A N 1
ATOM 1291 C CA . PRO A 1 167 ? 14.633 -28.062 -3.648 1 71.06 167 PRO A CA 1
ATOM 1292 C C . PRO A 1 167 ? 13.969 -27.547 -2.377 1 71.06 167 PRO A C 1
ATOM 1294 O O . PRO A 1 167 ? 14.305 -26.453 -1.899 1 71.06 167 PRO A O 1
ATOM 1297 N N . HIS A 1 168 ? 12.961 -28.156 -1.978 1 83.44 168 HIS A N 1
ATOM 1298 C CA . HIS A 1 168 ? 12.312 -28.016 -0.679 1 83.44 168 HIS A CA 1
ATOM 1299 C C . HIS A 1 168 ? 11.484 -26.734 -0.602 1 83.44 168 HIS A C 1
ATOM 1301 O O . HIS A 1 168 ? 10.758 -26.516 0.371 1 83.44 168 HIS A O 1
ATOM 1307 N N . ARG A 1 169 ? 11.664 -25.906 -1.53 1 89.69 169 ARG A N 1
ATOM 1308 C CA . ARG A 1 169 ? 10.938 -24.656 -1.443 1 89.69 169 ARG A CA 1
ATOM 1309 C C . ARG A 1 169 ? 9.43 -24.891 -1.396 1 89.69 169 ARG A C 1
ATOM 1311 O O . ARG A 1 169 ? 8.711 -24.219 -0.65 1 89.69 169 ARG A O 1
ATOM 1318 N N . ALA A 1 170 ? 8.977 -25.859 -2.193 1 91.38 170 ALA A N 1
ATOM 1319 C CA . ALA A 1 170 ? 7.551 -26.172 -2.25 1 91.38 170 ALA A CA 1
ATOM 1320 C C . ALA A 1 170 ? 7.02 -26.562 -0.872 1 91.38 170 ALA A C 1
ATOM 1322 O O . ALA A 1 170 ? 5.973 -26.062 -0.444 1 91.38 170 ALA A O 1
ATOM 1323 N N . LEU A 1 171 ? 7.812 -27.391 -0.178 1 93.19 171 LEU A N 1
ATOM 1324 C CA . LEU A 1 171 ? 7.402 -27.828 1.151 1 93.19 171 LEU A CA 1
ATOM 1325 C C . LEU A 1 171 ? 7.363 -26.656 2.123 1 93.19 171 LEU A C 1
ATOM 1327 O O . LEU A 1 171 ? 6.391 -26.484 2.865 1 93.19 171 LEU A O 1
ATOM 1331 N N . GLN A 1 172 ? 8.367 -25.875 2.062 1 95.69 172 GLN A N 1
ATOM 1332 C CA . GLN A 1 172 ? 8.438 -24.719 2.936 1 95.69 172 GLN A CA 1
ATOM 1333 C C . GLN A 1 172 ? 7.301 -23.734 2.641 1 95.69 172 GLN A C 1
ATOM 1335 O O . GLN A 1 172 ? 6.73 -23.156 3.559 1 95.69 172 GLN A O 1
ATOM 1340 N N . SER A 1 173 ? 7 -23.562 1.425 1 96.25 173 SER A N 1
ATOM 1341 C CA . SER A 1 173 ? 5.914 -22.672 1.015 1 96.25 173 SER A CA 1
ATOM 1342 C C . SER A 1 173 ? 4.578 -23.141 1.578 1 96.25 173 SER A C 1
ATOM 1344 O O . SER A 1 173 ? 3.805 -22.344 2.102 1 96.25 173 SER A O 1
ATOM 1346 N N . VAL A 1 174 ? 4.297 -24.469 1.51 1 97.31 174 VAL A N 1
ATOM 1347 C CA . VAL A 1 174 ? 3.051 -25.031 2.02 1 97.31 174 VAL A CA 1
ATOM 1348 C C . VAL A 1 174 ? 2.945 -24.781 3.521 1 97.31 174 VAL A C 1
ATOM 1350 O O . VAL A 1 174 ? 1.873 -24.438 4.027 1 97.31 174 VAL A O 1
ATOM 1353 N N . GLN A 1 175 ? 4.051 -24.922 4.195 1 98.19 175 GLN A N 1
ATOM 1354 C CA . GLN A 1 175 ? 4.07 -24.703 5.637 1 98.19 175 GLN A CA 1
ATOM 1355 C C . GLN A 1 175 ? 3.844 -23.234 5.969 1 98.19 175 GLN A C 1
ATOM 1357 O O . GLN A 1 175 ? 3.129 -22.906 6.922 1 98.19 175 GLN A O 1
ATOM 1362 N N . GLU A 1 176 ? 4.414 -22.406 5.238 1 98.56 176 GLU A N 1
ATOM 1363 C CA . GLU A 1 176 ? 4.219 -20.969 5.418 1 98.56 176 GLU A CA 1
ATOM 1364 C C . GLU A 1 176 ? 2.777 -20.562 5.121 1 98.56 176 GLU A C 1
ATOM 1366 O O . GLU A 1 176 ? 2.223 -19.688 5.793 1 98.56 176 GLU A O 1
ATOM 1371 N N . HIS A 1 177 ? 2.201 -21.156 4.082 1 98.62 177 HIS A N 1
ATOM 1372 C CA . HIS A 1 177 ? 0.785 -20.953 3.799 1 98.62 177 HIS A CA 1
ATOM 1373 C C . HIS A 1 177 ? -0.077 -21.344 4.992 1 98.62 177 HIS A C 1
ATOM 1375 O O . HIS A 1 177 ? -1.005 -20.625 5.363 1 98.62 177 HIS A O 1
ATOM 1381 N N . GLU A 1 178 ? 0.221 -22.5 5.543 1 98.44 178 GLU A N 1
ATOM 1382 C CA . GLU A 1 178 ? -0.528 -22.953 6.707 1 98.44 178 GLU A CA 1
ATOM 1383 C C . GLU A 1 178 ? -0.457 -21.953 7.848 1 98.44 178 GLU A C 1
ATOM 1385 O O . GLU A 1 178 ? -1.467 -21.656 8.492 1 98.44 178 GLU A O 1
ATOM 1390 N N . HIS A 1 179 ? 0.701 -21.484 8.094 1 98.62 179 HIS A N 1
ATOM 1391 C CA . HIS A 1 179 ? 0.896 -20.5 9.133 1 98.62 179 HIS A CA 1
ATOM 1392 C C . HIS A 1 179 ? 0.068 -19.25 8.867 1 98.62 179 HIS A C 1
ATOM 1394 O O . HIS A 1 179 ? -0.562 -18.703 9.781 1 98.62 179 HIS A O 1
ATOM 1400 N N . LEU A 1 180 ? 0.027 -18.781 7.617 1 98.5 180 LEU A N 1
ATOM 1401 C CA . LEU A 1 180 ? -0.773 -17.625 7.219 1 98.5 180 LEU A CA 1
ATOM 1402 C C . LEU A 1 180 ? -2.256 -17.875 7.473 1 98.5 180 LEU A C 1
ATOM 1404 O O . LEU A 1 180 ? -2.959 -17 7.984 1 98.5 180 LEU A O 1
ATOM 1408 N N . LEU A 1 181 ? -2.699 -19.094 7.129 1 98.38 181 LEU A N 1
ATOM 1409 C CA . LEU A 1 181 ? -4.09 -19.469 7.348 1 98.38 181 LEU A CA 1
ATOM 1410 C C . LEU A 1 181 ? -4.426 -19.469 8.836 1 98.38 181 LEU A C 1
ATOM 1412 O O . LEU A 1 181 ? -5.512 -19.047 9.234 1 98.38 181 LEU A O 1
ATOM 1416 N N . ASP A 1 182 ? -3.492 -19.922 9.633 1 98.38 182 ASP A N 1
ATOM 1417 C CA . ASP A 1 182 ? -3.689 -19.906 11.078 1 98.38 182 ASP A CA 1
ATOM 1418 C C . ASP A 1 182 ? -3.811 -18.484 11.609 1 98.38 182 ASP A C 1
ATOM 1420 O O . ASP A 1 182 ? -4.648 -18.203 12.469 1 98.38 182 ASP A O 1
ATOM 1424 N N . LEU A 1 183 ? -2.99 -17.609 11.141 1 98.44 183 LEU A N 1
ATOM 1425 C CA . LEU A 1 183 ? -3.07 -16.219 11.539 1 98.44 183 LEU A CA 1
ATOM 1426 C C . LEU A 1 183 ? -4.434 -15.625 11.188 1 98.44 183 LEU A C 1
ATOM 1428 O O . LEU A 1 183 ? -5.02 -14.891 11.984 1 98.44 183 LEU A O 1
ATOM 1432 N N . LEU A 1 184 ? -4.949 -15.906 9.992 1 97.56 184 LEU A N 1
ATOM 1433 C CA . LEU A 1 184 ? -6.25 -15.422 9.539 1 97.56 184 LEU A CA 1
ATOM 1434 C C . LEU A 1 184 ? -7.367 -15.953 10.43 1 97.56 184 LEU A C 1
ATOM 1436 O O . LEU A 1 184 ? -8.273 -15.211 10.805 1 97.56 184 LEU A O 1
ATOM 1440 N N . GLU A 1 185 ? -7.289 -17.266 10.789 1 96.12 185 GLU A N 1
ATOM 1441 C CA . GLU A 1 185 ? -8.305 -17.906 11.617 1 96.12 185 GLU A CA 1
ATOM 1442 C C . GLU A 1 185 ? -8.305 -17.328 13.031 1 96.12 185 GLU A C 1
ATOM 1444 O O . GLU A 1 185 ? -9.367 -17.172 13.641 1 96.12 185 GLU A O 1
ATOM 1449 N N . ASP A 1 186 ? -7.109 -16.969 13.492 1 96.69 186 ASP A N 1
ATOM 1450 C CA . ASP A 1 186 ? -6.949 -16.5 14.867 1 96.69 186 ASP A CA 1
ATOM 1451 C C . ASP A 1 186 ? -7.293 -15.016 14.984 1 96.69 186 ASP A C 1
ATOM 1453 O O . ASP A 1 186 ? -7.285 -14.453 16.078 1 96.69 186 ASP A O 1
ATOM 1457 N N . GLY A 1 187 ? -7.586 -14.414 13.93 1 95.81 187 GLY A N 1
ATOM 1458 C CA . GLY A 1 187 ? -7.918 -12.992 13.953 1 95.81 187 GLY A CA 1
ATOM 1459 C C . GLY A 1 187 ? -6.723 -12.109 14.242 1 95.81 187 GLY A C 1
ATOM 1460 O O . GLY A 1 187 ? -6.836 -11.133 14.984 1 95.81 187 GLY A O 1
ATOM 1461 N N . ALA A 1 188 ? -5.629 -12.523 13.719 1 97.56 188 ALA A N 1
ATOM 1462 C CA . ALA A 1 188 ? -4.391 -11.766 13.906 1 97.56 188 ALA A CA 1
ATOM 1463 C C . ALA A 1 188 ? -4.508 -10.367 13.305 1 97.56 188 ALA A C 1
ATOM 1465 O O . ALA A 1 188 ? -5.398 -10.102 12.5 1 97.56 188 ALA A O 1
ATOM 1466 N N . SER A 1 189 ? -3.631 -9.5 13.781 1 97.56 189 SER A N 1
ATOM 1467 C CA . SER A 1 189 ? -3.629 -8.125 13.297 1 97.56 189 SER A CA 1
ATOM 1468 C C . SER A 1 189 ? -3.189 -8.055 11.836 1 97.56 189 SER A C 1
ATOM 1470 O O . SER A 1 189 ? -2.51 -8.953 11.344 1 97.56 189 SER A O 1
ATOM 1472 N N . ALA A 1 190 ? -3.609 -6.965 11.148 1 97.38 190 ALA A N 1
ATOM 1473 C CA . ALA A 1 190 ? -3.211 -6.723 9.758 1 97.38 190 ALA A CA 1
ATOM 1474 C C . ALA A 1 190 ? -1.692 -6.738 9.617 1 97.38 190 ALA A C 1
ATOM 1476 O O . ALA A 1 190 ? -1.16 -7.262 8.633 1 97.38 190 ALA A O 1
ATOM 1477 N N . GLU A 1 191 ? -1.006 -6.172 10.586 1 97.12 191 GLU A N 1
ATOM 1478 C CA . GLU A 1 191 ? 0.452 -6.117 10.562 1 97.12 191 GLU A CA 1
ATOM 1479 C C . GLU A 1 191 ? 1.058 -7.516 10.617 1 97.12 191 GLU A C 1
ATOM 1481 O O . GLU A 1 191 ? 1.999 -7.82 9.883 1 97.12 191 GLU A O 1
ATOM 1486 N N . GLN A 1 192 ? 0.495 -8.367 11.461 1 98.19 192 GLN A N 1
ATOM 1487 C CA . GLN A 1 192 ? 0.979 -9.734 11.586 1 98.19 192 GLN A CA 1
ATOM 1488 C C . GLN A 1 192 ? 0.772 -10.516 10.289 1 98.19 192 GLN A C 1
ATOM 1490 O O . GLN A 1 192 ? 1.661 -11.242 9.852 1 98.19 192 GLN A O 1
ATOM 1495 N N . ILE A 1 193 ? -0.362 -10.32 9.695 1 98.56 193 ILE A N 1
ATOM 1496 C CA . ILE A 1 193 ? -0.702 -11.031 8.469 1 98.56 193 ILE A CA 1
ATOM 1497 C C . ILE A 1 193 ? 0.193 -10.547 7.332 1 98.56 193 ILE A C 1
ATOM 1499 O O . ILE A 1 193 ? 0.75 -11.352 6.586 1 98.56 193 ILE A O 1
ATOM 1503 N N . GLU A 1 194 ? 0.349 -9.242 7.238 1 98.56 194 GLU A N 1
ATOM 1504 C CA . GLU A 1 194 ? 1.188 -8.664 6.195 1 98.56 194 GLU A CA 1
ATOM 1505 C C . GLU A 1 194 ? 2.635 -9.133 6.324 1 98.56 194 GLU A C 1
ATOM 1507 O O . GLU A 1 194 ? 3.271 -9.484 5.328 1 98.56 194 GLU A O 1
ATOM 1512 N N . GLN A 1 195 ? 3.178 -9.188 7.52 1 97.75 195 GLN A N 1
ATOM 1513 C CA . GLN A 1 195 ? 4.559 -9.594 7.75 1 97.75 195 GLN A CA 1
ATOM 1514 C C . GLN A 1 195 ? 4.766 -11.062 7.398 1 97.75 195 GLN A C 1
ATOM 1516 O O . GLN A 1 195 ? 5.781 -11.43 6.805 1 97.75 195 GLN A O 1
ATOM 1521 N N . ALA A 1 196 ? 3.768 -11.906 7.781 1 98.62 196 ALA A N 1
ATOM 1522 C CA . ALA A 1 196 ? 3.865 -13.328 7.453 1 98.62 196 ALA A CA 1
ATOM 1523 C C . ALA A 1 196 ? 3.828 -13.547 5.941 1 98.62 196 ALA A C 1
ATOM 1525 O O . ALA A 1 196 ? 4.602 -14.336 5.402 1 98.62 196 ALA A O 1
ATOM 1526 N N . ALA A 1 197 ? 2.945 -12.828 5.285 1 98.62 197 ALA A N 1
ATOM 1527 C CA . ALA A 1 197 ? 2.848 -12.93 3.832 1 98.62 197 ALA A CA 1
ATOM 1528 C C . ALA A 1 197 ? 4.117 -12.414 3.158 1 98.62 197 ALA A C 1
ATOM 1530 O O . ALA A 1 197 ? 4.594 -13 2.184 1 98.62 197 ALA A O 1
ATOM 1531 N N . ARG A 1 198 ? 4.688 -11.352 3.67 1 98.31 198 ARG A N 1
ATOM 1532 C CA . ARG A 1 198 ? 5.934 -10.789 3.156 1 98.31 198 ARG A CA 1
ATOM 1533 C C . ARG A 1 198 ? 7.086 -11.781 3.311 1 98.31 198 ARG A C 1
ATOM 1535 O O . ARG A 1 198 ? 7.859 -11.984 2.375 1 98.31 198 ARG A O 1
ATOM 1542 N N . ARG A 1 199 ? 7.188 -12.305 4.469 1 97.94 199 ARG A N 1
ATOM 1543 C CA . ARG A 1 199 ? 8.234 -13.289 4.715 1 97.94 199 ARG A CA 1
ATOM 1544 C C . ARG A 1 199 ? 8.117 -14.469 3.754 1 97.94 199 ARG A C 1
ATOM 1546 O O . ARG A 1 199 ? 9.117 -14.938 3.207 1 97.94 199 ARG A O 1
ATOM 1553 N N . HIS A 1 200 ? 6.887 -14.977 3.49 1 97.75 200 HIS A N 1
ATOM 1554 C CA . HIS A 1 200 ? 6.637 -16.078 2.57 1 97.75 200 HIS A CA 1
ATOM 1555 C C . HIS A 1 200 ? 7.121 -15.742 1.164 1 97.75 200 HIS A C 1
ATOM 1557 O O . HIS A 1 200 ? 7.852 -16.531 0.553 1 97.75 200 HIS A O 1
ATOM 1563 N N . ARG A 1 201 ? 6.824 -14.57 0.678 1 97.19 201 ARG A N 1
ATOM 1564 C CA . ARG A 1 201 ? 7.191 -14.156 -0.674 1 97.19 201 ARG A CA 1
ATOM 1565 C C . ARG A 1 201 ? 8.695 -13.93 -0.786 1 97.19 201 ARG A C 1
ATOM 1567 O O . ARG A 1 201 ? 9.312 -14.32 -1.777 1 97.19 201 ARG A O 1
ATOM 1574 N N . THR A 1 202 ? 9.266 -13.352 0.266 1 97 202 THR A N 1
ATOM 1575 C CA . THR A 1 202 ? 10.695 -13.055 0.267 1 97 202 THR A CA 1
ATOM 1576 C C . THR A 1 202 ? 11.516 -14.344 0.346 1 97 202 THR A C 1
ATOM 1578 O O . THR A 1 202 ? 12.57 -14.453 -0.287 1 97 202 THR A O 1
ATOM 1581 N N . ASN A 1 203 ? 10.992 -15.305 1.124 1 96.19 203 ASN A N 1
ATOM 1582 C CA . ASN A 1 203 ? 11.648 -16.609 1.183 1 96.19 203 ASN A CA 1
ATOM 1583 C C . ASN A 1 203 ? 11.719 -17.266 -0.195 1 96.19 203 ASN A C 1
ATOM 1585 O O . ASN A 1 203 ? 12.75 -17.844 -0.561 1 96.19 203 ASN A O 1
ATOM 1589 N N . THR A 1 204 ? 10.641 -17.172 -0.956 1 93.5 204 THR A N 1
ATOM 1590 C CA . THR A 1 204 ? 10.609 -17.766 -2.289 1 93.5 204 THR A CA 1
ATOM 1591 C C . THR A 1 204 ? 11.555 -17.031 -3.232 1 93.5 204 THR A C 1
ATOM 1593 O O . THR A 1 204 ? 12.328 -17.656 -3.959 1 93.5 204 THR A O 1
ATOM 1596 N N . LEU A 1 205 ? 11.562 -15.727 -3.141 1 93.44 205 LEU A N 1
ATOM 1597 C CA . LEU A 1 205 ? 12.461 -14.922 -3.959 1 93.44 205 LEU A CA 1
ATOM 1598 C C . LEU A 1 205 ? 13.914 -15.242 -3.641 1 93.44 205 LEU A C 1
ATOM 1600 O O . LEU A 1 205 ? 14.711 -15.516 -4.547 1 93.44 205 LEU A O 1
ATOM 1604 N N . ASN A 1 206 ? 14.219 -15.32 -2.379 1 94.81 206 ASN A N 1
ATOM 1605 C CA . ASN A 1 206 ? 15.609 -15.5 -1.978 1 94.81 206 ASN A CA 1
ATOM 1606 C C . ASN A 1 206 ? 16.094 -16.922 -2.232 1 94.81 206 ASN A C 1
ATOM 1608 O O . ASN A 1 206 ? 17.266 -17.156 -2.494 1 94.81 206 ASN A O 1
ATOM 1612 N N . ALA A 1 207 ? 15.133 -17.891 -2.178 1 91.5 207 ALA A N 1
ATOM 1613 C CA . ALA A 1 207 ? 15.492 -19.25 -2.586 1 91.5 207 ALA A CA 1
ATOM 1614 C C . ALA A 1 207 ? 15.906 -19.297 -4.055 1 91.5 207 ALA A C 1
ATOM 1616 O O . ALA A 1 207 ? 16.891 -19.938 -4.41 1 91.5 207 ALA A O 1
ATOM 1617 N N . TYR A 1 208 ? 15.18 -18.609 -4.93 1 86.38 208 TYR A N 1
ATOM 1618 C CA . TYR A 1 208 ? 15.516 -18.531 -6.348 1 86.38 208 TYR A CA 1
ATOM 1619 C C . TYR A 1 208 ? 16.844 -17.812 -6.551 1 86.38 208 TYR A C 1
ATOM 1621 O O . TYR A 1 208 ? 17.703 -18.281 -7.312 1 86.38 208 TYR A O 1
ATOM 1629 N N . LEU A 1 209 ? 17.031 -16.688 -5.773 1 90.12 209 LEU A N 1
ATOM 1630 C CA . LEU A 1 209 ? 18.25 -15.898 -5.941 1 90.12 209 LEU A CA 1
ATOM 1631 C C . LEU A 1 209 ? 19.484 -16.688 -5.512 1 90.12 209 LEU A C 1
ATOM 1633 O O . LEU A 1 209 ? 20.531 -16.641 -6.168 1 90.12 209 LEU A O 1
ATOM 1637 N N . ARG A 1 210 ? 19.297 -17.375 -4.434 1 90.06 210 ARG A N 1
ATOM 1638 C CA . ARG A 1 210 ? 20.375 -18.234 -3.973 1 90.06 210 ARG A CA 1
ATOM 1639 C C . ARG A 1 210 ? 20.734 -19.297 -5.02 1 90.06 210 ARG A C 1
ATOM 1641 O O . ARG A 1 210 ? 21.906 -19.531 -5.301 1 90.06 210 ARG A O 1
ATOM 1648 N N . ALA A 1 211 ? 19.719 -19.953 -5.617 1 80.81 211 ALA A N 1
ATOM 1649 C CA . ALA A 1 211 ? 19.938 -20.969 -6.645 1 80.81 211 ALA A CA 1
ATOM 1650 C C . ALA A 1 211 ? 20.609 -20.375 -7.879 1 80.81 211 ALA A C 1
ATOM 1652 O O . ALA A 1 211 ? 21.391 -21.031 -8.555 1 80.81 211 ALA A O 1
ATOM 1653 N N . ALA A 1 212 ? 20.359 -19.109 -8.156 1 78.94 212 ALA A N 1
ATOM 1654 C CA . ALA A 1 212 ? 20.891 -18.422 -9.32 1 78.94 212 ALA A CA 1
ATOM 1655 C C . ALA A 1 212 ? 22.25 -17.797 -9.008 1 78.94 212 ALA A C 1
ATOM 1657 O O . ALA A 1 212 ? 22.859 -17.172 -9.875 1 78.94 212 ALA A O 1
ATOM 1658 N N . GLY A 1 213 ? 22.734 -18 -7.73 1 84.12 213 GLY A N 1
ATOM 1659 C CA . GLY A 1 213 ? 24.016 -17.438 -7.34 1 84.12 213 GLY A CA 1
ATOM 1660 C C . GLY A 1 213 ? 23.969 -15.93 -7.184 1 84.12 213 GLY A C 1
ATOM 1661 O O . GLY A 1 213 ? 24.984 -15.25 -7.383 1 84.12 213 GLY A O 1
ATOM 1662 N N . MET A 1 214 ? 22.781 -15.375 -6.949 1 88.69 214 MET A N 1
ATOM 1663 C CA . MET A 1 214 ? 22.594 -13.938 -6.793 1 88.69 214 MET A CA 1
ATOM 1664 C C . MET A 1 214 ? 22.438 -13.562 -5.324 1 88.69 214 MET A C 1
ATOM 1666 O O . MET A 1 214 ? 22.141 -14.422 -4.488 1 88.69 214 MET A O 1
ATOM 1670 N N . GLU A 1 215 ? 22.719 -12.281 -4.98 1 93.31 215 GLU A N 1
ATOM 1671 C CA . GLU A 1 215 ? 22.531 -11.781 -3.619 1 93.31 215 GLU A CA 1
ATOM 1672 C C . GLU A 1 215 ? 21.062 -11.727 -3.234 1 93.31 215 GLU A C 1
ATOM 1674 O O . GLU A 1 215 ? 20.203 -11.453 -4.078 1 93.31 215 GLU A O 1
ATOM 1679 N N . PRO A 1 216 ? 20.766 -12 -1.933 1 95.5 216 PRO A N 1
ATOM 1680 C CA . PRO A 1 216 ? 19.375 -11.906 -1.485 1 95.5 216 PRO A CA 1
ATOM 1681 C C . PRO A 1 216 ? 18.797 -10.5 -1.625 1 95.5 216 PRO A C 1
ATOM 1683 O O . PRO A 1 216 ? 19.562 -9.523 -1.673 1 95.5 216 PRO A O 1
ATOM 1686 N N . SER A 1 217 ? 17.531 -10.414 -1.854 1 95.31 217 SER A N 1
ATOM 1687 C CA . SER A 1 217 ? 16.859 -9.117 -1.909 1 95.31 217 SER A CA 1
ATOM 1688 C C . SER A 1 217 ? 16.969 -8.383 -0.578 1 95.31 217 SER A C 1
ATOM 1690 O O . SER A 1 217 ? 16.75 -8.977 0.482 1 95.31 217 SER A O 1
ATOM 1692 N N . PRO A 1 218 ? 17.328 -7.109 -0.581 1 93.69 218 PRO A N 1
ATOM 1693 C CA . PRO A 1 218 ? 17.453 -6.367 0.677 1 93.69 218 PRO A CA 1
ATOM 1694 C C . PRO A 1 218 ? 16.109 -6.211 1.405 1 93.69 218 PRO A C 1
ATOM 1696 O O . PRO A 1 218 ? 16.094 -5.918 2.604 1 93.69 218 PRO A O 1
ATOM 1699 N N . ILE A 1 219 ? 15.039 -6.23 0.641 1 92.81 219 ILE A N 1
ATOM 1700 C CA . ILE A 1 219 ? 13.719 -6.133 1.266 1 92.81 219 ILE A CA 1
ATOM 1701 C C . ILE A 1 219 ? 12.953 -7.434 1.058 1 92.81 219 ILE A C 1
ATOM 1703 O O . ILE A 1 219 ? 13.266 -8.203 0.146 1 92.81 219 ILE A O 1
ATOM 1707 N N . MET B 1 1 ? -0.701 46.25 10.766 1 47.28 1 MET B N 1
ATOM 1708 C CA . MET B 1 1 ? -1.172 46.781 9.5 1 47.28 1 MET B CA 1
ATOM 1709 C C . MET B 1 1 ? -2.543 46.219 9.141 1 47.28 1 MET B C 1
ATOM 1711 O O . MET B 1 1 ? -2.803 45.031 9.344 1 47.28 1 MET B O 1
ATOM 1715 N N . THR B 1 2 ? -3.467 46.844 9.148 1 58.56 2 THR B N 1
ATOM 1716 C CA . THR B 1 2 ? -4.832 46.406 8.922 1 58.56 2 THR B CA 1
ATOM 1717 C C . THR B 1 2 ? -4.906 45.5 7.691 1 58.56 2 THR B C 1
ATOM 1719 O O . THR B 1 2 ? -4.5 45.906 6.598 1 58.56 2 THR B O 1
ATOM 1722 N N . PRO B 1 3 ? -4.977 43.906 8 1 69.06 3 PRO B N 1
ATOM 1723 C CA . PRO B 1 3 ? -5.012 43.094 6.789 1 69.06 3 PRO B CA 1
ATOM 1724 C C . PRO B 1 3 ? -5.82 43.719 5.664 1 69.06 3 PRO B C 1
ATOM 1726 O O . PRO B 1 3 ? -6.754 44.469 5.926 1 69.06 3 PRO B O 1
ATOM 1729 N N . SER B 1 4 ? -5.25 43.531 4.547 1 81.88 4 SER B N 1
ATOM 1730 C CA . SER B 1 4 ? -6.008 44 3.389 1 81.88 4 SER B CA 1
ATOM 1731 C C . SER B 1 4 ? -7.375 43.312 3.322 1 81.88 4 SER B C 1
ATOM 1733 O O . SER B 1 4 ? -7.602 42.281 3.975 1 81.88 4 SER B O 1
ATOM 1735 N N . LYS B 1 5 ? -8.352 43.781 2.932 1 86.81 5 LYS B N 1
ATOM 1736 C CA . LYS B 1 5 ? -9.711 43.25 2.816 1 86.81 5 LYS B CA 1
ATOM 1737 C C . LYS B 1 5 ? -9.711 41.875 2.17 1 86.81 5 LYS B C 1
ATOM 1739 O O . LYS B 1 5 ? -10.508 41 2.537 1 86.81 5 LYS B O 1
ATOM 1744 N N . SER B 1 6 ? -8.742 41.562 1.243 1 87.44 6 SER B N 1
ATOM 1745 C CA . SER B 1 6 ? -8.609 40.281 0.603 1 87.44 6 SER B CA 1
ATOM 1746 C C . SER B 1 6 ? -8.109 39.219 1.589 1 87.44 6 SER B C 1
ATOM 1748 O O . SER B 1 6 ? -8.586 38.094 1.582 1 87.44 6 SER B O 1
ATOM 1750 N N . GLU B 1 7 ? -7.191 39.625 2.406 1 90 7 GLU B N 1
ATOM 1751 C CA . GLU B 1 7 ? -6.68 38.719 3.43 1 90 7 GLU B CA 1
ATOM 1752 C C . GLU B 1 7 ? -7.762 38.375 4.441 1 90 7 GLU B C 1
ATOM 1754 O O . GLU B 1 7 ? -7.832 37.219 4.906 1 90 7 GLU B O 1
ATOM 1759 N N . ALA B 1 8 ? -8.523 39.312 4.812 1 88.62 8 ALA B N 1
ATOM 1760 C CA . ALA B 1 8 ? -9.633 39.062 5.734 1 88.62 8 ALA B CA 1
ATOM 1761 C C . ALA B 1 8 ? -10.664 38.125 5.121 1 88.62 8 ALA B C 1
ATOM 1763 O O . ALA B 1 8 ? -11.164 37.219 5.789 1 88.62 8 ALA B O 1
ATOM 1764 N N . ALA B 1 9 ? -10.984 38.375 3.908 1 93.12 9 ALA B N 1
ATOM 1765 C CA . ALA B 1 9 ? -11.922 37.5 3.203 1 93.12 9 ALA B CA 1
ATOM 1766 C C . ALA B 1 9 ? -11.391 36.094 3.119 1 93.12 9 ALA B C 1
ATOM 1768 O O . ALA B 1 9 ? -12.125 35.125 3.365 1 93.12 9 ALA B O 1
ATOM 1769 N N . TYR B 1 10 ? -10.141 36 2.762 1 91.19 10 TYR B N 1
ATOM 1770 C CA . TYR B 1 10 ? -9.484 34.688 2.693 1 91.19 10 TYR B CA 1
ATOM 1771 C C . TYR B 1 10 ? -9.578 33.969 4.027 1 91.19 10 TYR B C 1
ATOM 1773 O O . TYR B 1 10 ? -9.969 32.781 4.082 1 91.19 10 TYR B O 1
ATOM 1781 N N . ALA B 1 11 ? -9.156 34.625 5.098 1 86.88 11 ALA B N 1
ATOM 1782 C CA . ALA B 1 11 ? -9.148 34.031 6.426 1 86.88 11 ALA B CA 1
ATOM 1783 C C . ALA B 1 11 ? -10.547 33.562 6.828 1 86.88 11 ALA B C 1
ATOM 1785 O O . ALA B 1 11 ? -10.711 32.469 7.375 1 86.88 11 ALA B O 1
ATOM 1786 N N . THR B 1 12 ? -11.523 34.344 6.523 1 90.19 12 THR B N 1
ATOM 1787 C CA . THR B 1 12 ? -12.898 34.031 6.902 1 90.19 12 THR B CA 1
ATOM 1788 C C . THR B 1 12 ? -13.414 32.812 6.125 1 90.19 12 THR B C 1
ATOM 1790 O O . THR B 1 12 ? -13.953 31.875 6.715 1 90.19 12 THR B O 1
ATOM 1793 N N . ILE B 1 13 ? -13.164 32.812 4.848 1 91.19 13 ILE B N 1
ATOM 1794 C CA . ILE B 1 13 ? -13.672 31.734 4.008 1 91.19 13 ILE B CA 1
ATOM 1795 C C . ILE B 1 13 ? -12.922 30.438 4.324 1 91.19 13 ILE B C 1
ATOM 1797 O O . ILE B 1 13 ? -13.531 29.375 4.457 1 91.19 13 ILE B O 1
ATOM 1801 N N . SER B 1 14 ? -11.625 30.594 4.473 1 83.88 14 SER B N 1
ATOM 1802 C CA . SER B 1 14 ? -10.805 29.438 4.836 1 83.88 14 SER B CA 1
ATOM 1803 C C . SER B 1 14 ? -11.258 28.828 6.152 1 83.88 14 SER B C 1
ATOM 1805 O O . SER B 1 14 ? -11.383 27.609 6.266 1 83.88 14 SER B O 1
ATOM 1807 N N . GLU B 1 15 ? -11.508 29.641 7.16 1 82.44 15 GLU B N 1
ATOM 1808 C CA . GLU B 1 15 ? -11.969 29.172 8.461 1 82.44 15 GLU B CA 1
ATOM 1809 C C . GLU B 1 15 ? -13.312 28.453 8.344 1 82.44 15 GLU B C 1
ATOM 1811 O O . GLU B 1 15 ? -13.523 27.391 8.945 1 82.44 15 GLU B O 1
ATOM 1816 N N . ARG B 1 16 ? -14.117 28.953 7.508 1 86.12 16 ARG B N 1
ATOM 1817 C CA . ARG B 1 16 ? -15.453 28.375 7.391 1 86.12 16 ARG B CA 1
ATOM 1818 C C . ARG B 1 16 ? -15.422 27.078 6.598 1 86.12 16 ARG B C 1
ATOM 1820 O O . ARG B 1 16 ? -16.234 26.172 6.848 1 86.12 16 ARG B O 1
ATOM 1827 N N . ILE B 1 17 ? -14.531 27.016 5.73 1 81.88 17 ILE B N 1
ATOM 1828 C CA . ILE B 1 17 ? -14.336 25.75 5.031 1 81.88 17 ILE B CA 1
ATOM 1829 C C . ILE B 1 17 ? -13.758 24.703 5.988 1 81.88 17 ILE B C 1
ATOM 1831 O O . ILE B 1 17 ? -14.258 23.578 6.07 1 81.88 17 ILE B O 1
ATOM 1835 N N . ASN B 1 18 ? -12.797 25.141 6.82 1 73.12 18 ASN B N 1
ATOM 1836 C CA . ASN B 1 18 ? -12.062 24.234 7.691 1 73.12 18 ASN B CA 1
ATOM 1837 C C . ASN B 1 18 ? -12.922 23.766 8.859 1 73.12 18 ASN B C 1
ATOM 1839 O O . ASN B 1 18 ? -12.797 22.625 9.312 1 73.12 18 ASN B O 1
ATOM 1843 N N . ASN B 1 19 ? -13.797 24.672 9.328 1 74.25 19 ASN B N 1
ATOM 1844 C CA . ASN B 1 19 ? -14.609 24.281 10.477 1 74.25 19 ASN B CA 1
ATOM 1845 C C . ASN B 1 19 ? -15.945 23.672 10.039 1 74.25 19 ASN B C 1
ATOM 1847 O O . ASN B 1 19 ? -16.781 23.359 10.875 1 74.25 19 ASN B O 1
ATOM 1851 N N . GLY B 1 20 ? -16.094 23.641 8.602 1 76.88 20 GLY B N 1
ATOM 1852 C CA . GLY B 1 20 ? -17.25 22.922 8.07 1 76.88 20 GLY B CA 1
ATOM 1853 C C . GLY B 1 20 ? -18.469 23.812 7.875 1 76.88 20 GLY B C 1
ATOM 1854 O O . GLY B 1 20 ? -19.516 23.359 7.422 1 76.88 20 GLY B O 1
ATOM 1855 N N . ALA B 1 21 ? -18.359 25.047 8.25 1 83 21 ALA B N 1
ATOM 1856 C CA . ALA B 1 21 ? -19.453 25.969 7.996 1 83 21 ALA B CA 1
ATOM 1857 C C . ALA B 1 21 ? -19.781 26.047 6.508 1 83 21 ALA B C 1
ATOM 1859 O O . ALA B 1 21 ? -20.953 26.188 6.125 1 83 21 ALA B O 1
ATOM 1860 N N . TYR B 1 22 ? -18.828 25.969 5.668 1 88.5 22 TYR B N 1
ATOM 1861 C CA . TYR B 1 22 ? -18.969 25.75 4.234 1 88.5 22 TYR B CA 1
ATOM 1862 C C . TYR B 1 22 ? -18.609 24.312 3.873 1 88.5 22 TYR B C 1
ATOM 1864 O O . TYR B 1 22 ? -17.453 23.922 3.908 1 88.5 22 TYR B O 1
ATOM 1872 N N . SER B 1 23 ? -19.531 23.578 3.6 1 83.44 23 SER B N 1
ATOM 1873 C CA . SER B 1 23 ? -19.328 22.156 3.32 1 83.44 23 SER B CA 1
ATOM 1874 C C . SER B 1 23 ? -18.812 21.938 1.904 1 83.44 23 SER B C 1
ATOM 1876 O O . SER B 1 23 ? -18.938 22.812 1.046 1 83.44 23 SER B O 1
ATOM 1878 N N . PRO B 1 24 ? -18.141 20.812 1.659 1 79.69 24 PRO B N 1
ATOM 1879 C CA . PRO B 1 24 ? -17.75 20.5 0.286 1 79.69 24 PRO B CA 1
ATOM 1880 C C . PRO B 1 24 ? -18.891 20.641 -0.71 1 79.69 24 PRO B C 1
ATOM 1882 O O . PRO B 1 24 ? -20.016 20.188 -0.435 1 79.69 24 PRO B O 1
ATOM 1885 N N . GLY B 1 25 ? -18.594 21.312 -1.819 1 83.56 25 GLY B N 1
ATOM 1886 C CA . GLY B 1 25 ? -19.609 21.547 -2.826 1 83.56 25 GLY B CA 1
ATOM 1887 C C . GLY B 1 25 ? -20.406 22.812 -2.578 1 83.56 25 GLY B C 1
ATOM 1888 O O . GLY B 1 25 ? -21.172 23.25 -3.438 1 83.56 25 GLY B O 1
ATOM 1889 N N . TYR B 1 26 ? -20.281 23.391 -1.356 1 89.25 26 TYR B N 1
ATOM 1890 C CA . TYR B 1 26 ? -21 24.625 -1.01 1 89.25 26 TYR B CA 1
ATOM 1891 C C . TYR B 1 26 ? -20.672 25.734 -1.993 1 89.25 26 TYR B C 1
ATOM 1893 O O . TYR B 1 26 ? -19.5 25.984 -2.295 1 89.25 26 TYR B O 1
ATOM 1901 N N . ARG B 1 27 ? -21.719 26.344 -2.549 1 93.69 27 ARG B N 1
ATOM 1902 C CA . ARG B 1 27 ? -21.547 27.438 -3.494 1 93.69 27 ARG B CA 1
ATOM 1903 C C . ARG B 1 27 ? -21.188 28.734 -2.771 1 93.69 27 ARG B C 1
ATOM 1905 O O . ARG B 1 27 ? -21.906 29.172 -1.871 1 93.69 27 ARG B O 1
ATOM 1912 N N . LEU B 1 28 ? -20.062 29.266 -3.139 1 95.75 28 LEU B N 1
ATOM 1913 C CA . LEU B 1 28 ? -19.609 30.531 -2.6 1 95.75 28 LEU B CA 1
ATOM 1914 C C . LEU B 1 28 ? -20.078 31.703 -3.469 1 95.75 28 LEU B C 1
ATOM 1916 O O . LEU B 1 28 ? -19.5 31.969 -4.527 1 95.75 28 LEU B O 1
ATOM 1920 N N . VAL B 1 29 ? -21.125 32.375 -3 1 95.25 29 VAL B N 1
ATOM 1921 C CA . VAL B 1 29 ? -21.656 33.531 -3.721 1 95.25 29 VAL B CA 1
ATOM 1922 C C . VAL B 1 29 ? -20.875 34.781 -3.328 1 95.25 29 VAL B C 1
ATOM 1924 O O . VAL B 1 29 ? -21.016 35.281 -2.207 1 95.25 29 VAL B O 1
ATOM 1927 N N . LEU B 1 30 ? -20.141 35.312 -4.203 1 94.12 30 LEU B N 1
ATOM 1928 C CA . LEU B 1 30 ? -19.172 36.375 -3.939 1 94.12 30 LEU B CA 1
ATOM 1929 C C . LEU B 1 30 ? -19.875 37.625 -3.402 1 94.12 30 LEU B C 1
ATOM 1931 O O . LEU B 1 30 ? -19.391 38.25 -2.455 1 94.12 30 LEU B O 1
ATOM 1935 N N . GLY B 1 31 ? -20.953 38.031 -3.996 1 94.25 31 GLY B N 1
ATOM 1936 C CA . GLY B 1 31 ? -21.688 39.188 -3.553 1 94.25 31 GLY B CA 1
ATOM 1937 C C . GLY B 1 31 ? -22.141 39.094 -2.105 1 94.25 31 GLY B C 1
ATOM 1938 O O . GLY B 1 31 ? -22.031 40.062 -1.352 1 94.25 31 GLY B O 1
ATOM 1939 N N . THR B 1 32 ? -22.656 37.938 -1.845 1 95.31 32 THR B N 1
ATOM 1940 C CA . THR B 1 32 ? -23.156 37.688 -0.489 1 95.31 32 THR B CA 1
ATOM 1941 C C . THR B 1 32 ? -22 37.75 0.516 1 95.31 32 THR B C 1
ATOM 1943 O O . THR B 1 32 ? -22.141 38.375 1.576 1 95.31 32 THR B O 1
ATOM 1946 N N . ILE B 1 33 ? -20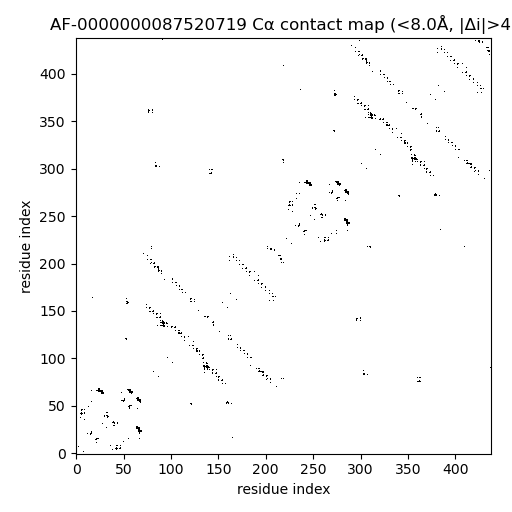.922 37.25 0.225 1 95.31 33 ILE B N 1
ATOM 1947 C CA . ILE B 1 33 ? -19.766 37.25 1.103 1 95.31 33 ILE B CA 1
ATOM 1948 C C . ILE B 1 33 ? -19.203 38.656 1.229 1 95.31 33 ILE B C 1
ATOM 1950 O O . ILE B 1 33 ? -18.844 39.094 2.324 1 95.31 33 ILE B O 1
ATOM 1954 N N . ALA B 1 34 ? -19.219 39.312 0.2 1 95.81 34 ALA B N 1
ATOM 1955 C CA . ALA B 1 34 ? -18.781 40.719 0.212 1 95.81 34 ALA B CA 1
ATOM 1956 C C . ALA B 1 34 ? -19.641 41.562 1.143 1 95.81 34 ALA B C 1
ATOM 1958 O O . ALA B 1 34 ? -19.125 42.344 1.927 1 95.81 34 ALA B O 1
ATOM 1959 N N . GLU B 1 35 ? -20.875 41.344 0.985 1 95.19 35 GLU B N 1
ATOM 1960 C CA . GLU B 1 35 ? -21.828 42.062 1.823 1 95.19 35 GLU B CA 1
ATOM 1961 C C . GLU B 1 35 ? -21.594 41.75 3.303 1 95.19 35 GLU B C 1
ATOM 1963 O O . GLU B 1 35 ? -21.609 42.688 4.137 1 95.19 35 GLU B O 1
ATOM 1968 N N . GLU B 1 36 ? -21.406 40.531 3.535 1 93 36 GLU B N 1
ATOM 1969 C CA . GLU B 1 36 ? -21.188 40.125 4.914 1 93 36 GLU B CA 1
ATOM 1970 C C . GLU B 1 36 ? -19.891 40.719 5.473 1 93 36 GLU B C 1
ATOM 1972 O O . GLU B 1 36 ? -19.828 41.062 6.652 1 93 36 GLU B O 1
ATOM 1977 N N . LEU B 1 37 ? -18.938 40.906 4.633 1 93.31 37 LEU B N 1
ATOM 1978 C CA . LEU B 1 37 ? -17.641 41.344 5.098 1 93.31 37 LEU B CA 1
ATOM 1979 C C . LEU B 1 37 ? -17.484 42.844 4.941 1 93.31 37 LEU B C 1
ATOM 1981 O O . LEU B 1 37 ? -16.469 43.438 5.336 1 93.31 37 LEU B O 1
ATOM 1985 N N . GLY B 1 38 ? -18.531 43.469 4.379 1 92 38 GLY B N 1
ATOM 1986 C CA . GLY B 1 38 ? -18.516 44.906 4.215 1 92 38 GLY B CA 1
ATOM 1987 C C . GLY B 1 38 ? -17.469 45.406 3.232 1 92 38 GLY B C 1
ATOM 1988 O O . GLY B 1 38 ? -16.797 46.406 3.48 1 92 38 GLY B O 1
ATOM 1989 N N . CYS B 1 39 ? -17.312 44.656 2.227 1 93 39 CYS B N 1
ATOM 1990 C CA . CYS B 1 39 ? -16.344 45.062 1.194 1 93 39 CYS B CA 1
ATOM 1991 C C . CYS B 1 39 ? -16.922 44.812 -0.196 1 93 39 CYS B C 1
ATOM 1993 O O . CYS B 1 39 ? -18.047 44.312 -0.333 1 93 39 CYS B O 1
ATOM 1995 N N . SER B 1 40 ? -16.172 45.219 -1.183 1 93.19 40 SER B N 1
ATOM 1996 C CA . SER B 1 40 ? -16.562 44.969 -2.564 1 93.19 40 SER B CA 1
ATOM 1997 C C . SER B 1 40 ? -16.25 43.5 -2.959 1 93.19 40 SER B C 1
ATOM 1999 O O . SER B 1 40 ? -15.594 42.781 -2.213 1 93.19 40 SER B O 1
ATOM 2001 N N . VAL B 1 41 ? -16.672 43.125 -4.047 1 92.94 41 VAL B N 1
ATOM 2002 C CA . VAL B 1 41 ? -16.5 41.75 -4.531 1 92.94 41 VAL B CA 1
ATOM 2003 C C . VAL B 1 41 ? -15.055 41.531 -4.945 1 92.94 41 VAL B C 1
ATOM 2005 O O . VAL B 1 41 ? -14.578 40.375 -4.957 1 92.94 41 VAL B O 1
ATOM 2008 N N . VAL B 1 42 ? -14.297 42.5 -5.262 1 93.06 42 VAL B N 1
ATOM 2009 C CA . VAL B 1 42 ? -12.945 42.375 -5.801 1 93.06 42 VAL B CA 1
ATOM 2010 C C . VAL B 1 42 ? -12.039 41.656 -4.797 1 93.06 42 VAL B C 1
ATOM 2012 O O . VAL B 1 42 ? -11.414 40.656 -5.129 1 93.06 42 VAL B O 1
ATOM 2015 N N . PRO B 1 43 ? -11.992 42.125 -3.529 1 92.38 43 PRO B N 1
ATOM 2016 C CA . PRO B 1 43 ? -11.133 41.375 -2.594 1 92.38 43 PRO B CA 1
ATOM 2017 C C . PRO B 1 43 ? -11.609 39.969 -2.348 1 92.38 43 PRO B C 1
ATOM 2019 O O . PRO B 1 43 ? -10.797 39.062 -2.086 1 92.38 43 PRO B O 1
ATOM 2022 N N . VAL B 1 44 ? -12.953 39.688 -2.434 1 94.38 44 VAL B N 1
ATOM 2023 C CA . VAL B 1 44 ? -13.5 38.344 -2.26 1 94.38 44 VAL B CA 1
ATOM 2024 C C . VAL B 1 44 ? -13.07 37.469 -3.426 1 94.38 44 VAL B C 1
ATOM 2026 O O . VAL B 1 44 ? -12.688 36.312 -3.225 1 94.38 44 VAL B O 1
ATOM 2029 N N . ARG B 1 45 ? -13.031 38 -4.59 1 93.31 45 ARG B N 1
ATOM 2030 C CA . ARG B 1 45 ? -12.586 37.25 -5.773 1 93.31 45 ARG B CA 1
ATOM 2031 C C . ARG B 1 45 ? -11.109 36.875 -5.66 1 93.31 45 ARG B C 1
ATOM 2033 O O . ARG B 1 45 ? -10.719 35.75 -6.02 1 93.31 45 ARG B O 1
ATOM 2040 N N . GLU B 1 46 ? -10.289 37.781 -5.117 1 91.62 46 GLU B N 1
ATOM 2041 C CA . GLU B 1 46 ? -8.875 37.5 -4.898 1 91.62 46 GLU B CA 1
ATOM 2042 C C . GLU B 1 46 ? -8.672 36.406 -3.877 1 91.62 46 GLU B C 1
ATOM 2044 O O . GLU B 1 46 ? -7.805 35.531 -4.047 1 91.62 46 GLU B O 1
ATOM 2049 N N . ALA B 1 47 ? -9.484 36.469 -2.869 1 91.44 47 ALA B N 1
ATOM 2050 C CA . ALA B 1 47 ? -9.438 35.438 -1.842 1 91.44 47 ALA B CA 1
ATOM 2051 C C . ALA B 1 47 ? -9.828 34.094 -2.418 1 91.44 47 ALA B C 1
ATOM 2053 O O . ALA B 1 47 ? -9.18 33.062 -2.139 1 91.44 47 ALA B O 1
ATOM 2054 N N . ILE B 1 48 ? -10.836 34.031 -3.242 1 92.06 48 ILE B N 1
ATOM 2055 C CA . ILE B 1 48 ? -11.344 32.812 -3.854 1 92.06 48 ILE B CA 1
ATOM 2056 C C . ILE B 1 48 ? -10.297 32.25 -4.812 1 92.06 48 ILE B C 1
ATOM 2058 O O . ILE B 1 48 ? -10.094 31.031 -4.867 1 92.06 48 ILE B O 1
ATOM 2062 N N . ARG B 1 49 ? -9.578 33.094 -5.516 1 89.44 49 ARG B N 1
ATOM 2063 C CA . ARG B 1 49 ? -8.523 32.656 -6.422 1 89.44 49 ARG B CA 1
ATOM 2064 C C . ARG B 1 49 ? -7.395 31.969 -5.656 1 89.44 49 ARG B C 1
ATOM 2066 O O . ARG B 1 49 ? -6.863 30.953 -6.094 1 89.44 49 ARG B O 1
ATOM 2073 N N . ARG B 1 50 ? -7.008 32.531 -4.512 1 83.94 50 ARG B N 1
ATOM 2074 C CA . ARG B 1 50 ? -5.98 31.938 -3.666 1 83.94 50 ARG B CA 1
ATOM 2075 C C . ARG B 1 50 ? -6.434 30.594 -3.127 1 83.94 50 ARG B C 1
ATOM 2077 O O . ARG B 1 50 ? -5.672 29.625 -3.141 1 83.94 50 ARG B O 1
ATOM 2084 N N . LEU B 1 51 ? -7.688 30.531 -2.689 1 85.19 51 LEU B N 1
ATOM 2085 C CA . LEU B 1 51 ? -8.25 29.297 -2.154 1 85.19 51 LEU B CA 1
ATOM 2086 C C . LEU B 1 51 ? -8.344 28.219 -3.236 1 85.19 51 LEU B C 1
ATOM 2088 O O . LEU B 1 51 ? -8.195 27.031 -2.953 1 85.19 51 LEU B O 1
ATOM 2092 N N . GLU B 1 52 ? -8.594 28.656 -4.438 1 85.31 52 GLU B N 1
ATOM 2093 C CA . GLU B 1 52 ? -8.617 27.734 -5.566 1 85.31 52 GLU B CA 1
ATOM 2094 C C . GLU B 1 52 ? -7.223 27.172 -5.84 1 85.31 52 GLU B C 1
ATOM 2096 O O . GLU B 1 52 ? -7.066 25.969 -6.066 1 85.31 52 GLU B O 1
ATOM 2101 N N . ALA B 1 53 ? -6.203 28.078 -5.719 1 79.19 53 ALA B N 1
ATOM 2102 C CA . ALA B 1 53 ? -4.816 27.641 -5.895 1 79.19 53 ALA B CA 1
ATOM 2103 C C . ALA B 1 53 ? -4.422 26.625 -4.828 1 79.19 53 ALA B C 1
ATOM 2105 O O . ALA B 1 53 ? -3.604 25.734 -5.086 1 79.19 53 ALA B O 1
ATOM 2106 N N . GLU B 1 54 ? -5.074 26.734 -3.707 1 76.06 54 GLU B N 1
ATOM 2107 C CA . GLU B 1 54 ? -4.773 25.859 -2.584 1 76.06 54 GLU B CA 1
ATOM 2108 C C . GLU B 1 54 ? -5.621 24.578 -2.635 1 76.06 54 GLU B C 1
ATOM 2110 O O . GLU B 1 54 ? -5.473 23.703 -1.793 1 76.06 54 GLU B O 1
ATOM 2115 N N . GLY B 1 55 ? -6.617 24.656 -3.633 1 77.5 55 GLY B N 1
ATOM 2116 C CA . GLY B 1 55 ? -7.426 23.469 -3.852 1 77.5 55 GLY B CA 1
ATOM 2117 C C . GLY B 1 55 ? -8.648 23.406 -2.957 1 77.5 55 GLY B C 1
ATOM 2118 O O . GLY B 1 55 ? -9.297 22.359 -2.854 1 77.5 55 GLY B O 1
ATOM 2119 N N . LEU B 1 56 ? -8.945 24.469 -2.271 1 81.06 56 LEU B N 1
ATOM 2120 C CA . LEU B 1 56 ? -10.062 24.5 -1.336 1 81.06 56 LEU B CA 1
ATOM 2121 C C . LEU B 1 56 ? -11.352 24.891 -2.049 1 81.06 56 LEU B C 1
ATOM 2123 O O . LEU B 1 56 ? -12.453 24.656 -1.535 1 81.06 56 LEU B O 1
ATOM 2127 N N . VAL B 1 57 ? -11.172 25.531 -3.211 1 86.75 57 VAL B N 1
ATOM 2128 C CA . VAL B 1 57 ? -12.312 26.047 -3.969 1 86.75 57 VAL B CA 1
ATOM 2129 C C . VAL B 1 57 ? -12.156 25.672 -5.441 1 86.75 57 VAL B C 1
ATOM 2131 O O . VAL B 1 57 ? -11.039 25.656 -5.969 1 86.75 57 VAL B O 1
ATOM 2134 N N . ASN B 1 58 ? -13.211 25.328 -5.988 1 86.94 58 ASN B N 1
ATOM 2135 C CA . ASN B 1 58 ? -13.281 25.141 -7.434 1 86.94 58 ASN B CA 1
ATOM 2136 C C . ASN B 1 58 ? -14.102 26.234 -8.109 1 86.94 58 ASN B C 1
ATOM 2138 O O . ASN B 1 58 ? -15.188 26.578 -7.633 1 86.94 58 ASN B O 1
ATOM 2142 N N . PHE B 1 59 ? -13.5 26.828 -9.164 1 88.06 59 PHE B N 1
ATOM 2143 C CA . PHE B 1 59 ? -14.25 27.766 -9.977 1 88.06 59 PHE B CA 1
ATOM 2144 C C . PHE B 1 59 ? -14.703 27.125 -11.281 1 88.06 59 PHE B C 1
ATOM 2146 O O . PHE B 1 59 ? -13.883 26.609 -12.039 1 88.06 59 PHE B O 1
ATOM 2153 N N . THR B 1 60 ? -15.977 27.031 -11.461 1 88.06 60 THR B N 1
ATOM 2154 C CA . THR B 1 60 ? -16.562 26.469 -12.672 1 88.06 60 THR B CA 1
ATOM 2155 C C . THR B 1 60 ? -17.312 27.531 -13.461 1 88.06 60 THR B C 1
ATOM 2157 O O . THR B 1 60 ? -18.094 28.297 -12.883 1 88.06 60 THR B O 1
ATOM 2160 N N . ARG B 1 61 ? -17.062 27.594 -14.805 1 85.88 61 ARG B N 1
ATOM 2161 C CA . ARG B 1 61 ? -17.734 28.516 -15.703 1 85.88 61 ARG B CA 1
ATOM 2162 C C . ARG B 1 61 ? -19.25 28.359 -15.633 1 85.88 61 ARG B C 1
ATOM 2164 O O . ARG B 1 61 ? -19.766 27.25 -15.664 1 85.88 61 ARG B O 1
ATOM 2171 N N . ASN B 1 62 ? -19.828 29.438 -15.391 1 86.69 62 ASN B N 1
ATOM 2172 C CA . ASN B 1 62 ? -21.281 29.562 -15.367 1 86.69 62 ASN B CA 1
ATOM 2173 C C . ASN B 1 62 ? -21.875 29.062 -14.055 1 86.69 62 ASN B C 1
ATOM 2175 O O . ASN B 1 62 ? -23.094 29.047 -13.883 1 86.69 62 ASN B O 1
ATOM 2179 N N . VAL B 1 63 ? -21.156 28.438 -13.258 1 88.5 63 VAL B N 1
ATOM 2180 C CA . VAL B 1 63 ? -21.625 28 -11.945 1 88.5 63 VAL B CA 1
ATOM 2181 C C . VAL B 1 63 ? -21.078 28.938 -10.867 1 88.5 63 VAL B C 1
ATOM 2183 O O . VAL B 1 63 ? -21.812 29.375 -9.977 1 88.5 63 VAL B O 1
ATOM 2186 N N . GLY B 1 64 ? -19.734 29.219 -11.031 1 91.5 64 GLY B N 1
ATOM 2187 C CA . GLY B 1 64 ? -19.078 30.062 -10.039 1 91.5 64 GLY B CA 1
ATOM 2188 C C . GLY B 1 64 ? -18.172 29.297 -9.109 1 91.5 64 GLY B C 1
ATOM 2189 O O . GLY B 1 64 ? -17.672 28.219 -9.469 1 91.5 64 GLY B O 1
ATOM 2190 N N . ALA B 1 65 ? -17.953 29.797 -7.867 1 93.38 65 ALA B N 1
ATOM 2191 C CA . ALA B 1 65 ? -17.031 29.219 -6.895 1 93.38 65 ALA B CA 1
ATOM 2192 C C . ALA B 1 65 ? -17.75 28.281 -5.938 1 93.38 65 ALA B C 1
ATOM 2194 O O . ALA B 1 65 ? -18.797 28.625 -5.379 1 93.38 65 ALA B O 1
ATOM 2195 N N . THR B 1 66 ? -17.172 26.969 -5.77 1 92.06 66 THR B N 1
ATOM 2196 C CA . THR B 1 66 ? -17.688 26.016 -4.801 1 92.06 66 THR B CA 1
ATOM 2197 C C . THR B 1 66 ? -16.547 25.422 -3.967 1 92.06 66 THR B C 1
ATOM 2199 O O . THR B 1 66 ? -15.398 25.359 -4.422 1 92.06 66 THR B O 1
ATOM 2202 N N . VAL B 1 67 ? -16.875 25.125 -2.752 1 87.44 67 VAL B N 1
ATOM 2203 C CA . VAL B 1 67 ? -15.883 24.422 -1.929 1 87.44 67 VAL B CA 1
ATOM 2204 C C . VAL B 1 67 ? -15.547 23.078 -2.555 1 87.44 67 VAL B C 1
ATOM 2206 O O . VAL B 1 67 ? -16.438 22.328 -2.971 1 87.44 67 VAL B O 1
ATOM 2209 N N . ALA B 1 68 ? -14.234 22.875 -2.623 1 82.62 68 ALA B N 1
ATOM 2210 C CA . ALA B 1 68 ? -13.727 21.672 -3.283 1 82.62 68 ALA B CA 1
ATOM 2211 C C . ALA B 1 68 ? -14.227 20.422 -2.588 1 82.62 68 ALA B C 1
ATOM 2213 O O . ALA B 1 68 ? -14.32 20.375 -1.359 1 82.62 68 ALA B O 1
ATOM 2214 N N . GLN B 1 69 ? -14.602 19.453 -3.363 1 76.88 69 GLN B N 1
ATOM 2215 C CA . GLN B 1 69 ? -14.992 18.125 -2.891 1 76.88 69 GLN B CA 1
ATOM 2216 C C . GLN B 1 69 ? -13.914 17.094 -3.207 1 76.88 69 GLN B C 1
ATOM 2218 O O . GLN B 1 69 ? -13.562 16.891 -4.371 1 76.88 69 GLN B O 1
ATOM 2223 N N . ILE B 1 70 ? -13.203 16.672 -2.131 1 73.75 70 ILE B N 1
ATOM 2224 C CA . ILE B 1 70 ? -12.227 15.617 -2.336 1 73.75 70 ILE B CA 1
ATOM 2225 C C . ILE B 1 70 ? -12.938 14.258 -2.33 1 73.75 70 ILE B C 1
ATOM 2227 O O . ILE B 1 70 ? -13.789 14 -1.481 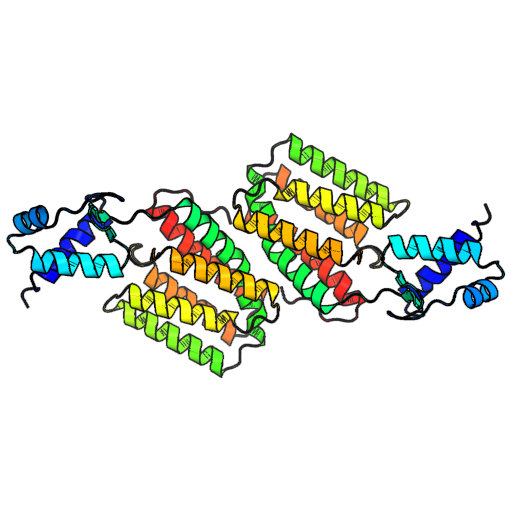1 73.75 70 ILE B O 1
ATOM 2231 N N . ASP B 1 71 ? -12.617 13.57 -3.348 1 81 71 ASP B N 1
ATOM 2232 C CA . ASP B 1 71 ? -13.047 12.172 -3.322 1 81 71 ASP B CA 1
ATOM 2233 C C . ASP B 1 71 ? -12.266 11.375 -2.279 1 81 71 ASP B C 1
ATOM 2235 O O . ASP B 1 71 ? -11.164 10.883 -2.557 1 81 71 ASP B O 1
ATOM 2239 N N . SER B 1 72 ? -12.805 11.273 -1.072 1 84.25 72 SER B N 1
ATOM 2240 C CA . SER B 1 72 ? -12.125 10.688 0.076 1 84.25 72 SER B CA 1
ATOM 2241 C C . SER B 1 72 ? -11.773 9.227 -0.178 1 84.25 72 SER B C 1
ATOM 2243 O O . SER B 1 72 ? -10.75 8.734 0.306 1 84.25 72 SER B O 1
ATOM 2245 N N . THR B 1 73 ? -12.578 8.578 -0.935 1 88.44 73 THR B N 1
ATOM 2246 C CA . THR B 1 73 ? -12.305 7.18 -1.245 1 88.44 73 THR B CA 1
ATOM 2247 C C . THR B 1 73 ? -11.102 7.055 -2.17 1 88.44 73 THR B C 1
ATOM 2249 O O . THR B 1 73 ? -10.227 6.215 -1.943 1 88.44 73 THR B O 1
ATOM 2252 N N . LEU B 1 74 ? -11.078 7.871 -3.189 1 88.38 74 LEU B N 1
ATOM 2253 C CA . LEU B 1 74 ? -9.938 7.867 -4.094 1 88.38 74 LEU B CA 1
ATOM 2254 C C . LEU B 1 74 ? -8.664 8.266 -3.357 1 88.38 74 LEU B C 1
ATOM 2256 O O . LEU B 1 74 ? -7.602 7.684 -3.582 1 88.38 74 LEU B O 1
ATOM 2260 N N . TYR B 1 75 ? -8.781 9.219 -2.439 1 89.69 75 TYR B N 1
ATOM 2261 C CA . TYR B 1 75 ? -7.633 9.633 -1.645 1 89.69 75 TYR B CA 1
ATOM 2262 C C . TYR B 1 75 ? -7.125 8.492 -0.775 1 89.69 75 TYR B C 1
ATOM 2264 O O . TYR B 1 75 ? -5.918 8.227 -0.729 1 89.69 75 TYR B O 1
ATOM 2272 N N . LEU B 1 76 ? -8.039 7.82 -0.147 1 93.19 76 LEU B N 1
ATOM 2273 C CA . LEU B 1 76 ? -7.695 6.688 0.705 1 93.19 76 LEU B CA 1
ATOM 2274 C C . LEU B 1 76 ? -6.961 5.613 -0.089 1 93.19 76 LEU B C 1
ATOM 2276 O O . LEU B 1 76 ? -5.875 5.18 0.305 1 93.19 76 LEU B O 1
ATOM 2280 N N . HIS B 1 77 ? -7.461 5.211 -1.198 1 95.94 77 HIS B N 1
ATOM 2281 C CA . HIS B 1 77 ? -6.863 4.148 -1.997 1 95.94 77 HIS B CA 1
ATOM 2282 C C . HIS B 1 77 ? -5.48 4.551 -2.498 1 95.94 77 HIS B C 1
ATOM 2284 O O . HIS B 1 77 ? -4.555 3.734 -2.506 1 95.94 77 HIS B O 1
ATOM 2290 N N . THR B 1 78 ? -5.289 5.793 -2.918 1 94.75 78 THR B N 1
ATOM 2291 C CA . THR B 1 78 ? -4.02 6.281 -3.449 1 94.75 78 THR B CA 1
ATOM 2292 C C . THR B 1 78 ? -2.963 6.344 -2.352 1 94.75 78 THR B C 1
ATOM 2294 O O . THR B 1 78 ? -1.862 5.812 -2.512 1 94.75 78 THR B O 1
ATOM 2297 N N . MET B 1 79 ? -3.369 6.906 -1.159 1 94.94 79 MET B N 1
ATOM 2298 C CA . MET B 1 79 ? -2.414 7.074 -0.068 1 94.94 79 MET B CA 1
ATOM 2299 C C . MET B 1 79 ? -2.066 5.73 0.565 1 94.94 79 MET B C 1
ATOM 2301 O O . MET B 1 79 ? -0.918 5.5 0.947 1 94.94 79 MET B O 1
ATOM 2305 N N . GLN B 1 80 ? -3.049 4.918 0.636 1 97.06 80 GLN B N 1
ATOM 2306 C CA . GLN B 1 80 ? -2.818 3.576 1.16 1 97.06 80 GLN B CA 1
ATOM 2307 C C . GLN B 1 80 ? -1.854 2.797 0.272 1 97.06 80 GLN B C 1
ATOM 2309 O O . GLN B 1 80 ? -0.96 2.109 0.771 1 97.06 80 GLN B O 1
ATOM 2314 N N . THR B 1 81 ? -1.981 2.883 -1.029 1 98.06 81 THR B N 1
ATOM 2315 C CA . THR B 1 81 ? -1.084 2.246 -1.987 1 98.06 81 THR B CA 1
ATOM 2316 C C . THR B 1 81 ? 0.327 2.812 -1.866 1 98.06 81 THR B C 1
ATOM 2318 O O . THR B 1 81 ? 1.3 2.059 -1.787 1 98.06 81 THR B O 1
ATOM 2321 N N . LEU B 1 82 ? 0.485 4.129 -1.769 1 98 82 LEU B N 1
ATOM 2322 C CA . LEU B 1 82 ? 1.784 4.777 -1.637 1 98 82 LEU B CA 1
ATOM 2323 C C . LEU B 1 82 ? 2.457 4.391 -0.324 1 98 82 LEU B C 1
ATOM 2325 O O . LEU B 1 82 ? 3.68 4.254 -0.265 1 98 82 LEU B O 1
ATOM 2329 N N . SER B 1 83 ? 1.615 4.164 0.706 1 98.12 83 SER B N 1
ATOM 2330 C CA . SER B 1 83 ? 2.164 3.811 2.01 1 98.12 83 SER B CA 1
ATOM 2331 C C . SER B 1 83 ? 2.756 2.406 1.998 1 98.12 83 SER B C 1
ATOM 2333 O O . SER B 1 83 ? 3.514 2.037 2.898 1 98.12 83 SER B O 1
ATOM 2335 N N . VAL B 1 84 ? 2.451 1.671 0.951 1 98.38 84 VAL B N 1
ATOM 2336 C CA . VAL B 1 84 ? 2.992 0.323 0.808 1 98.38 84 VAL B CA 1
ATOM 2337 C C . VAL B 1 84 ? 4.219 0.352 -0.102 1 98.38 84 VAL B C 1
ATOM 2339 O O . VAL B 1 84 ? 5.285 -0.148 0.266 1 98.38 84 VAL B O 1
ATOM 2342 N N . ILE B 1 85 ? 4.195 1.029 -1.241 1 98.44 85 ILE B N 1
ATOM 2343 C CA . ILE B 1 85 ? 5.195 0.846 -2.287 1 98.44 85 ILE B CA 1
ATOM 2344 C C . ILE B 1 85 ? 6.336 1.845 -2.094 1 98.44 85 ILE B C 1
ATOM 2346 O O . ILE B 1 85 ? 7.5 1.526 -2.352 1 98.44 85 ILE B O 1
ATOM 2350 N N . GLU B 1 86 ? 6.082 3.059 -1.601 1 98.69 86 GLU B N 1
ATOM 2351 C CA . GLU B 1 86 ? 7.129 4.074 -1.518 1 98.69 86 GLU B CA 1
ATOM 2352 C C . GLU B 1 86 ? 8.148 3.732 -0.431 1 98.69 86 GLU B C 1
ATOM 2354 O O . GLU B 1 86 ? 9.352 3.924 -0.615 1 98.69 86 GLU B O 1
ATOM 2359 N N . PRO B 1 87 ? 7.66 3.229 0.748 1 98.75 87 PRO B N 1
ATOM 2360 C CA . PRO B 1 87 ? 8.641 2.812 1.756 1 98.75 87 PRO B CA 1
ATOM 2361 C C . PRO B 1 87 ? 9.602 1.748 1.238 1 98.75 87 PRO B C 1
ATOM 2363 O O . PRO B 1 87 ? 10.797 1.795 1.536 1 98.75 87 PRO B O 1
ATOM 2366 N N . ALA B 1 88 ? 9.086 0.822 0.422 1 98.56 88 ALA B N 1
ATOM 2367 C CA . ALA B 1 88 ? 9.938 -0.196 -0.186 1 98.56 88 ALA B CA 1
ATOM 2368 C C . ALA B 1 88 ? 10.953 0.435 -1.142 1 98.56 88 ALA B C 1
ATOM 2370 O O . ALA B 1 88 ? 12.133 0.076 -1.132 1 98.56 88 ALA B O 1
ATOM 2371 N N . ALA B 1 89 ? 10.484 1.328 -1.996 1 98.69 89 ALA B N 1
ATOM 2372 C CA . ALA B 1 89 ? 11.367 2.033 -2.92 1 98.69 89 ALA B CA 1
ATOM 2373 C C . ALA B 1 89 ? 12.461 2.789 -2.166 1 98.69 89 ALA B C 1
ATOM 2375 O O . ALA B 1 89 ? 13.625 2.791 -2.58 1 98.69 89 ALA B O 1
ATOM 2376 N N . THR B 1 90 ? 12.078 3.4 -1.049 1 98.75 90 THR B N 1
ATOM 2377 C CA . THR B 1 90 ? 13.023 4.172 -0.246 1 98.75 90 THR B CA 1
ATOM 2378 C C . THR B 1 90 ? 14.086 3.26 0.367 1 98.75 90 THR B C 1
ATOM 2380 O O . THR B 1 90 ? 15.273 3.578 0.339 1 98.75 90 THR B O 1
ATOM 2383 N N . ALA B 1 91 ? 13.656 2.135 0.88 1 98.62 91 ALA B N 1
ATOM 2384 C CA . ALA B 1 91 ? 14.586 1.173 1.475 1 98.62 91 ALA B CA 1
ATOM 2385 C C . ALA B 1 91 ? 15.547 0.621 0.428 1 98.62 91 ALA B C 1
ATOM 2387 O O . ALA B 1 91 ? 16.75 0.479 0.691 1 98.62 91 ALA B O 1
ATOM 2388 N N . LEU B 1 92 ? 15.039 0.33 -0.795 1 98.19 92 LEU B N 1
ATOM 2389 C CA . LEU B 1 92 ? 15.859 -0.205 -1.88 1 98.19 92 LEU B CA 1
ATOM 2390 C C . LEU B 1 92 ? 16.859 0.838 -2.379 1 98.19 92 LEU B C 1
ATOM 2392 O O . LEU B 1 92 ? 17.953 0.494 -2.814 1 98.19 92 LEU B O 1
ATOM 2396 N N . ALA B 1 93 ? 16.5 2.098 -2.303 1 98.12 93 ALA B N 1
ATOM 2397 C CA . ALA B 1 93 ? 17.328 3.195 -2.814 1 98.12 93 ALA B CA 1
ATOM 2398 C C . ALA B 1 93 ? 18.422 3.564 -1.827 1 98.12 93 ALA B C 1
ATOM 2400 O O . ALA B 1 93 ? 19.438 4.148 -2.213 1 98.12 93 ALA B O 1
ATOM 2401 N N . ALA B 1 94 ? 18.234 3.182 -0.536 1 97.88 94 ALA B N 1
ATOM 2402 C CA . ALA B 1 94 ? 19.047 3.699 0.562 1 97.88 94 ALA B CA 1
ATOM 2403 C C . ALA B 1 94 ? 20.531 3.408 0.336 1 97.88 94 ALA B C 1
ATOM 2405 O O . ALA B 1 94 ? 21.375 4.305 0.443 1 97.88 94 ALA B O 1
ATOM 2406 N N . PRO B 1 95 ? 20.906 2.152 -0.062 1 96.12 95 PRO B N 1
ATOM 2407 C CA . PRO B 1 95 ? 22.328 1.867 -0.242 1 96.12 95 PRO B CA 1
ATOM 2408 C C . PRO B 1 95 ? 22.938 2.627 -1.419 1 96.12 95 PRO B C 1
ATOM 2410 O O . PRO B 1 95 ? 24.156 2.725 -1.526 1 96.12 95 PRO B O 1
ATOM 2413 N N . LEU B 1 96 ? 22.094 3.152 -2.316 1 96 96 LEU B N 1
ATOM 2414 C CA . LEU B 1 96 ? 22.562 3.812 -3.529 1 96 96 LEU B CA 1
ATOM 2415 C C . LEU B 1 96 ? 22.594 5.328 -3.348 1 96 96 LEU B C 1
ATOM 2417 O O . LEU B 1 96 ? 23.062 6.051 -4.223 1 96 96 LEU B O 1
ATOM 2421 N N . MET B 1 97 ? 21.984 5.77 -2.205 1 96.19 97 MET B N 1
ATOM 2422 C CA . MET B 1 97 ? 21.984 7.199 -1.896 1 96.19 97 MET B CA 1
ATOM 2423 C C . MET B 1 97 ? 23.375 7.664 -1.46 1 96.19 97 MET B C 1
ATOM 2425 O O . MET B 1 97 ? 23.859 7.254 -0.409 1 96.19 97 MET B O 1
ATOM 2429 N N . ASP B 1 98 ? 23.969 8.438 -2.275 1 95.44 98 ASP B N 1
ATOM 2430 C CA . ASP B 1 98 ? 25.266 8.961 -1.877 1 95.44 98 ASP B CA 1
ATOM 2431 C C . ASP B 1 98 ? 25.125 10.203 -0.996 1 95.44 98 ASP B C 1
ATOM 2433 O O . ASP B 1 98 ? 24 10.602 -0.673 1 95.44 98 ASP B O 1
ATOM 2437 N N . GLN B 1 99 ? 26.156 10.688 -0.61 1 94.5 99 GLN B N 1
ATOM 2438 C CA . GLN B 1 99 ? 26.172 11.812 0.32 1 94.5 99 GLN B CA 1
ATOM 2439 C C . GLN B 1 99 ? 25.5 13.047 -0.285 1 94.5 99 GLN B C 1
ATOM 2441 O O . GLN B 1 99 ? 24.828 13.797 0.42 1 94.5 99 GLN B O 1
ATOM 2446 N N . SER B 1 100 ? 25.75 13.25 -1.496 1 97 100 SER B N 1
ATOM 2447 C CA . SER B 1 100 ? 25.172 14.422 -2.148 1 97 100 SER B CA 1
ATOM 2448 C C . SER B 1 100 ? 23.641 14.375 -2.135 1 97 100 SER B C 1
ATOM 2450 O O . SER B 1 100 ? 22.984 15.367 -1.828 1 97 100 SER B O 1
ATOM 2452 N N . LEU B 1 101 ? 23.141 13.258 -2.443 1 97.06 101 LEU B N 1
ATOM 2453 C CA . LEU B 1 101 ? 21.688 13.086 -2.438 1 97.06 101 LEU B CA 1
ATOM 2454 C C . LEU B 1 101 ? 21.125 13.227 -1.026 1 97.06 101 LEU B C 1
ATOM 2456 O O . LEU B 1 101 ? 20.078 13.828 -0.832 1 97.06 101 LEU B O 1
ATOM 2460 N N . ARG B 1 102 ? 21.781 12.688 -0.062 1 96.19 102 ARG B N 1
ATOM 2461 C CA . ARG B 1 102 ? 21.359 12.805 1.329 1 96.19 102 ARG B CA 1
ATOM 2462 C C . ARG B 1 102 ? 21.359 14.258 1.78 1 96.19 102 ARG B C 1
ATOM 2464 O O . ARG B 1 102 ? 20.422 14.703 2.453 1 96.19 102 ARG B O 1
ATOM 2471 N N . GLN B 1 103 ? 22.406 14.93 1.431 1 97.31 103 GLN B N 1
ATOM 2472 C CA . GLN B 1 103 ? 22.484 16.344 1.782 1 97.31 103 GLN B CA 1
ATOM 2473 C C . GLN B 1 103 ? 21.375 17.141 1.113 1 97.31 103 GLN B C 1
ATOM 2475 O O . GLN B 1 103 ? 20.781 18.031 1.729 1 97.31 103 GLN B O 1
ATOM 2480 N N . ALA B 1 104 ? 21.078 16.844 -0.107 1 98.56 104 ALA B N 1
ATOM 2481 C CA . ALA B 1 104 ? 19.984 17.516 -0.802 1 98.56 104 ALA B CA 1
ATOM 2482 C C . ALA B 1 104 ? 18.656 17.281 -0.094 1 98.56 104 ALA B C 1
ATOM 2484 O O . ALA B 1 104 ? 17.859 18.203 0.073 1 98.56 104 ALA B O 1
ATOM 2485 N N . ALA B 1 105 ? 18.391 16.078 0.362 1 98.5 105 ALA B N 1
ATOM 2486 C CA . ALA B 1 105 ? 17.172 15.758 1.099 1 98.5 105 ALA B CA 1
ATOM 2487 C C . ALA B 1 105 ? 17.109 16.547 2.408 1 98.5 105 ALA B C 1
ATOM 2489 O O . ALA B 1 105 ? 16.047 17.047 2.777 1 98.5 105 ALA B O 1
ATOM 2490 N N . ARG B 1 106 ? 18.188 16.625 3.111 1 98.12 106 ARG B N 1
ATOM 2491 C CA . ARG B 1 106 ? 18.219 17.375 4.355 1 98.12 106 ARG B CA 1
ATOM 2492 C C . ARG B 1 106 ? 17.906 18.844 4.117 1 98.12 106 ARG B C 1
ATOM 2494 O O . ARG B 1 106 ? 17.188 19.469 4.895 1 98.12 106 ARG B O 1
ATOM 2501 N N . GLU B 1 107 ? 18.5 19.359 3.096 1 98.56 107 GLU B N 1
ATOM 2502 C CA . GLU B 1 107 ? 18.25 20.75 2.771 1 98.56 107 GLU B CA 1
ATOM 2503 C C . GLU B 1 107 ? 16.766 20.984 2.447 1 98.56 107 GLU B C 1
ATOM 2505 O O . GLU B 1 107 ? 16.188 21.984 2.875 1 98.56 107 GLU B O 1
ATOM 2510 N N . VAL B 1 108 ? 16.188 20.109 1.701 1 98.62 108 VAL B N 1
ATOM 2511 C CA . VAL B 1 108 ? 14.773 20.234 1.357 1 98.62 108 VAL B CA 1
ATOM 2512 C C . VAL B 1 108 ? 13.922 20.141 2.621 1 98.62 108 VAL B C 1
ATOM 2514 O O . VAL B 1 108 ? 12.984 20.922 2.811 1 98.62 108 VAL B O 1
ATOM 2517 N N . ASN B 1 109 ? 14.219 19.203 3.518 1 98.25 109 ASN B N 1
ATOM 2518 C CA . ASN B 1 109 ? 13.469 19.094 4.762 1 98.25 109 ASN B CA 1
ATOM 2519 C C . ASN B 1 109 ? 13.633 20.328 5.633 1 98.25 109 ASN B C 1
ATOM 2521 O O . ASN B 1 109 ? 12.703 20.734 6.336 1 98.25 109 ASN B O 1
ATOM 2525 N N . GLN B 1 110 ? 14.812 20.922 5.598 1 97.88 110 GLN B N 1
ATOM 2526 C CA . GLN B 1 110 ? 15.023 22.172 6.316 1 97.88 110 GLN B CA 1
ATOM 2527 C C . GLN B 1 110 ? 14.148 23.281 5.75 1 97.88 110 GLN B C 1
ATOM 2529 O O . GLN B 1 110 ? 13.578 24.078 6.504 1 97.88 110 GLN B O 1
ATOM 2534 N N . LYS B 1 111 ? 14.078 23.375 4.516 1 97.88 111 LYS B N 1
ATOM 2535 C CA . LYS B 1 111 ? 13.195 24.359 3.902 1 97.88 111 LYS B CA 1
ATOM 2536 C C . LYS B 1 111 ? 11.742 24.109 4.301 1 97.88 111 LYS B C 1
ATOM 2538 O O . LYS B 1 111 ? 10.984 25.062 4.504 1 97.88 111 LYS B O 1
ATOM 2543 N N . MET B 1 112 ? 11.367 22.859 4.391 1 95.31 112 MET B N 1
ATOM 2544 C CA . MET B 1 112 ? 10.016 22.547 4.844 1 95.31 112 MET B CA 1
ATOM 2545 C C . MET B 1 112 ? 9.797 23.016 6.277 1 95.31 112 MET B C 1
ATOM 2547 O O . MET B 1 112 ? 8.742 23.562 6.598 1 95.31 112 MET B O 1
ATOM 2551 N N . ARG B 1 113 ? 10.758 22.812 7.086 1 94.94 113 ARG B N 1
ATOM 2552 C CA . ARG B 1 113 ? 10.672 23.281 8.461 1 94.94 113 ARG B CA 1
ATOM 2553 C C . ARG B 1 113 ? 10.484 24.797 8.508 1 94.94 113 ARG B C 1
ATOM 2555 O O . ARG B 1 113 ? 9.664 25.297 9.273 1 94.94 113 ARG B O 1
ATOM 2562 N N . GLU B 1 114 ? 11.164 25.484 7.719 1 94.88 114 GLU B N 1
ATOM 2563 C CA . GLU B 1 114 ? 11.078 26.938 7.672 1 94.88 114 GLU B CA 1
ATOM 2564 C C . GLU B 1 114 ? 9.711 27.406 7.176 1 94.88 114 GLU B C 1
ATOM 2566 O O . GLU B 1 114 ? 9.234 28.469 7.566 1 94.88 114 GLU B O 1
ATOM 2571 N N . CYS B 1 115 ? 9.156 26.641 6.289 1 90.12 115 CYS B N 1
ATOM 2572 C CA . CYS B 1 115 ? 7.84 26.953 5.754 1 90.12 115 CYS B CA 1
ATOM 2573 C C . CYS B 1 115 ? 6.789 26.953 6.859 1 90.12 115 CYS B C 1
ATOM 2575 O O . CYS B 1 115 ? 5.707 27.516 6.691 1 90.12 115 CYS B O 1
ATOM 2577 N N . LEU B 1 116 ? 7.078 26.297 8.008 1 88.56 116 LEU B N 1
ATOM 2578 C CA . LEU B 1 116 ? 6.109 26.172 9.086 1 88.56 116 LEU B CA 1
ATOM 2579 C C . LEU B 1 116 ? 5.938 27.484 9.828 1 88.56 116 LEU B C 1
ATOM 2581 O O . LEU B 1 116 ? 4.914 27.719 10.477 1 88.56 116 LEU B O 1
ATOM 2585 N N . ASP B 1 117 ? 6.805 28.438 9.812 1 87.81 117 ASP B N 1
ATOM 2586 C CA . ASP B 1 117 ? 6.742 29.719 10.484 1 87.81 117 ASP B CA 1
ATOM 2587 C C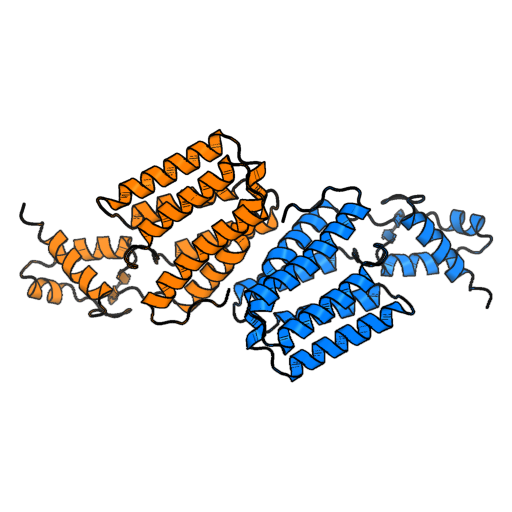 . ASP B 1 117 ? 5.66 30.609 9.875 1 87.81 117 ASP B C 1
ATOM 2589 O O . ASP B 1 117 ? 4.918 31.281 10.594 1 87.81 117 ASP B O 1
ATOM 2593 N N . SER B 1 118 ? 5.59 30.719 8.664 1 83.56 118 SER B N 1
ATOM 2594 C CA . SER B 1 118 ? 4.531 31.312 7.863 1 83.56 118 SER B CA 1
ATOM 2595 C C . SER B 1 118 ? 3.971 30.328 6.852 1 83.56 118 SER B C 1
ATOM 2597 O O . SER B 1 118 ? 4.367 30.328 5.684 1 83.56 118 SER B O 1
ATOM 2599 N N . PHE B 1 119 ? 3.119 29.656 7.375 1 78.5 119 PHE B N 1
ATOM 2600 C CA . PHE B 1 119 ? 2.742 28.422 6.711 1 78.5 119 PHE B CA 1
ATOM 2601 C C . PHE B 1 119 ? 2.088 28.703 5.363 1 78.5 119 PHE B C 1
ATOM 2603 O O . PHE B 1 119 ? 1.129 29.469 5.285 1 78.5 119 PHE B O 1
ATOM 2610 N N . ASP B 1 120 ? 2.693 28.109 4.406 1 76.5 120 ASP B N 1
ATOM 2611 C CA . ASP B 1 120 ? 2.232 28.094 3.021 1 76.5 120 ASP B CA 1
ATOM 2612 C C . ASP B 1 120 ? 2.002 26.656 2.539 1 76.5 120 ASP B C 1
ATOM 2614 O O . ASP B 1 120 ? 2.951 25.969 2.184 1 76.5 120 ASP B O 1
ATOM 2618 N N . PRO B 1 121 ? 0.828 26.297 2.496 1 79.06 121 PRO B N 1
ATOM 2619 C CA . PRO B 1 121 ? 0.542 24.891 2.211 1 79.06 121 PRO B CA 1
ATOM 2620 C C . PRO B 1 121 ? 0.945 24.484 0.797 1 79.06 121 PRO B C 1
ATOM 2622 O O . PRO B 1 121 ? 1.321 23.328 0.567 1 79.06 121 PRO B O 1
ATOM 2625 N N . VAL B 1 122 ? 0.842 25.297 -0.128 1 78.69 122 VAL B N 1
ATOM 2626 C CA . VAL B 1 122 ? 1.21 25 -1.509 1 78.69 122 VAL B CA 1
ATOM 2627 C C . VAL B 1 122 ? 2.717 24.766 -1.604 1 78.69 122 VAL B C 1
ATOM 2629 O O . VAL B 1 122 ? 3.162 23.766 -2.162 1 78.69 122 VAL B O 1
ATOM 2632 N N . ALA B 1 123 ? 3.504 25.688 -0.999 1 84.06 123 ALA B N 1
ATOM 2633 C CA . ALA B 1 123 ? 4.957 25.547 -0.994 1 84.06 123 ALA B CA 1
ATOM 2634 C C . ALA B 1 123 ? 5.387 24.297 -0.23 1 84.06 123 ALA B C 1
ATOM 2636 O O . ALA B 1 123 ? 6.301 23.594 -0.651 1 84.06 123 ALA B O 1
ATOM 2637 N N . PHE B 1 124 ? 4.758 24.078 0.846 1 88.88 124 PHE B N 1
ATOM 2638 C CA . PHE B 1 124 ? 5.074 22.906 1.664 1 88.88 124 PHE B CA 1
ATOM 2639 C C . PHE B 1 124 ? 4.824 21.625 0.891 1 88.88 124 PHE B C 1
ATOM 2641 O O . PHE B 1 124 ? 5.656 20.703 0.91 1 88.88 124 PHE B O 1
ATOM 2648 N N . THR B 1 125 ? 3.744 21.594 0.169 1 87.12 125 THR B N 1
ATOM 2649 C CA . THR B 1 125 ? 3.393 20.406 -0.611 1 87.12 125 THR B CA 1
ATOM 2650 C C . THR B 1 125 ? 4.418 20.156 -1.716 1 87.12 125 THR B C 1
ATOM 2652 O O . THR B 1 125 ? 4.793 19.016 -1.979 1 87.12 125 THR B O 1
ATOM 2655 N N . GLN B 1 126 ? 4.848 21.156 -2.404 1 89.06 126 GLN B N 1
ATOM 2656 C CA . GLN B 1 126 ? 5.863 21.047 -3.445 1 89.06 126 GLN B CA 1
ATOM 2657 C C . GLN B 1 126 ? 7.18 20.516 -2.881 1 89.06 126 GLN B C 1
ATOM 2659 O O . GLN B 1 126 ? 7.801 19.625 -3.471 1 89.06 126 GLN B O 1
ATOM 2664 N N . LEU B 1 127 ? 7.582 21.047 -1.704 1 93.62 127 LEU B N 1
ATOM 2665 C CA . LEU B 1 127 ? 8.82 20.625 -1.054 1 93.62 127 LEU B CA 1
ATOM 2666 C C . LEU B 1 127 ? 8.695 19.188 -0.564 1 93.62 127 LEU B C 1
ATOM 2668 O O . LEU B 1 127 ? 9.656 18.406 -0.663 1 93.62 127 LEU B O 1
ATOM 2672 N N . ASN B 1 128 ? 7.574 18.891 -0.053 1 95.06 128 ASN B N 1
ATOM 2673 C CA . ASN B 1 128 ? 7.312 17.531 0.4 1 95.06 128 ASN B CA 1
ATOM 2674 C C . ASN B 1 128 ? 7.434 16.516 -0.743 1 95.06 128 ASN B C 1
ATOM 2676 O O . ASN B 1 128 ? 8.039 15.461 -0.582 1 95.06 128 ASN B O 1
ATOM 2680 N N . THR B 1 129 ? 6.906 16.844 -1.897 1 94.06 129 THR B N 1
ATOM 2681 C CA . THR B 1 129 ? 7.016 16 -3.088 1 94.06 129 THR B CA 1
ATOM 2682 C C . THR B 1 129 ? 8.477 15.836 -3.496 1 94.06 129 THR B C 1
ATOM 2684 O O . THR B 1 129 ? 8.914 14.727 -3.805 1 94.06 129 THR B O 1
ATOM 2687 N N . GLU B 1 130 ? 9.219 16.891 -3.455 1 96.75 130 GLU B N 1
ATOM 2688 C CA . GLU B 1 130 ? 10.641 16.859 -3.801 1 96.75 130 GLU B CA 1
ATOM 2689 C C . GLU B 1 130 ? 11.43 15.984 -2.834 1 96.75 130 GLU B C 1
ATOM 2691 O O . GLU B 1 130 ? 12.289 15.211 -3.256 1 96.75 130 GLU B O 1
ATOM 2696 N N . PHE B 1 131 ? 11.133 16.203 -1.523 1 98.5 131 PHE B N 1
ATOM 2697 C CA . PHE B 1 131 ? 11.82 15.438 -0.493 1 98.5 131 PHE B CA 1
ATOM 2698 C C . PHE B 1 131 ? 11.656 13.945 -0.727 1 98.5 131 PHE B C 1
ATOM 2700 O O . PHE B 1 131 ? 12.648 13.203 -0.765 1 98.5 131 PHE B O 1
ATOM 2707 N N . HIS B 1 132 ? 10.484 13.453 -0.977 1 98.56 132 HIS B N 1
ATOM 2708 C CA . HIS B 1 132 ? 10.227 12.031 -1.167 1 98.56 132 HIS B CA 1
ATOM 2709 C C . HIS B 1 132 ? 10.883 11.516 -2.445 1 98.56 132 HIS B C 1
ATOM 2711 O O . HIS B 1 132 ? 11.43 10.414 -2.465 1 98.56 132 HIS B O 1
ATOM 2717 N N . LYS B 1 133 ? 10.836 12.344 -3.467 1 98.19 133 LYS B N 1
ATOM 2718 C CA . LYS B 1 133 ? 11.469 11.953 -4.723 1 98.19 133 LYS B CA 1
ATOM 2719 C C . LYS B 1 133 ? 12.961 11.711 -4.531 1 98.19 133 LYS B C 1
ATOM 2721 O O . LYS B 1 133 ? 13.516 10.742 -5.066 1 98.19 133 LYS B O 1
ATOM 2726 N N . LEU B 1 134 ? 13.641 12.539 -3.775 1 98.31 134 LEU B N 1
ATOM 2727 C CA . LEU B 1 134 ? 15.07 12.398 -3.521 1 98.31 134 LEU B CA 1
ATOM 2728 C C . LEU B 1 134 ? 15.367 11.078 -2.824 1 98.31 134 LEU B C 1
ATOM 2730 O O . LEU B 1 134 ? 16.438 10.484 -3.027 1 98.31 134 LEU B O 1
ATOM 2734 N N . LEU B 1 135 ? 14.43 10.672 -2.008 1 98.5 135 LEU B N 1
ATOM 2735 C CA . LEU B 1 135 ? 14.656 9.469 -1.209 1 98.5 135 LEU B CA 1
ATOM 2736 C C . LEU B 1 135 ? 14.484 8.211 -2.055 1 98.5 135 LEU B C 1
ATOM 2738 O O . LEU B 1 135 ? 15.258 7.266 -1.929 1 98.5 135 LEU B O 1
ATOM 2742 N N . TYR B 1 136 ? 13.5 8.172 -2.961 1 98.44 136 TYR B N 1
ATOM 2743 C CA . TYR B 1 136 ? 13.195 6.902 -3.6 1 98.44 136 TYR B CA 1
ATOM 2744 C C . TYR B 1 136 ? 13.75 6.855 -5.02 1 98.44 136 TYR B C 1
ATOM 2746 O O . TYR B 1 136 ? 13.766 5.797 -5.652 1 98.44 136 TYR B O 1
ATOM 2754 N N . CYS B 1 137 ? 14.328 7.953 -5.621 1 97.44 137 CYS B N 1
ATOM 2755 C CA . CYS B 1 137 ? 14.594 8.109 -7.047 1 97.44 137 CYS B CA 1
ATOM 2756 C C . CYS B 1 137 ? 15.625 7.09 -7.523 1 97.44 137 CYS B C 1
ATOM 2758 O O . CYS B 1 137 ? 15.641 6.723 -8.703 1 97.44 137 CYS B O 1
ATOM 2760 N N . GLN B 1 138 ? 16.422 6.582 -6.551 1 97.44 138 GLN B N 1
ATOM 2761 C CA . GLN B 1 138 ? 17.469 5.66 -6.969 1 97.44 138 GLN B CA 1
ATOM 2762 C C . GLN B 1 138 ? 17.047 4.211 -6.77 1 97.44 138 GLN B C 1
ATOM 2764 O O . GLN B 1 138 ? 17.891 3.305 -6.766 1 97.44 138 GLN B O 1
ATOM 2769 N N . CYS B 1 139 ? 15.727 3.994 -6.484 1 98.38 139 CYS B N 1
ATOM 2770 C CA . CYS B 1 139 ? 15.219 2.633 -6.371 1 98.38 139 CYS B CA 1
ATOM 2771 C C . CYS B 1 139 ? 15.594 1.805 -7.594 1 98.38 139 CYS B C 1
ATOM 2773 O O . CYS B 1 139 ? 15.25 2.162 -8.719 1 98.38 139 CYS B O 1
ATOM 2775 N N . PRO B 1 140 ? 16.344 0.728 -7.402 1 97.62 140 PRO B N 1
ATOM 2776 C CA . PRO B 1 140 ? 16.859 -0.039 -8.539 1 97.62 140 PRO B CA 1
ATOM 2777 C C . PRO B 1 140 ? 15.812 -0.938 -9.172 1 97.62 140 PRO B C 1
ATOM 2779 O O . PRO B 1 140 ? 16.047 -1.534 -10.227 1 97.62 140 PRO B O 1
ATOM 2782 N N . ASN B 1 141 ? 14.688 -1.18 -8.617 1 98.06 141 ASN B N 1
ATOM 2783 C CA . ASN B 1 141 ? 13.57 -1.917 -9.195 1 98.06 141 ASN B CA 1
ATOM 2784 C C . ASN B 1 141 ? 12.664 -1.006 -10.023 1 98.06 141 ASN B C 1
ATOM 2786 O O . ASN B 1 141 ? 11.898 -0.22 -9.469 1 98.06 141 ASN B O 1
ATOM 2790 N N . PRO B 1 142 ? 12.734 -1.06 -11.328 1 96.94 142 PRO B N 1
ATOM 2791 C CA . PRO B 1 142 ? 12.008 -0.106 -12.172 1 96.94 142 PRO B CA 1
ATOM 2792 C C . PRO B 1 142 ? 10.492 -0.26 -12.047 1 96.94 142 PRO B C 1
ATOM 2794 O O . PRO B 1 142 ? 9.75 0.699 -12.281 1 96.94 142 PRO B O 1
ATOM 2797 N N . HIS B 1 143 ? 9.961 -1.489 -11.641 1 96.44 143 HIS B N 1
ATOM 2798 C CA . HIS B 1 143 ? 8.531 -1.689 -11.453 1 96.44 143 HIS B CA 1
ATOM 2799 C C . HIS B 1 143 ? 8.016 -0.902 -10.25 1 96.44 143 HIS B C 1
ATOM 2801 O O . HIS B 1 143 ? 7.023 -0.177 -10.359 1 96.44 143 HIS B O 1
ATOM 2807 N N . ILE B 1 144 ? 8.719 -1.039 -9.148 1 98.25 144 ILE B N 1
ATOM 2808 C CA . ILE B 1 144 ? 8.336 -0.337 -7.926 1 98.25 144 ILE B CA 1
ATOM 2809 C C . ILE B 1 144 ? 8.461 1.17 -8.141 1 98.25 144 ILE B C 1
ATOM 2811 O O . ILE B 1 144 ? 7.574 1.934 -7.746 1 98.25 144 ILE B O 1
ATOM 2815 N N . LEU B 1 145 ? 9.609 1.629 -8.789 1 97.62 145 LEU B N 1
ATOM 2816 C CA . LEU B 1 145 ? 9.828 3.047 -9.039 1 97.62 145 LEU B CA 1
ATOM 2817 C C . LEU B 1 145 ? 8.695 3.635 -9.875 1 97.62 145 LEU B C 1
ATOM 2819 O O . LEU B 1 145 ? 8.164 4.699 -9.547 1 97.62 145 LEU B O 1
ATOM 2823 N N . ASP B 1 146 ? 8.227 2.883 -10.898 1 95.56 146 ASP B N 1
ATOM 2824 C CA . ASP B 1 146 ? 7.145 3.324 -11.773 1 95.56 146 ASP B CA 1
ATOM 2825 C C . ASP B 1 146 ? 5.832 3.453 -11 1 95.56 146 ASP B C 1
ATOM 2827 O O . ASP B 1 146 ? 5.09 4.418 -11.188 1 95.56 146 ASP B O 1
ATOM 2831 N N . LEU B 1 147 ? 5.523 2.539 -10.125 1 96.56 147 LEU B N 1
ATOM 2832 C CA . LEU B 1 147 ? 4.293 2.541 -9.336 1 96.56 147 LEU B CA 1
ATOM 2833 C C . LEU B 1 147 ? 4.266 3.729 -8.383 1 96.56 147 LEU B C 1
ATOM 2835 O O . LEU B 1 147 ? 3.229 4.379 -8.219 1 96.56 147 LEU B O 1
ATOM 2839 N N . VAL B 1 148 ? 5.41 4 -7.727 1 97.88 148 VAL B N 1
ATOM 2840 C CA . VAL B 1 148 ? 5.504 5.145 -6.824 1 97.88 148 VAL B CA 1
ATOM 2841 C C . VAL B 1 148 ? 5.234 6.434 -7.594 1 97.88 148 VAL B C 1
ATOM 2843 O O . VAL B 1 148 ? 4.445 7.273 -7.152 1 97.88 148 VAL B O 1
ATOM 2846 N N . GLN B 1 149 ? 5.859 6.641 -8.805 1 95.38 149 GLN B N 1
ATOM 2847 C CA . GLN B 1 149 ? 5.723 7.855 -9.602 1 95.38 149 GLN B CA 1
ATOM 2848 C C . GLN B 1 149 ? 4.285 8.047 -10.07 1 95.38 149 GLN B C 1
ATOM 2850 O O . GLN B 1 149 ? 3.764 9.164 -10.055 1 95.38 149 GLN B O 1
ATOM 2855 N N . ARG B 1 150 ? 3.547 6.965 -10.398 1 92.62 150 ARG B N 1
ATOM 2856 C CA . ARG B 1 150 ? 2.141 7.035 -10.781 1 92.62 150 ARG B CA 1
ATOM 2857 C C . ARG B 1 150 ? 1.272 7.457 -9.602 1 92.62 150 ARG B C 1
ATOM 2859 O O . ARG B 1 150 ? 0.328 8.234 -9.758 1 92.62 150 ARG B O 1
ATOM 2866 N N . GLY B 1 151 ? 1.587 6.902 -8.352 1 93.69 151 GLY B N 1
ATOM 2867 C CA . GLY B 1 151 ? 0.875 7.297 -7.148 1 93.69 151 GLY B CA 1
ATOM 2868 C C . GLY B 1 151 ? 0.991 8.781 -6.844 1 93.69 151 GLY B C 1
ATOM 2869 O O . GLY B 1 151 ? -0.003 9.43 -6.52 1 93.69 151 GLY B O 1
ATOM 2870 N N . TRP B 1 152 ? 2.211 9.312 -6.988 1 93 152 TRP B N 1
ATOM 2871 C CA . TRP B 1 152 ? 2.438 10.727 -6.734 1 93 152 TRP B CA 1
ATOM 2872 C C . TRP B 1 152 ? 1.715 11.586 -7.766 1 93 152 TRP B C 1
ATOM 2874 O O . TRP B 1 152 ? 1.202 12.664 -7.438 1 93 152 TRP B O 1
ATOM 2884 N N . ARG B 1 153 ? 1.659 11.164 -9.062 1 90.19 153 ARG B N 1
ATOM 2885 C CA . ARG B 1 153 ? 0.938 11.914 -10.094 1 90.19 153 ARG B CA 1
ATOM 2886 C C . ARG B 1 153 ? -0.557 11.945 -9.789 1 90.19 153 ARG B C 1
ATOM 2888 O O . ARG B 1 153 ? -1.205 12.984 -9.961 1 90.19 153 ARG B O 1
ATOM 2895 N N . ARG B 1 154 ? -1.106 10.805 -9.305 1 86.38 154 ARG B N 1
ATOM 2896 C CA . ARG B 1 154 ? -2.518 10.75 -8.938 1 86.38 154 ARG B CA 1
ATOM 2897 C C . ARG B 1 154 ? -2.814 11.688 -7.77 1 86.38 154 ARG B C 1
ATOM 2899 O O . ARG B 1 154 ? -3.814 12.406 -7.785 1 86.38 154 ARG B O 1
ATOM 2906 N N . LEU B 1 155 ? -1.965 11.672 -6.727 1 87.44 155 LEU B N 1
ATOM 2907 C CA . LEU B 1 155 ? -2.123 12.562 -5.578 1 87.44 155 LEU B CA 1
ATOM 2908 C C . LEU B 1 155 ? -2.09 14.023 -6.008 1 87.44 155 LEU B C 1
ATOM 2910 O O . LEU B 1 155 ? -2.896 14.828 -5.539 1 87.44 155 LEU B O 1
ATOM 2914 N N . ALA B 1 156 ? -1.11 14.398 -6.875 1 84 156 ALA B N 1
ATOM 2915 C CA . ALA B 1 156 ? -0.995 15.766 -7.367 1 84 156 ALA B CA 1
ATOM 2916 C C . ALA B 1 156 ? -2.262 16.203 -8.102 1 84 156 ALA B C 1
ATOM 2918 O O . ALA B 1 156 ? -2.703 17.344 -7.969 1 84 156 ALA B O 1
ATOM 2919 N N . ALA B 1 157 ? -2.92 15.266 -8.82 1 76 157 ALA B N 1
ATOM 2920 C CA . ALA B 1 157 ? -4.121 15.555 -9.602 1 76 157 ALA B CA 1
ATOM 2921 C C . ALA B 1 157 ? -5.316 15.812 -8.688 1 76 157 ALA B C 1
ATOM 2923 O O . ALA B 1 157 ? -6.25 16.531 -9.062 1 76 157 ALA B O 1
ATOM 2924 N N . MET B 1 158 ? -5.348 15.258 -7.496 1 73.81 158 MET B N 1
ATOM 2925 C CA . MET B 1 158 ? -6.441 15.445 -6.547 1 73.81 158 MET B CA 1
ATOM 2926 C C . MET B 1 158 ? -6.359 16.812 -5.887 1 73.81 158 MET B C 1
ATOM 2928 O O . MET B 1 158 ? -7.352 17.312 -5.352 1 73.81 158 MET B O 1
ATOM 2932 N N . ARG B 1 159 ? -5.305 17.625 -6.191 1 61.31 159 ARG B N 1
ATOM 2933 C CA . ARG B 1 159 ? -5.094 19 -5.734 1 61.31 159 ARG B CA 1
ATOM 2934 C C . ARG B 1 159 ? -5.43 19.141 -4.254 1 61.31 159 ARG B C 1
ATOM 2936 O O . ARG B 1 159 ? -5.723 20.25 -3.781 1 61.31 159 ARG B O 1
ATOM 2943 N N . SER B 1 160 ? -5.777 18.016 -3.545 1 56.34 160 SER B N 1
ATOM 2944 C CA . SER B 1 160 ? -6.102 18.125 -2.125 1 56.34 160 SER B CA 1
ATOM 2945 C C . SER B 1 160 ? -4.844 18.078 -1.266 1 56.34 160 SER B C 1
ATOM 2947 O O . SER B 1 160 ? -4.047 17.156 -1.362 1 56.34 160 SER B O 1
ATOM 2949 N N . SER B 1 161 ? -4.285 19.328 -1.038 1 55.88 161 SER B N 1
ATOM 2950 C CA . SER B 1 161 ? -3.162 19.328 -0.105 1 55.88 161 SER B CA 1
ATOM 2951 C C . SER B 1 161 ? -3.57 18.734 1.244 1 55.88 161 SER B C 1
ATOM 2953 O O . SER B 1 161 ? -4.461 19.266 1.912 1 55.88 161 SER B O 1
ATOM 2955 N N . SER B 1 162 ? -3.242 17.422 1.534 1 56.16 162 SER B N 1
ATOM 2956 C CA . SER B 1 162 ? -3.469 16.797 2.836 1 56.16 162 SER B CA 1
ATOM 2957 C C . SER B 1 162 ? -2.986 17.703 3.967 1 56.16 162 SER B C 1
ATOM 2959 O O . SER B 1 162 ? -3.418 17.547 5.113 1 56.16 162 SER B O 1
ATOM 2961 N N . PHE B 1 163 ? -2.186 18.766 3.578 1 56.78 163 PHE B N 1
ATOM 2962 C CA . PHE B 1 163 ? -1.559 19.531 4.652 1 56.78 163 PHE B CA 1
ATOM 2963 C C . PHE B 1 163 ? -2.324 20.812 4.918 1 56.78 163 PHE B C 1
ATOM 2965 O O . PHE B 1 163 ? -2.125 21.453 5.949 1 56.78 163 PHE B O 1
ATOM 2972 N N . SER B 1 164 ? -3.127 21.25 4.02 1 59.25 164 SER B N 1
ATOM 2973 C CA . SER B 1 164 ? -3.797 22.531 4.191 1 59.25 164 SER B CA 1
ATOM 2974 C C . SER B 1 164 ? -4.762 22.5 5.371 1 59.25 164 SER B C 1
ATOM 2976 O O . SER B 1 164 ? -5.004 23.531 6.012 1 59.25 164 SER B O 1
ATOM 2978 N N . HIS B 1 165 ? -5.102 21.234 5.758 1 61.72 165 HIS B N 1
ATOM 2979 C CA . HIS B 1 165 ? -6.176 21.375 6.738 1 61.72 165 HIS B CA 1
ATOM 2980 C C . HIS B 1 165 ? -6 20.375 7.879 1 61.72 165 HIS B C 1
ATOM 2982 O O . HIS B 1 165 ? -6.957 20.062 8.594 1 61.72 165 HIS B O 1
ATOM 2988 N N . ILE B 1 166 ? -4.961 19.812 7.93 1 71.12 166 ILE B N 1
ATOM 2989 C CA . ILE B 1 166 ? -4.75 18.906 9.055 1 71.12 166 ILE B CA 1
ATOM 2990 C C . ILE B 1 166 ? -3.754 19.531 10.031 1 71.12 166 ILE B C 1
ATOM 2992 O O . ILE B 1 166 ? -2.553 19.578 9.75 1 71.12 166 ILE B O 1
ATOM 2996 N N . PRO B 1 167 ? -4.305 20.156 11.094 1 71.25 167 PRO B N 1
ATOM 2997 C CA . PRO B 1 167 ? -3.426 20.828 12.055 1 71.25 167 PRO B CA 1
ATOM 2998 C C . PRO B 1 167 ? -2.24 19.953 12.477 1 71.25 167 PRO B C 1
ATOM 3000 O O . PRO B 1 167 ? -2.381 18.734 12.617 1 71.25 167 PRO B O 1
ATOM 3003 N N . HIS B 1 168 ? -1.092 20.5 12.531 1 82.94 168 HIS B N 1
ATOM 3004 C CA . HIS B 1 168 ? 0.141 19.984 13.117 1 82.94 168 HIS B CA 1
ATOM 3005 C C . HIS B 1 168 ? 0.729 18.859 12.266 1 82.94 168 HIS B C 1
ATOM 3007 O O . HIS B 1 168 ? 1.833 18.375 12.531 1 82.94 168 HIS B O 1
ATOM 3013 N N . ARG B 1 169 ? 0.002 18.469 11.281 1 89.88 169 ARG B N 1
ATOM 3014 C CA . ARG B 1 169 ? 0.529 17.344 10.508 1 89.88 169 ARG B CA 1
ATOM 3015 C C . ARG B 1 169 ? 1.839 17.719 9.82 1 89.88 169 ARG B C 1
ATOM 3017 O O . ARG B 1 169 ? 2.77 16.922 9.766 1 89.88 169 ARG B O 1
ATOM 3024 N N . ALA B 1 170 ? 1.909 18.922 9.398 1 91.12 170 ALA B N 1
ATOM 3025 C CA . ALA B 1 170 ? 3.111 19.391 8.711 1 91.12 170 ALA B CA 1
ATOM 3026 C C . ALA B 1 170 ? 4.332 19.297 9.617 1 91.12 170 ALA B C 1
ATOM 3028 O O . ALA B 1 170 ? 5.387 18.812 9.211 1 91.12 170 ALA B O 1
ATOM 3029 N N . LEU B 1 171 ? 4.141 19.734 10.828 1 92.81 171 LEU B N 1
ATOM 3030 C CA . LEU B 1 171 ? 5.242 19.703 11.781 1 92.81 171 LEU B CA 1
ATOM 3031 C C . LEU B 1 171 ? 5.664 18.25 12.062 1 92.81 171 LEU B C 1
ATOM 3033 O O . LEU B 1 171 ? 6.855 17.938 12.055 1 92.81 171 LEU B O 1
ATOM 3037 N N . GLN B 1 172 ? 4.699 17.469 12.273 1 95.81 172 GLN B N 1
ATOM 3038 C CA . GLN B 1 172 ? 4.98 16.062 12.547 1 95.81 172 GLN B CA 1
ATOM 3039 C C . GLN B 1 172 ? 5.664 15.391 11.352 1 95.81 172 GLN B C 1
ATOM 3041 O O . GLN B 1 172 ? 6.57 14.578 11.523 1 95.81 172 GLN B O 1
ATOM 3046 N N . SER B 1 173 ? 5.266 15.719 10.219 1 96 173 SER B N 1
ATOM 3047 C CA . SER B 1 173 ? 5.859 15.18 9 1 96 173 SER B CA 1
ATOM 3048 C C . SER B 1 173 ? 7.332 15.562 8.891 1 96 173 SER B C 1
ATOM 3050 O O . SER B 1 173 ? 8.172 14.719 8.578 1 96 173 SER B O 1
ATOM 3052 N N . VAL B 1 174 ? 7.707 16.781 9.188 1 96.75 174 VAL B N 1
ATOM 3053 C CA . VAL B 1 174 ? 9.086 17.25 9.125 1 96.75 174 VAL B CA 1
ATOM 3054 C C . VAL B 1 174 ? 9.945 16.484 10.125 1 96.75 174 VAL B C 1
ATOM 3056 O O . VAL B 1 174 ? 11.078 16.109 9.812 1 96.75 174 VAL B O 1
ATOM 3059 N N . GLN B 1 175 ? 9.391 16.297 11.234 1 97.94 175 GLN B N 1
ATOM 3060 C CA . GLN B 1 175 ? 10.117 15.555 12.266 1 97.94 175 GLN B CA 1
ATOM 3061 C C . GLN B 1 175 ? 10.32 14.102 11.852 1 97.94 175 GLN B C 1
ATOM 3063 O O . GLN B 1 175 ? 11.391 13.531 12.078 1 97.94 175 GLN B O 1
ATOM 3068 N N . GLU B 1 176 ? 9.352 13.562 11.281 1 98.5 176 GLU B N 1
ATOM 3069 C CA . GLU B 1 176 ? 9.453 12.195 10.781 1 98.5 176 GLU B CA 1
ATOM 3070 C C . GLU B 1 176 ? 10.453 12.094 9.641 1 98.5 176 GLU B C 1
ATOM 3072 O O . GLU B 1 176 ? 11.188 11.102 9.531 1 98.5 176 GLU B O 1
ATOM 3077 N N . HIS B 1 177 ? 10.477 13.047 8.781 1 98.56 177 HIS B N 1
ATOM 3078 C CA . HIS B 1 177 ? 11.492 13.125 7.738 1 98.56 177 HIS B CA 1
ATOM 3079 C C . HIS B 1 177 ? 12.891 13.148 8.336 1 98.56 177 HIS B C 1
ATOM 3081 O O . HIS B 1 177 ? 13.789 12.453 7.852 1 98.56 177 HIS B O 1
ATOM 3087 N N . GLU B 1 178 ? 13.062 13.938 9.367 1 98.19 178 GLU B N 1
ATOM 3088 C CA . GLU B 1 178 ? 14.359 14.023 10.031 1 98.19 178 GLU B CA 1
ATOM 3089 C C . GLU B 1 178 ? 14.797 12.656 10.562 1 98.19 178 GLU B C 1
ATOM 3091 O O . GLU B 1 178 ? 15.961 12.273 10.406 1 98.19 178 GLU B O 1
ATOM 3096 N N . HIS B 1 179 ? 13.906 12.055 11.133 1 98.62 179 HIS B N 1
ATOM 3097 C CA . HIS B 1 179 ? 14.188 10.727 11.664 1 98.62 179 HIS B CA 1
ATOM 3098 C C . HIS B 1 179 ? 14.602 9.766 10.555 1 98.62 179 HIS B C 1
ATOM 3100 O O . HIS B 1 179 ? 15.555 9 10.711 1 98.62 179 HIS B O 1
ATOM 3106 N N . LEU B 1 180 ? 13.922 9.812 9.43 1 98.44 180 LEU B N 1
ATOM 3107 C CA . LEU B 1 180 ? 14.25 8.992 8.273 1 98.44 180 LEU B CA 1
ATOM 3108 C C . LEU B 1 180 ? 15.664 9.297 7.773 1 98.44 180 LEU B C 1
ATOM 3110 O O . LEU B 1 180 ? 16.422 8.383 7.465 1 98.44 180 LEU B O 1
ATOM 3114 N N . LEU B 1 181 ? 16 10.555 7.719 1 98.12 181 LEU B N 1
ATOM 3115 C CA . LEU B 1 181 ? 17.328 10.977 7.281 1 98.12 181 LEU B CA 1
ATOM 3116 C C . LEU B 1 181 ? 18.406 10.469 8.234 1 98.12 181 LEU B C 1
ATOM 3118 O O . LEU B 1 181 ? 19.484 10.062 7.805 1 98.12 181 LEU B O 1
ATOM 3122 N N . ASP B 1 182 ? 18.078 10.492 9.492 1 98.12 182 ASP B N 1
ATOM 3123 C CA . ASP B 1 182 ? 19.016 9.977 10.492 1 98.12 182 ASP B CA 1
ATOM 3124 C C . ASP B 1 182 ? 19.25 8.477 10.305 1 98.12 182 ASP B C 1
ATOM 3126 O O . ASP B 1 182 ? 20.391 8 10.406 1 98.12 182 ASP B O 1
ATOM 3130 N N . LEU B 1 183 ? 18.219 7.801 10.031 1 98.44 183 LEU B N 1
ATOM 3131 C CA . LEU B 1 183 ? 18.344 6.371 9.773 1 98.44 183 LEU B CA 1
ATOM 3132 C C . LEU B 1 183 ? 19.234 6.113 8.562 1 98.44 183 LEU B C 1
ATOM 3134 O O . LEU B 1 183 ? 20.062 5.203 8.578 1 98.44 183 LEU B O 1
ATOM 3138 N N . LEU B 1 184 ? 19.078 6.855 7.523 1 97.31 184 LEU B N 1
ATOM 3139 C CA . LEU B 1 184 ? 19.875 6.727 6.305 1 97.31 184 LEU B CA 1
ATOM 3140 C C . LEU B 1 184 ? 21.344 7.02 6.582 1 97.31 184 LEU B C 1
ATOM 3142 O O . LEU B 1 184 ? 22.234 6.301 6.109 1 97.31 184 LEU B O 1
ATOM 3146 N N . GLU B 1 185 ? 21.609 8 7.359 1 95.5 185 GLU B N 1
ATOM 3147 C CA . GLU B 1 185 ? 22.969 8.406 7.688 1 95.5 185 GLU B CA 1
ATOM 3148 C C . GLU B 1 185 ? 23.672 7.352 8.539 1 95.5 185 GLU B C 1
ATOM 3150 O O . GLU B 1 185 ? 24.859 7.109 8.383 1 95.5 185 GLU B O 1
ATOM 3155 N N . ASP B 1 186 ? 22.875 6.762 9.367 1 96.38 186 ASP B N 1
ATOM 3156 C CA . ASP B 1 186 ? 23.422 5.801 10.32 1 96.38 186 ASP B CA 1
ATOM 3157 C C . ASP B 1 186 ? 23.609 4.43 9.672 1 96.38 186 ASP B C 1
ATOM 3159 O O . ASP B 1 186 ? 24.125 3.502 10.297 1 96.38 186 ASP B O 1
ATOM 3163 N N . GLY B 1 187 ? 23.203 4.305 8.547 1 95.62 187 GLY B N 1
ATOM 3164 C CA . GLY B 1 187 ? 23.328 3.025 7.867 1 95.62 187 GLY B CA 1
ATOM 3165 C C . GLY B 1 187 ? 22.375 1.969 8.398 1 95.62 187 GLY B C 1
ATOM 3166 O O . GLY B 1 187 ? 22.766 0.805 8.547 1 95.62 187 GLY B O 1
ATOM 3167 N N . ALA B 1 188 ? 21.234 2.441 8.758 1 97.56 188 ALA B N 1
ATOM 3168 C CA . ALA B 1 188 ? 20.219 1.539 9.273 1 97.56 188 ALA B CA 1
ATOM 3169 C C . ALA B 1 188 ? 19.844 0.482 8.242 1 97.56 188 ALA B C 1
ATOM 3171 O O . ALA B 1 188 ? 20.125 0.639 7.051 1 97.56 188 ALA B O 1
ATOM 3172 N N . SER B 1 189 ? 19.281 -0.597 8.711 1 97.62 189 SER B N 1
ATOM 3173 C CA . SER B 1 189 ? 18.875 -1.693 7.836 1 97.62 189 SER B CA 1
ATOM 3174 C C . SER B 1 189 ? 17.719 -1.28 6.934 1 97.62 189 SER B C 1
ATOM 3176 O O . SER B 1 189 ? 16.984 -0.345 7.254 1 97.62 189 SER B O 1
ATOM 3178 N N . ALA B 1 190 ? 17.547 -1.972 5.781 1 97.62 190 ALA B N 1
ATOM 3179 C CA . ALA B 1 190 ? 16.453 -1.734 4.852 1 97.62 190 ALA B CA 1
ATOM 3180 C C . ALA B 1 190 ? 15.102 -1.842 5.562 1 97.62 190 ALA B C 1
ATOM 3182 O O . ALA B 1 190 ? 14.188 -1.06 5.293 1 97.62 190 ALA B O 1
ATOM 3183 N N . GLU B 1 191 ? 14.977 -2.807 6.441 1 97.12 191 GLU B N 1
ATOM 3184 C CA . GLU B 1 191 ? 13.742 -3.01 7.191 1 97.12 191 GLU B CA 1
ATOM 3185 C C . GLU B 1 191 ? 13.422 -1.803 8.07 1 97.12 191 GLU B C 1
ATOM 3187 O O . GLU B 1 191 ? 12.273 -1.355 8.125 1 97.12 191 GLU B O 1
ATOM 3192 N N . GLN B 1 192 ? 14.43 -1.287 8.766 1 98.06 192 GLN B N 1
ATOM 3193 C CA . GLN B 1 192 ? 14.234 -0.119 9.617 1 98.06 192 GLN B CA 1
ATOM 3194 C C . GLN B 1 192 ? 13.797 1.094 8.797 1 98.06 192 GLN B C 1
ATOM 3196 O O . GLN B 1 192 ? 12.891 1.827 9.203 1 98.06 192 GLN B O 1
ATOM 3201 N N . ILE B 1 193 ? 14.453 1.299 7.676 1 98.62 193 ILE B N 1
ATOM 3202 C CA . ILE B 1 193 ? 14.156 2.438 6.812 1 98.62 193 ILE B CA 1
ATOM 3203 C C . ILE B 1 193 ? 12.742 2.301 6.25 1 98.62 193 ILE B C 1
ATOM 3205 O O . ILE B 1 193 ? 11.961 3.256 6.27 1 98.62 193 ILE B O 1
ATOM 3209 N N . GLU B 1 194 ? 12.391 1.11 5.773 1 98.56 194 GLU B N 1
ATOM 3210 C CA . GLU B 1 194 ? 11.062 0.861 5.215 1 98.56 194 GLU B CA 1
ATOM 3211 C C . GLU B 1 194 ? 9.969 1.087 6.258 1 98.56 194 GLU B C 1
ATOM 3213 O O . GLU B 1 194 ? 8.945 1.698 5.965 1 98.56 194 GLU B O 1
ATOM 3218 N N . GLN B 1 195 ? 10.172 0.625 7.473 1 97.75 195 GLN B N 1
ATOM 3219 C CA . GLN B 1 195 ? 9.18 0.759 8.531 1 97.75 195 GLN B CA 1
ATOM 3220 C C . GLN B 1 195 ? 8.977 2.223 8.914 1 97.75 195 GLN B C 1
ATOM 3222 O O . GLN B 1 195 ? 7.844 2.662 9.133 1 97.75 195 GLN B O 1
ATOM 3227 N N . ALA B 1 196 ? 10.125 2.98 9.039 1 98.56 196 ALA B N 1
ATOM 3228 C CA . ALA B 1 196 ? 10.016 4.402 9.352 1 98.56 196 ALA B CA 1
ATOM 3229 C C . ALA B 1 196 ? 9.258 5.152 8.258 1 98.56 196 ALA B C 1
ATOM 3231 O O . ALA B 1 196 ? 8.406 5.992 8.555 1 98.56 196 ALA B O 1
ATOM 3232 N N . ALA B 1 197 ? 9.562 4.848 7.008 1 98.69 197 ALA B N 1
ATOM 3233 C CA . ALA B 1 197 ? 8.875 5.488 5.887 1 98.69 197 ALA B CA 1
ATOM 3234 C C . ALA B 1 197 ? 7.398 5.105 5.859 1 98.69 197 ALA B C 1
ATOM 3236 O O . ALA B 1 197 ? 6.539 5.949 5.586 1 98.69 197 ALA B O 1
ATOM 3237 N N . ARG B 1 198 ? 7.09 3.891 6.152 1 98.31 198 ARG B N 1
ATOM 3238 C CA . ARG B 1 198 ? 5.711 3.42 6.215 1 98.31 198 ARG B CA 1
ATOM 3239 C C . ARG B 1 198 ? 4.934 4.141 7.309 1 98.31 198 ARG B C 1
ATOM 3241 O O . ARG B 1 198 ? 3.807 4.59 7.086 1 98.31 198 ARG B O 1
ATOM 3248 N N . ARG B 1 199 ? 5.492 4.164 8.453 1 97.94 199 ARG B N 1
ATOM 3249 C CA . ARG B 1 199 ? 4.848 4.863 9.555 1 97.94 199 ARG B CA 1
ATOM 3250 C C . ARG B 1 199 ? 4.566 6.316 9.195 1 97.94 199 ARG B C 1
ATOM 3252 O O . ARG B 1 199 ? 3.484 6.836 9.477 1 97.94 199 ARG B O 1
ATOM 3259 N N . HIS B 1 200 ? 5.539 7.02 8.578 1 97.69 200 HIS B N 1
ATOM 3260 C CA . HIS B 1 200 ? 5.379 8.406 8.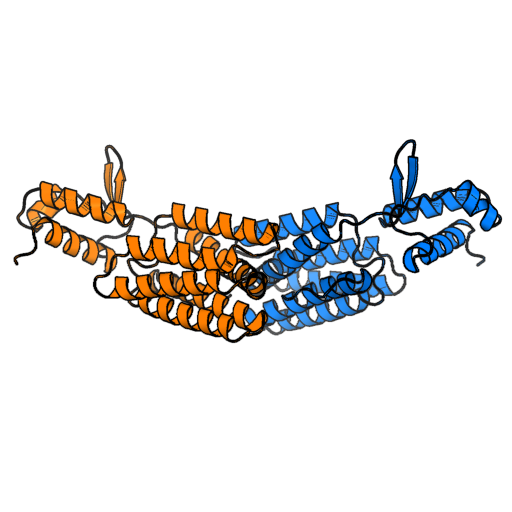148 1 97.69 200 HIS B CA 1
ATOM 3261 C C . HIS B 1 200 ? 4.188 8.555 7.207 1 97.69 200 HIS B C 1
ATOM 3263 O O . HIS B 1 200 ? 3.328 9.414 7.418 1 97.69 200 HIS B O 1
ATOM 3269 N N . ARG B 1 201 ? 4.039 7.715 6.227 1 97.12 201 ARG B N 1
ATOM 3270 C CA . ARG B 1 201 ? 2.967 7.789 5.234 1 97.12 201 ARG B CA 1
ATOM 3271 C C . ARG B 1 201 ? 1.62 7.445 5.859 1 97.12 201 ARG B C 1
ATOM 3273 O O . ARG B 1 201 ? 0.612 8.094 5.574 1 97.12 201 ARG B O 1
ATOM 3280 N N . THR B 1 202 ? 1.645 6.453 6.723 1 97 202 THR B N 1
ATOM 3281 C CA . THR B 1 202 ? 0.412 6.027 7.375 1 97 202 THR B CA 1
ATOM 3282 C C . THR B 1 202 ? -0.09 7.098 8.336 1 97 202 THR B C 1
ATOM 3284 O O . THR B 1 202 ? -1.297 7.324 8.453 1 97 202 THR B O 1
ATOM 3287 N N . ASN B 1 203 ? 0.833 7.727 9.062 1 96.19 203 ASN B N 1
ATOM 3288 C CA . ASN B 1 203 ? 0.448 8.828 9.938 1 96.19 203 ASN B CA 1
ATOM 3289 C C . ASN B 1 203 ? -0.274 9.93 9.164 1 96.19 203 ASN B C 1
ATOM 3291 O O . ASN B 1 203 ? -1.271 10.477 9.641 1 96.19 203 ASN B O 1
ATOM 3295 N N . THR B 1 204 ? 0.237 10.273 7.98 1 93.5 204 THR B N 1
ATOM 3296 C CA . THR B 1 204 ? -0.381 11.312 7.16 1 93.5 204 THR B CA 1
ATOM 3297 C C . THR B 1 204 ? -1.758 10.867 6.676 1 93.5 204 THR B C 1
ATOM 3299 O O . THR B 1 204 ? -2.727 11.625 6.762 1 93.5 204 THR B O 1
ATOM 3302 N N . LEU B 1 205 ? -1.858 9.664 6.234 1 93.31 205 LEU B N 1
ATOM 3303 C CA . LEU B 1 205 ? -3.139 9.125 5.789 1 93.31 205 LEU B CA 1
ATOM 3304 C C . LEU B 1 205 ? -4.156 9.141 6.926 1 93.31 205 LEU B C 1
ATOM 3306 O O . LEU B 1 205 ? -5.273 9.641 6.754 1 93.31 205 LEU B O 1
ATOM 3310 N N . ASN B 1 206 ? -3.744 8.672 8.062 1 94.75 206 ASN B N 1
ATOM 3311 C CA . ASN B 1 206 ? -4.688 8.531 9.172 1 94.75 206 ASN B CA 1
ATOM 3312 C C . ASN B 1 206 ? -5.062 9.891 9.758 1 94.75 206 ASN B C 1
ATOM 3314 O O . ASN B 1 206 ? -6.172 10.062 10.266 1 94.75 206 ASN B O 1
ATOM 3318 N N . ALA B 1 207 ? -4.102 10.875 9.758 1 91.62 207 ALA B N 1
ATOM 3319 C CA . ALA B 1 207 ? -4.477 12.234 10.141 1 91.62 207 ALA B CA 1
ATOM 3320 C C . ALA B 1 207 ? -5.602 12.766 9.258 1 91.62 207 ALA B C 1
ATOM 3322 O O . ALA B 1 207 ? -6.551 13.375 9.75 1 91.62 207 ALA B O 1
ATOM 3323 N N . TYR B 1 208 ? -5.555 12.562 7.891 1 86.81 208 TYR B N 1
ATOM 3324 C CA . TYR B 1 208 ? -6.598 12.969 6.953 1 86.81 208 TYR B CA 1
ATOM 3325 C C . TYR B 1 208 ? -7.902 12.242 7.246 1 86.81 208 TYR B C 1
ATOM 3327 O O . TYR B 1 208 ? -8.969 12.859 7.285 1 86.81 208 TYR B O 1
ATOM 3335 N N . LEU B 1 209 ? -7.793 10.859 7.504 1 89.81 209 LEU B N 1
ATOM 3336 C CA . LEU B 1 209 ? -8.992 10.062 7.727 1 89.81 209 LEU B CA 1
ATOM 3337 C C . LEU B 1 209 ? -9.711 10.5 9 1 89.81 209 LEU B C 1
ATOM 3339 O O . LEU B 1 209 ? -10.938 10.578 9.031 1 89.81 209 LEU B O 1
ATOM 3343 N N . ARG B 1 210 ? -8.867 10.773 9.992 1 89.94 210 ARG B N 1
ATOM 3344 C CA . ARG B 1 210 ? -9.445 11.273 11.242 1 89.94 210 ARG B CA 1
ATOM 3345 C C . ARG B 1 210 ? -10.188 12.586 11.016 1 89.94 210 ARG B C 1
ATOM 3347 O O . ARG B 1 210 ? -11.297 12.766 11.508 1 89.94 210 ARG B O 1
ATOM 3354 N N . ALA B 1 211 ? -9.602 13.516 10.305 1 80.75 211 ALA B N 1
ATOM 3355 C CA . ALA B 1 211 ? -10.219 14.805 10.008 1 80.75 211 ALA B CA 1
ATOM 3356 C C . ALA B 1 211 ? -11.5 14.633 9.203 1 80.75 211 ALA B C 1
ATOM 3358 O O . ALA B 1 211 ? -12.445 15.406 9.344 1 80.75 211 ALA B O 1
ATOM 3359 N N . ALA B 1 212 ? -11.594 13.617 8.367 1 79 212 ALA B N 1
ATOM 3360 C CA . ALA B 1 212 ? -12.742 13.344 7.504 1 79 212 ALA B CA 1
ATOM 3361 C C . ALA B 1 212 ? -13.781 12.492 8.219 1 79 212 ALA B C 1
ATOM 3363 O O . ALA B 1 212 ? -14.828 12.164 7.652 1 79 212 ALA B O 1
ATOM 3364 N N . GLY B 1 213 ? -13.445 12.156 9.562 1 84.31 213 GLY B N 1
ATOM 3365 C CA . GLY B 1 213 ? -14.375 11.344 10.328 1 84.31 213 GLY B CA 1
ATOM 3366 C C . GLY B 1 213 ? -14.43 9.898 9.859 1 84.31 213 GLY B C 1
ATOM 3367 O O . GLY B 1 213 ? -15.461 9.242 9.992 1 84.31 213 GLY B O 1
ATOM 3368 N N . MET B 1 214 ? -13.406 9.438 9.195 1 88.81 214 MET B N 1
ATOM 3369 C CA . MET B 1 214 ? -13.32 8.07 8.68 1 88.81 214 MET B CA 1
ATOM 3370 C C . MET B 1 214 ? -12.453 7.207 9.578 1 88.81 214 MET B C 1
ATOM 3372 O O . MET B 1 214 ? -11.664 7.723 10.367 1 88.81 214 MET B O 1
ATOM 3376 N N . GLU B 1 215 ? -12.547 5.914 9.508 1 94.25 215 GLU B N 1
ATOM 3377 C CA . GLU B 1 215 ? -11.734 4.973 10.266 1 94.25 215 GLU B CA 1
ATOM 3378 C C . GLU B 1 215 ? -10.297 4.941 9.75 1 94.25 215 GLU B C 1
ATOM 3380 O O . GLU B 1 215 ? -10.062 5.105 8.547 1 94.25 215 GLU B O 1
ATOM 3385 N N . PRO B 1 216 ? -9.367 4.742 10.656 1 95.62 216 PRO B N 1
ATOM 3386 C CA . PRO B 1 216 ? -7.969 4.645 10.227 1 95.62 216 PRO B CA 1
ATOM 3387 C C . PRO B 1 216 ? -7.719 3.449 9.305 1 95.62 216 PRO B C 1
ATOM 3389 O O . PRO B 1 216 ? -8.484 2.48 9.32 1 95.62 216 PRO B O 1
ATOM 3392 N N . SER B 1 217 ? -6.766 3.58 8.43 1 95.31 217 SER B N 1
ATOM 3393 C CA . SER B 1 217 ? -6.375 2.475 7.559 1 95.31 217 SER B CA 1
ATOM 3394 C C . SER B 1 217 ? -5.84 1.299 8.367 1 95.31 217 SER B C 1
ATOM 3396 O O . SER B 1 217 ? -5.031 1.483 9.281 1 95.31 217 SER B O 1
ATOM 3398 N N . PRO B 1 218 ? -6.25 0.11 8.086 1 93.88 218 PRO B N 1
ATOM 3399 C CA . PRO B 1 218 ? -5.762 -1.049 8.836 1 93.88 218 PRO B CA 1
ATOM 3400 C C . PRO B 1 218 ? -4.273 -1.307 8.633 1 93.88 218 PRO B C 1
ATOM 3402 O O . PRO B 1 218 ? -3.646 -2.012 9.422 1 93.88 218 PRO B O 1
ATOM 3405 N N . ILE B 1 219 ? -3.789 -0.888 7.465 1 92.94 219 ILE B N 1
ATOM 3406 C CA . ILE B 1 219 ? -2.363 -1.061 7.203 1 92.94 219 ILE B CA 1
ATOM 3407 C C . ILE B 1 219 ? -1.691 0.306 7.09 1 92.94 219 ILE B C 1
ATOM 3409 O O . ILE B 1 219 ? -2.355 1.313 6.84 1 92.94 219 ILE B O 1
#

Solvent-accessible surface area (backbone atoms only — not comparable to full-atom values): 22948 Å² total; per-residue (Å²): 122,83,70,52,65,29,53,50,38,27,54,53,53,50,46,28,44,74,73,49,76,42,41,69,57,34,72,53,56,49,66,62,50,12,60,74,65,74,48,62,47,63,33,36,50,51,22,48,51,52,31,32,74,54,36,53,28,40,79,43,90,94,78,42,38,20,28,39,72,76,60,62,67,62,49,49,40,44,48,54,43,40,32,50,46,38,17,50,26,28,26,59,4,48,87,69,53,47,69,65,52,52,49,51,33,49,51,38,47,48,51,43,53,56,36,62,79,65,70,40,52,63,66,41,51,55,40,50,53,50,33,52,46,59,47,28,69,57,23,78,39,66,64,47,43,52,52,39,53,52,38,50,52,53,51,60,69,62,44,60,54,75,57,67,73,35,84,64,45,59,60,52,49,46,52,48,48,50,52,49,51,49,38,61,74,68,64,54,52,38,63,57,45,20,50,50,43,22,51,50,40,39,50,54,48,32,49,48,24,50,75,69,73,43,77,63,66,80,110,124,82,69,52,66,28,54,50,40,29,53,51,52,52,48,28,44,73,74,49,77,41,40,66,58,36,73,54,56,49,63,60,51,11,58,74,68,71,48,62,46,64,35,38,50,54,20,48,52,52,36,31,75,54,35,52,27,39,79,41,91,97,76,42,39,22,29,37,70,76,60,62,66,62,50,48,39,45,48,55,44,40,31,48,46,38,16,51,26,28,25,58,4,47,86,68,54,46,69,68,53,52,50,50,35,51,52,39,47,50,53,44,54,58,37,62,80,66,71,43,52,61,62,39,50,56,39,52,52,50,36,52,44,60,48,25,71,58,22,79,38,65,62,47,43,50,51,38,54,52,38,53,52,52,50,59,71,62,41,59,54,73,58,69,75,35,86,66,45,59,61,53,49,47,53,46,49,49,52,51,52,49,38,62,73,68,63,53,51,38,64,56,45,20,50,51,42,22,50,51,41,38,51,54,48,32,50,49,25,51,76,71,74,43,76,66,66,78,109